Protein AF-A0A6A4B6J1-F1 (afdb_monomer_lite)

pLDDT: mean 78.94, std 20.98, range [26.86, 97.94]

Foldseek 3Di:
DDDDDDDDDDDDDDDDDDDDDDDDDDDDDDDDDDDDPPDDDDDPPPPVPDDQDLVLLVLLLVLLVVVVVVVPVPDDDPPPDDPVCLLPADSVLLSVVSVQCSVQVVVVHDRPLQVVCPDPNNVSCHVPSVSVVVCPVVSSVSSVVSSVVVVVVVVVPPPDDPVSVVVVVVVVVVVVVVVVVVVVVVVVVVVVVVVVVVVVVVVVVVVVVVVVVVVVVVVVVVVVVVVVVVVVVVVVVVVVVVVVVVVVVVVVVVVVVVVVPDDDDDDDDDPPVVVVVVVVVVVVVVVVVVVVVVVVVVVVVVVVVVVVVVVVVVVVVVVVVVVVVVVVVVVVVVVVVVVVVVVVVVVVVVVVVVVVVVVVVVVVVVVVVVVVVVVVVVVVVVVVVVVVVVVVVVVVVVVVVVVVVVVVVVVVVVVVVVVVVVVVVVVVVVVVVVVVVVVVVVVVVVVVPD

Radius of gyration: 70.73 Å; chains: 1; bounding box: 193×68×221 Å

Structure (mmCIF, N/CA/C/O backbone):
data_AF-A0A6A4B6J1-F1
#
_entry.id   AF-A0A6A4B6J1-F1
#
loop_
_atom_site.group_PDB
_atom_site.id
_atom_site.type_symbol
_atom_site.label_atom_id
_atom_site.label_alt_id
_atom_site.label_comp_id
_atom_site.label_asym_id
_atom_site.label_entity_id
_atom_site.label_seq_id
_atom_site.pdbx_PDB_ins_code
_atom_site.Cartn_x
_atom_site.Cartn_y
_atom_site.Cartn_z
_atom_site.occupancy
_atom_site.B_iso_or_equiv
_atom_site.auth_seq_id
_atom_site.auth_comp_id
_atom_site.auth_asym_id
_atom_site.auth_atom_id
_atom_site.pdbx_PDB_model_num
ATOM 1 N N . MET A 1 1 ? -61.923 -38.315 -10.396 1.00 40.50 1 MET A N 1
ATOM 2 C CA . MET A 1 1 ? -61.328 -37.262 -9.545 1.00 40.50 1 MET A CA 1
ATOM 3 C C . MET A 1 1 ? -61.867 -35.902 -9.975 1.00 40.50 1 MET A C 1
ATOM 5 O O . MET A 1 1 ? -62.346 -35.776 -11.091 1.00 40.50 1 MET A O 1
ATOM 9 N N . THR A 1 2 ? -61.850 -34.965 -9.036 1.00 37.81 2 THR A N 1
ATOM 10 C CA . THR A 1 2 ? -62.599 -33.705 -8.871 1.00 37.81 2 THR A CA 1
ATOM 11 C C . THR A 1 2 ? -62.755 -32.762 -10.079 1.00 37.81 2 THR A C 1
ATOM 13 O O . THR A 1 2 ? -61.862 -32.603 -10.906 1.00 37.81 2 THR A O 1
ATOM 16 N N . THR A 1 3 ? -63.907 -32.085 -10.122 1.00 34.78 3 THR A N 1
ATOM 17 C CA . THR A 1 3 ? -64.340 -31.050 -11.079 1.00 34.78 3 THR A CA 1
ATOM 18 C C . THR A 1 3 ? -63.797 -29.641 -10.784 1.00 34.78 3 THR A C 1
ATOM 20 O O . THR A 1 3 ? -63.368 -29.331 -9.675 1.00 34.78 3 THR A O 1
ATOM 23 N N . ARG A 1 4 ? -63.873 -28.752 -11.792 1.00 36.91 4 ARG A N 1
ATOM 24 C CA . ARG A 1 4 ? -63.663 -27.292 -11.672 1.00 36.91 4 ARG A CA 1
ATOM 25 C C . ARG A 1 4 ? -64.616 -26.645 -10.657 1.00 36.91 4 ARG A C 1
ATOM 27 O O . ARG A 1 4 ? -65.804 -26.956 -10.676 1.00 36.91 4 ARG A O 1
ATOM 34 N N . GLN A 1 5 ? -64.161 -25.577 -9.996 1.00 34.06 5 GLN A N 1
ATOM 35 C CA . GLN A 1 5 ? -65.008 -24.411 -9.707 1.00 34.06 5 GLN A CA 1
ATOM 36 C C . GLN A 1 5 ? -64.184 -23.118 -9.592 1.00 34.06 5 GLN A C 1
ATOM 38 O O . GLN A 1 5 ? -62.981 -23.155 -9.348 1.00 34.06 5 GLN A O 1
ATOM 43 N N . ALA A 1 6 ? -64.841 -21.979 -9.810 1.00 36.81 6 ALA A N 1
ATOM 44 C CA . ALA A 1 6 ? -64.276 -20.634 -9.709 1.00 36.81 6 ALA A CA 1
ATOM 45 C C . ALA A 1 6 ? -65.162 -19.775 -8.795 1.00 36.81 6 ALA A C 1
ATOM 47 O O . ALA A 1 6 ? -66.376 -19.976 -8.773 1.00 36.81 6 ALA A O 1
ATOM 48 N N . ALA A 1 7 ? -64.588 -18.785 -8.104 1.00 33.78 7 ALA A N 1
ATOM 49 C CA . ALA A 1 7 ? -65.352 -17.815 -7.319 1.00 33.78 7 ALA A CA 1
ATOM 50 C C . ALA A 1 7 ? -64.737 -16.402 -7.380 1.00 33.78 7 ALA A C 1
ATOM 52 O O . ALA A 1 7 ? -63.529 -16.223 -7.252 1.00 33.78 7 ALA A O 1
ATOM 53 N N . LYS A 1 8 ? -65.604 -15.400 -7.576 1.00 32.84 8 LYS A N 1
ATOM 54 C CA . LYS A 1 8 ? -65.338 -13.951 -7.483 1.00 32.84 8 LYS A CA 1
ATOM 55 C C . LYS A 1 8 ? -65.957 -13.388 -6.194 1.00 32.84 8 LYS A C 1
ATOM 57 O O . LYS A 1 8 ? -67.015 -13.882 -5.814 1.00 32.84 8 LYS A O 1
ATOM 62 N N . ARG A 1 9 ? -65.415 -12.244 -5.731 1.00 31.34 9 ARG A N 1
ATOM 63 C CA . ARG A 1 9 ? -65.988 -11.107 -4.936 1.00 31.34 9 ARG A CA 1
ATOM 64 C C . ARG A 1 9 ? -65.086 -10.778 -3.728 1.00 31.34 9 ARG A C 1
ATOM 66 O O . ARG A 1 9 ? -64.609 -11.697 -3.085 1.00 31.34 9 ARG A O 1
ATOM 73 N N . ALA A 1 10 ? -64.612 -9.537 -3.539 1.00 32.84 10 ALA A N 1
ATOM 74 C CA . ALA A 1 10 ? -65.315 -8.282 -3.179 1.00 32.84 10 ALA A CA 1
ATOM 75 C C . ALA A 1 10 ? -65.930 -8.346 -1.763 1.00 32.84 10 ALA A C 1
ATOM 77 O O . ALA A 1 10 ? -66.583 -9.336 -1.460 1.00 32.84 10 ALA A O 1
ATOM 78 N N . GLY A 1 11 ? -65.815 -7.349 -0.874 1.00 26.86 11 GLY A N 1
ATOM 79 C CA . GLY A 1 11 ? -65.200 -6.005 -0.922 1.00 26.86 11 GLY A CA 1
ATOM 80 C C . GLY A 1 11 ? -65.610 -5.186 0.332 1.00 26.86 11 GLY A C 1
ATOM 81 O O . GLY A 1 11 ? -66.257 -5.760 1.205 1.00 26.86 11 GLY A O 1
ATOM 82 N N . ARG A 1 12 ? -65.345 -3.861 0.354 1.00 33.12 12 ARG A N 1
ATOM 83 C CA . ARG A 1 12 ? -65.569 -2.860 1.449 1.00 33.12 12 ARG A CA 1
ATOM 84 C C . ARG A 1 12 ? -64.482 -2.853 2.543 1.00 33.12 12 ARG A C 1
ATOM 86 O O . ARG A 1 12 ? -64.085 -3.927 2.970 1.00 33.12 12 ARG A O 1
ATOM 93 N N . GLU A 1 13 ? -63.859 -1.748 2.979 1.00 28.58 13 GLU A N 1
ATOM 94 C CA . GLU A 1 13 ? -64.152 -0.288 3.111 1.00 28.58 13 GLU A CA 1
ATOM 95 C C . GLU A 1 13 ? -64.737 0.190 4.458 1.00 28.58 13 GLU A C 1
ATOM 97 O O . GLU A 1 13 ? -65.581 -0.478 5.048 1.00 28.58 13 GLU A O 1
ATOM 102 N N . ALA A 1 14 ? -64.316 1.418 4.825 1.00 30.03 14 ALA A N 1
ATOM 103 C CA . ALA A 1 14 ? -64.615 2.238 6.015 1.00 30.03 14 ALA A CA 1
ATOM 104 C C . ALA A 1 14 ? -63.895 1.810 7.328 1.00 30.03 14 ALA A C 1
ATOM 106 O O . ALA A 1 14 ? -63.798 0.624 7.617 1.00 30.03 14 ALA A O 1
ATOM 107 N N . SER A 1 15 ? -63.312 2.707 8.148 1.00 31.69 15 SER A N 1
ATOM 108 C CA . SER A 1 15 ? -63.485 4.176 8.250 1.00 31.69 15 SER A CA 1
ATOM 109 C C . SER A 1 15 ? -62.192 4.970 8.550 1.00 31.69 15 SER A C 1
ATOM 111 O O . SER A 1 15 ? -61.295 4.493 9.237 1.00 31.69 15 SER A O 1
ATOM 113 N N . LEU A 1 16 ? -62.165 6.225 8.077 1.00 32.06 16 LEU A N 1
ATOM 114 C CA . LEU A 1 16 ? -61.315 7.366 8.503 1.00 32.06 16 LEU A CA 1
ATOM 115 C C . LEU A 1 16 ? -61.906 8.034 9.784 1.00 32.06 16 LEU A C 1
ATOM 117 O O . LEU A 1 16 ? -63.014 7.623 10.141 1.00 32.06 16 LEU A O 1
ATOM 121 N N . PRO A 1 17 ? -61.284 9.032 10.481 1.00 44.50 17 PRO A N 1
ATOM 122 C CA . PRO A 1 17 ? -60.249 10.020 10.074 1.00 44.50 17 PRO A CA 1
ATOM 123 C C . PRO A 1 17 ? -58.984 10.069 10.980 1.00 44.50 17 PRO A C 1
ATOM 125 O O . PRO A 1 17 ? -58.992 9.530 12.075 1.00 44.50 17 PRO A O 1
ATOM 128 N N . GLY A 1 18 ? -57.814 10.555 10.530 1.00 27.39 18 GLY A N 1
ATOM 129 C CA . GLY A 1 18 ? -57.397 11.982 10.517 1.00 27.39 18 GLY A CA 1
ATOM 130 C C . GLY A 1 18 ? -56.667 12.358 11.831 1.00 27.39 18 GLY A C 1
ATOM 131 O O . GLY A 1 18 ? -56.998 11.802 12.866 1.00 27.39 18 GLY A O 1
ATOM 132 N N . ASN A 1 19 ? -55.680 13.260 11.927 1.00 29.41 19 ASN A N 1
ATOM 133 C CA . ASN A 1 19 ? -55.006 14.208 11.012 1.00 29.41 19 ASN A CA 1
ATOM 134 C C . ASN A 1 19 ? -53.609 14.542 11.654 1.00 29.41 19 ASN A C 1
ATOM 136 O O . ASN A 1 19 ? -53.425 14.198 12.818 1.00 29.41 19 ASN A O 1
ATOM 140 N N . ALA A 1 20 ? -52.583 15.203 11.091 1.00 29.94 20 ALA A N 1
ATOM 141 C CA . ALA A 1 20 ? -52.309 15.871 9.806 1.00 29.94 20 ALA A CA 1
ATOM 142 C C . ALA A 1 20 ? -50.766 16.037 9.612 1.00 29.94 20 ALA A C 1
ATOM 144 O O . ALA A 1 20 ? -50.028 15.937 10.589 1.00 29.94 20 ALA A O 1
ATOM 145 N N . GLY A 1 21 ? -50.296 16.443 8.418 1.00 29.08 21 GLY A N 1
ATOM 146 C CA . GLY A 1 21 ? -48.997 17.135 8.228 1.00 29.08 21 GLY A CA 1
ATOM 147 C C . GLY A 1 21 ? -47.836 16.345 7.587 1.00 29.08 21 GLY A C 1
ATOM 148 O O . GLY A 1 21 ? -47.579 15.201 7.940 1.00 29.08 21 GLY A O 1
ATOM 149 N N . GLY A 1 22 ? -47.093 17.004 6.681 1.00 28.03 22 GLY A N 1
ATOM 150 C CA . GLY A 1 22 ? -45.830 16.513 6.094 1.00 28.03 22 GLY A CA 1
ATOM 151 C C . GLY A 1 22 ? -45.906 16.220 4.590 1.00 28.03 22 GLY A C 1
ATOM 152 O O . GLY A 1 22 ? -46.279 15.125 4.184 1.00 28.03 22 GLY A O 1
ATOM 153 N N . GLY A 1 23 ? -45.559 17.202 3.751 1.00 29.55 23 GLY A N 1
ATOM 154 C CA . GLY A 1 23 ? -45.589 17.056 2.291 1.00 29.55 23 GLY A CA 1
ATOM 155 C C . GLY A 1 23 ? -44.471 16.161 1.746 1.00 29.55 23 GLY A C 1
ATOM 156 O O . GLY A 1 23 ? -43.334 16.226 2.208 1.00 29.55 23 GLY A O 1
ATOM 157 N N . GLY A 1 24 ? -44.787 15.356 0.730 1.00 27.80 24 GLY A N 1
ATOM 158 C CA . GLY A 1 24 ? -43.792 14.579 -0.004 1.00 27.80 24 GLY A CA 1
ATOM 159 C C . GLY A 1 24 ? -43.060 15.423 -1.048 1.00 27.80 24 GLY A C 1
ATOM 160 O O . GLY A 1 24 ? -43.693 16.085 -1.868 1.00 27.80 24 GLY A O 1
ATOM 161 N N . VAL A 1 25 ? -41.732 15.331 -1.063 1.00 34.19 25 VAL A N 1
ATOM 162 C CA . VAL A 1 25 ? -40.874 15.739 -2.184 1.00 34.19 25 VAL A CA 1
ATOM 163 C C . VAL A 1 25 ? -39.898 14.607 -2.481 1.00 34.19 25 VAL A C 1
ATOM 165 O O . VAL A 1 25 ? -39.317 14.021 -1.570 1.00 34.19 25 VAL A O 1
ATOM 168 N N . ALA A 1 26 ? -39.759 14.260 -3.759 1.00 33.19 26 ALA A N 1
ATOM 169 C CA . ALA A 1 26 ? -38.855 13.204 -4.191 1.00 33.19 26 ALA A CA 1
ATOM 170 C C . ALA A 1 26 ? -37.403 13.695 -4.128 1.00 33.19 26 ALA A C 1
ATOM 172 O O . ALA A 1 26 ? -37.066 14.709 -4.740 1.00 33.19 26 ALA A O 1
ATOM 173 N N . SER A 1 27 ? -36.536 12.956 -3.434 1.00 33.94 27 SER A N 1
ATOM 174 C CA . SER A 1 27 ? -35.097 13.226 -3.423 1.00 33.94 27 SER A CA 1
ATOM 175 C C . SER A 1 27 ? -34.481 12.876 -4.777 1.00 33.94 27 SER A C 1
ATOM 177 O O . SER A 1 27 ? -34.115 11.729 -5.034 1.00 33.94 27 SER A O 1
ATOM 179 N N . GLY A 1 28 ? -34.377 13.876 -5.651 1.00 29.05 28 GLY A N 1
ATOM 180 C CA . GLY A 1 28 ? -33.515 13.810 -6.825 1.00 29.05 28 GLY A CA 1
ATOM 181 C C . GLY A 1 28 ? -32.041 13.767 -6.416 1.00 29.05 28 GLY A C 1
ATOM 182 O O . GLY A 1 28 ? -31.648 14.330 -5.395 1.00 29.05 28 GLY A O 1
ATOM 183 N N . ALA A 1 29 ? -31.215 13.110 -7.228 1.00 35.78 29 ALA A N 1
ATOM 184 C CA . ALA A 1 29 ? -29.769 13.198 -7.091 1.00 35.78 29 ALA A CA 1
ATOM 185 C C . ALA A 1 29 ? -29.296 14.581 -7.569 1.00 35.78 29 ALA A C 1
ATOM 187 O O . ALA A 1 29 ? -29.432 14.896 -8.749 1.00 35.78 29 ALA A O 1
ATOM 188 N N . SER A 1 30 ? -28.729 15.387 -6.670 1.00 31.27 30 SER A N 1
ATOM 189 C CA . SER A 1 30 ? -28.021 16.625 -7.011 1.00 31.27 30 SER A CA 1
ATOM 190 C C . SER A 1 30 ? -26.534 16.454 -6.709 1.00 31.27 30 SER A C 1
ATOM 192 O O . SER A 1 30 ? -26.115 16.515 -5.552 1.00 31.27 30 SER A O 1
ATOM 194 N N . GLY A 1 31 ? -25.753 16.211 -7.757 1.00 31.30 31 GLY A N 1
ATOM 195 C CA . GLY A 1 31 ? -24.298 16.140 -7.706 1.00 31.30 31 GLY A CA 1
ATOM 196 C C . GLY A 1 31 ? -23.692 17.152 -8.665 1.00 31.30 31 GLY A C 1
ATOM 197 O O . GLY A 1 31 ? -23.124 16.747 -9.669 1.00 31.30 31 GLY A O 1
ATOM 198 N N . ASP A 1 32 ? -23.817 18.437 -8.337 1.00 34.84 32 ASP A N 1
ATOM 199 C CA . ASP A 1 32 ? -23.085 19.529 -8.981 1.00 34.84 32 ASP A CA 1
ATOM 200 C C . ASP A 1 32 ? -22.259 20.248 -7.914 1.00 34.84 32 ASP A C 1
ATOM 202 O O . ASP A 1 32 ? -22.827 20.727 -6.932 1.00 34.84 32 ASP A O 1
ATOM 206 N N . LYS A 1 33 ? -20.936 20.272 -8.119 1.00 37.66 33 LYS A N 1
ATOM 207 C CA . LYS A 1 33 ? -19.991 21.390 -7.915 1.00 37.66 33 LYS A CA 1
ATOM 208 C C . LYS A 1 33 ? -18.664 20.965 -8.549 1.00 37.66 33 LYS A C 1
ATOM 210 O O . LYS A 1 33 ? -18.009 20.040 -8.083 1.00 37.66 33 LYS A O 1
ATOM 215 N N . ASP A 1 34 ? -18.430 21.422 -9.771 1.00 29.16 34 ASP A N 1
ATOM 216 C CA . ASP A 1 34 ? -17.611 22.610 -10.062 1.00 29.16 34 ASP A CA 1
ATOM 217 C C . ASP A 1 34 ? -16.115 22.255 -10.054 1.00 29.16 34 ASP A C 1
ATOM 219 O O . ASP A 1 34 ? -15.452 22.267 -9.020 1.00 29.16 34 ASP A O 1
ATOM 223 N N . CYS A 1 35 ? -15.579 21.933 -11.235 1.00 30.08 35 CYS A N 1
ATOM 224 C CA . CYS A 1 35 ? -14.140 21.925 -11.482 1.00 30.08 35 CYS A CA 1
ATOM 225 C C . CYS A 1 35 ? -13.774 23.151 -12.329 1.00 30.08 35 CYS A C 1
ATOM 227 O O . CYS A 1 35 ? -14.115 23.219 -13.512 1.00 30.08 35 CYS A O 1
ATOM 229 N N . ASP A 1 36 ? -13.082 24.112 -11.716 1.00 27.06 36 ASP A N 1
ATOM 230 C CA . ASP A 1 36 ? -12.634 25.339 -12.375 1.00 27.06 36 ASP A CA 1
ATOM 231 C C . ASP A 1 36 ? -11.721 25.033 -13.570 1.00 27.06 36 ASP A C 1
ATOM 233 O O . ASP A 1 36 ? -10.568 24.615 -13.428 1.00 27.06 36 ASP A O 1
ATOM 237 N N . ALA A 1 37 ? -12.231 25.281 -14.777 1.00 31.64 37 ALA A N 1
ATOM 238 C CA . ALA A 1 37 ? -11.440 25.244 -15.996 1.00 31.64 37 ALA A CA 1
ATOM 239 C C . ALA A 1 37 ? -10.592 26.522 -16.090 1.00 31.64 37 ALA A C 1
ATOM 241 O O . ALA A 1 37 ? -11.016 27.533 -16.653 1.00 31.64 37 ALA A O 1
ATOM 242 N N . ALA A 1 38 ? -9.380 26.475 -15.532 1.00 30.77 38 ALA A N 1
ATOM 243 C CA . ALA A 1 38 ? -8.407 27.552 -15.671 1.00 30.77 38 ALA A CA 1
ATOM 244 C C . ALA A 1 38 ? -8.118 27.833 -17.157 1.00 30.77 38 ALA A C 1
ATOM 246 O O . ALA A 1 38 ? -7.727 26.946 -17.920 1.00 30.77 38 ALA A O 1
ATOM 247 N N . SER A 1 39 ? -8.315 29.088 -17.561 1.00 35.94 39 SER A N 1
ATOM 248 C CA . SER A 1 39 ? -8.155 29.531 -18.944 1.00 35.94 39 SER A CA 1
ATOM 249 C C . SER A 1 39 ? -6.695 29.449 -19.396 1.00 35.94 39 SER A C 1
ATOM 251 O O . SER A 1 39 ? -5.841 30.184 -18.902 1.00 35.94 39 SER A O 1
ATOM 253 N N . VAL A 1 40 ? -6.421 28.605 -20.394 1.00 32.22 40 VAL A N 1
ATOM 254 C CA . VAL A 1 40 ? -5.234 28.723 -21.250 1.00 32.22 40 VAL A CA 1
ATOM 255 C C . VAL A 1 40 ? -5.722 28.914 -22.678 1.00 32.22 40 VAL A C 1
ATOM 257 O O . VAL A 1 40 ? -6.163 27.976 -23.341 1.00 32.22 40 VAL A O 1
ATOM 260 N N . ALA A 1 41 ? -5.661 30.160 -23.140 1.00 39.88 41 ALA A N 1
ATOM 261 C CA . ALA A 1 41 ? -6.058 30.544 -24.483 1.00 39.88 41 ALA A CA 1
ATOM 262 C C . ALA A 1 41 ? -5.086 29.971 -25.531 1.00 39.88 41 ALA A C 1
ATOM 264 O O . ALA A 1 41 ? -4.059 30.566 -25.845 1.00 39.88 41 ALA A O 1
ATOM 265 N N . GLY A 1 42 ? -5.441 28.819 -26.098 1.00 29.38 42 GLY A N 1
ATOM 266 C CA . GLY A 1 42 ? -4.918 28.323 -27.368 1.00 29.38 42 GLY A CA 1
ATOM 267 C C . GLY A 1 42 ? -6.085 28.189 -28.336 1.00 29.38 42 GLY A C 1
ATOM 268 O O . GLY A 1 42 ? -6.948 27.341 -28.127 1.00 29.38 42 GLY A O 1
ATOM 269 N N . ALA A 1 43 ? -6.151 29.051 -29.353 1.00 38.28 43 ALA A N 1
ATOM 270 C CA . ALA A 1 43 ? -7.298 29.121 -30.255 1.00 38.28 43 ALA A CA 1
ATOM 271 C C . ALA A 1 43 ? -7.507 27.795 -31.009 1.00 38.28 43 ALA A C 1
ATOM 273 O O . ALA A 1 43 ? -6.768 27.476 -31.941 1.00 38.28 43 ALA A O 1
ATOM 274 N N . ILE A 1 44 ? -8.545 27.045 -30.631 1.00 37.06 44 ILE A N 1
ATOM 275 C CA . ILE A 1 44 ? -9.057 25.941 -31.442 1.00 37.06 44 ILE A CA 1
ATOM 276 C C . ILE A 1 44 ? -9.786 26.582 -32.622 1.00 37.06 44 ILE A C 1
ATOM 278 O O . ILE A 1 44 ? -10.885 27.110 -32.480 1.00 37.06 44 ILE A O 1
ATOM 282 N N . GLN A 1 45 ? -9.134 26.593 -33.783 1.00 37.16 45 GLN A N 1
ATOM 283 C CA . GLN A 1 45 ? -9.776 26.983 -35.030 1.00 37.16 45 GLN A CA 1
ATOM 284 C C . GLN A 1 45 ? -10.662 25.834 -35.514 1.00 37.16 45 GLN A C 1
ATOM 286 O O . GLN A 1 45 ? -10.178 24.888 -36.138 1.00 37.16 45 GLN A O 1
ATOM 291 N N . ASP A 1 46 ? -11.965 25.948 -35.263 1.00 37.75 46 ASP A N 1
ATOM 292 C CA . ASP A 1 46 ? -12.985 25.151 -35.943 1.00 37.75 46 ASP A CA 1
ATOM 293 C C . ASP A 1 46 ? -13.008 25.530 -37.438 1.00 37.75 46 ASP A C 1
ATOM 295 O O . ASP A 1 46 ? -13.716 26.434 -37.878 1.00 37.75 46 ASP A O 1
ATOM 299 N N . SER A 1 47 ? -12.168 24.858 -38.230 1.00 38.09 47 SER A N 1
ATOM 300 C CA . SER A 1 47 ? -12.103 24.981 -39.692 1.00 38.09 47 SER A CA 1
ATOM 301 C C . SER A 1 47 ? -12.675 23.719 -40.342 1.00 38.09 47 SER A C 1
ATOM 303 O O . SER A 1 47 ? -11.944 22.845 -40.819 1.00 38.09 47 SER A O 1
ATOM 305 N N . ASP A 1 48 ? -14.004 23.599 -40.326 1.00 54.09 48 ASP A N 1
ATOM 306 C CA . ASP A 1 48 ? -14.697 22.360 -40.708 1.00 54.09 48 ASP A CA 1
ATOM 307 C C . ASP A 1 48 ? -14.503 21.960 -42.190 1.00 54.09 48 ASP A C 1
ATOM 309 O O . ASP A 1 48 ? -14.456 20.766 -42.516 1.00 54.09 48 ASP A O 1
ATOM 313 N N . ASP A 1 49 ? -14.249 22.934 -43.072 1.00 52.00 49 ASP A N 1
ATOM 314 C CA . ASP A 1 49 ? -14.001 22.721 -44.507 1.00 52.00 49 ASP A CA 1
ATOM 315 C C . ASP A 1 49 ? -12.538 22.411 -44.873 1.00 52.00 49 ASP A C 1
ATOM 317 O O . ASP A 1 49 ? -12.237 22.106 -46.032 1.00 52.00 49 ASP A O 1
ATOM 321 N N . SER A 1 50 ? -11.607 22.421 -43.911 1.00 59.03 50 SER A N 1
ATOM 322 C CA . SER A 1 50 ? -10.215 22.064 -44.202 1.00 59.03 50 SER A CA 1
ATOM 323 C C . SER A 1 50 ? -10.106 20.601 -44.653 1.00 59.03 50 SER A C 1
ATOM 325 O O . SER A 1 50 ? -10.443 19.651 -43.932 1.00 59.03 50 SER A O 1
ATOM 327 N N . ILE A 1 51 ? -9.635 20.427 -45.889 1.00 66.56 51 ILE A N 1
ATOM 328 C CA . ILE A 1 51 ? -9.277 19.141 -46.482 1.00 66.56 51 ILE A CA 1
ATOM 329 C C . ILE A 1 51 ? -8.050 18.604 -45.738 1.00 66.56 51 ILE A C 1
ATOM 331 O O . ILE A 1 51 ? -7.051 19.310 -45.643 1.00 66.56 51 ILE A O 1
ATOM 335 N N . LEU A 1 52 ? -8.107 17.351 -45.261 1.00 76.25 52 LEU A N 1
ATOM 336 C CA . LEU A 1 52 ? -6.964 16.686 -44.618 1.00 76.25 52 LEU A CA 1
ATOM 337 C C . LEU A 1 52 ? -5.702 16.836 -45.482 1.00 76.25 52 LEU A C 1
ATOM 339 O O . LEU A 1 52 ? -5.707 16.448 -46.658 1.00 76.25 52 LEU A O 1
ATOM 343 N N . THR A 1 53 ? -4.641 17.379 -44.886 1.00 81.62 53 THR A N 1
ATOM 344 C CA . THR A 1 53 ? -3.329 17.509 -45.534 1.00 81.62 53 THR A CA 1
ATOM 345 C C . THR A 1 53 ? -2.717 16.131 -45.813 1.00 81.62 53 THR A C 1
ATOM 347 O O . THR A 1 53 ? -3.189 15.115 -45.300 1.00 81.62 53 THR A O 1
ATOM 350 N N . LEU A 1 54 ? -1.684 16.061 -46.661 1.00 80.62 54 LEU A N 1
ATOM 351 C CA . LEU A 1 54 ? -1.109 14.780 -47.092 1.00 80.62 54 LEU A CA 1
ATOM 352 C C . LEU A 1 54 ? -0.640 13.925 -45.900 1.00 80.62 54 LEU A C 1
ATOM 354 O O . LEU A 1 54 ? -1.002 12.751 -45.795 1.00 80.62 54 LEU A O 1
ATOM 358 N N . ASP A 1 55 ? 0.074 14.560 -44.972 1.00 81.25 55 ASP A N 1
ATOM 359 C CA . ASP A 1 55 ? 0.620 13.933 -43.769 1.00 81.25 55 ASP A CA 1
ATOM 360 C C . ASP A 1 55 ? -0.496 13.534 -42.789 1.00 81.25 55 ASP A C 1
ATOM 362 O O . ASP A 1 55 ? -0.482 12.442 -42.220 1.00 81.25 55 ASP A O 1
ATOM 366 N N . GLU A 1 56 ? -1.539 14.361 -42.658 1.00 86.44 56 GLU A N 1
ATOM 367 C CA . GLU A 1 56 ? -2.711 14.033 -41.842 1.00 86.44 56 GLU A CA 1
ATOM 368 C C . GLU A 1 56 ? -3.541 12.882 -42.418 1.00 86.44 56 GLU A C 1
ATOM 370 O O . GLU A 1 56 ? -4.131 12.128 -41.648 1.00 86.44 56 GLU A O 1
ATOM 375 N N . VAL A 1 57 ? -3.591 12.692 -43.743 1.00 86.12 57 VAL A N 1
ATOM 376 C CA . VAL A 1 57 ? -4.228 11.504 -44.343 1.00 86.12 57 VAL A CA 1
ATOM 377 C C . VAL A 1 57 ? -3.441 10.238 -43.994 1.00 86.12 57 VAL A C 1
ATOM 379 O O . VAL A 1 57 ? -4.050 9.206 -43.699 1.00 86.12 57 VAL A O 1
ATOM 382 N N . GLU A 1 58 ? -2.107 10.290 -43.989 1.00 86.75 58 GLU A N 1
ATOM 383 C CA . GLU A 1 58 ? -1.261 9.167 -43.568 1.00 86.75 58 GLU A CA 1
ATOM 384 C C . GLU A 1 58 ? -1.417 8.851 -42.073 1.00 86.75 58 GLU A C 1
ATOM 386 O O . GLU A 1 58 ? -1.658 7.691 -41.702 1.00 86.75 58 GLU A O 1
ATOM 391 N N . GLU A 1 59 ? -1.368 9.877 -41.223 1.00 88.19 59 GLU A N 1
ATOM 392 C CA . GLU A 1 59 ? -1.582 9.738 -39.785 1.00 88.19 59 GLU A CA 1
ATOM 393 C C . GLU A 1 59 ? -2.994 9.209 -39.482 1.00 88.19 59 GLU A C 1
ATOM 395 O O . GLU A 1 59 ? -3.146 8.250 -38.719 1.00 88.19 59 GLU A O 1
ATOM 400 N N . ALA A 1 60 ? -4.024 9.755 -40.136 1.00 90.19 60 ALA A N 1
ATOM 401 C CA . ALA A 1 60 ? -5.410 9.331 -39.975 1.00 90.19 60 ALA A CA 1
ATOM 402 C C . ALA A 1 60 ? -5.650 7.889 -40.440 1.00 90.19 60 ALA A C 1
ATOM 404 O O . ALA A 1 60 ? -6.392 7.163 -39.780 1.00 90.19 60 ALA A O 1
ATOM 405 N N . CYS A 1 61 ? -5.022 7.432 -41.532 1.00 88.62 61 CYS A N 1
ATOM 406 C CA . CYS A 1 61 ? -5.135 6.033 -41.971 1.00 88.62 61 CYS A CA 1
ATOM 407 C C . CYS A 1 61 ? -4.562 5.071 -40.919 1.00 88.62 61 CYS A C 1
ATOM 409 O O . CYS A 1 61 ? -5.156 4.028 -40.632 1.00 88.62 61 CYS A O 1
ATOM 411 N N . THR A 1 62 ? -3.442 5.447 -40.301 1.00 89.38 62 THR A N 1
ATOM 412 C CA . THR A 1 62 ? -2.802 4.671 -39.230 1.00 89.38 62 THR A CA 1
ATOM 413 C C . THR A 1 62 ? -3.653 4.686 -37.954 1.00 89.38 62 THR A C 1
ATOM 415 O O . THR A 1 62 ? -3.921 3.633 -37.368 1.00 89.38 62 THR A O 1
ATOM 418 N N . ALA A 1 63 ? -4.163 5.858 -37.566 1.00 89.94 63 ALA A N 1
ATOM 419 C CA . ALA A 1 63 ? -5.076 6.028 -36.438 1.00 89.94 63 ALA A CA 1
ATOM 420 C C . ALA A 1 63 ? -6.377 5.223 -36.616 1.00 89.94 63 ALA A C 1
ATOM 422 O O . ALA A 1 63 ? -6.851 4.596 -35.669 1.00 89.94 63 ALA A O 1
ATOM 423 N N . LEU A 1 64 ? -6.927 5.190 -37.834 1.00 91.56 64 LEU A N 1
ATOM 424 C CA . LEU A 1 64 ? -8.141 4.455 -38.196 1.00 91.56 64 LEU A CA 1
ATOM 425 C C . LEU A 1 64 ? -7.966 2.940 -38.054 1.00 91.56 64 LEU A C 1
ATOM 427 O O . LEU A 1 64 ? -8.828 2.274 -37.475 1.00 91.56 64 LEU A O 1
ATOM 431 N N . GLN A 1 65 ? -6.839 2.395 -38.520 1.00 89.50 65 GLN A N 1
ATOM 432 C CA . GLN A 1 65 ? -6.514 0.981 -38.325 1.00 89.50 65 GLN A CA 1
ATOM 433 C C . GLN A 1 65 ? -6.459 0.638 -36.826 1.00 89.50 65 GLN A C 1
ATOM 435 O O . GLN A 1 65 ? -7.164 -0.262 -36.366 1.00 89.50 65 GLN A O 1
ATOM 440 N N . GLN A 1 66 ? -5.716 1.426 -36.041 1.00 87.06 66 GLN A N 1
ATOM 441 C CA . GLN A 1 66 ? -5.615 1.252 -34.588 1.00 87.06 66 GLN A CA 1
ATOM 442 C C . GLN A 1 66 ? -6.960 1.430 -33.864 1.00 87.06 66 GLN A C 1
ATOM 444 O O . GLN A 1 66 ? -7.203 0.775 -32.851 1.00 87.06 66 GLN A O 1
ATOM 449 N N . MET A 1 67 ? -7.832 2.327 -34.335 1.00 87.44 67 MET A N 1
ATOM 450 C CA . MET A 1 67 ? -9.175 2.540 -33.784 1.00 87.44 67 MET A CA 1
ATOM 451 C C . MET A 1 67 ? -10.054 1.301 -33.999 1.00 87.44 67 MET A C 1
ATOM 453 O O . MET A 1 67 ? -10.702 0.838 -33.060 1.00 87.44 67 MET A O 1
ATOM 457 N N . PHE A 1 68 ? -10.042 0.716 -35.202 1.00 84.75 68 PHE A N 1
ATOM 458 C CA . PHE A 1 68 ? -10.794 -0.510 -35.473 1.00 84.75 68 PHE A CA 1
ATOM 459 C C . PHE A 1 68 ? -10.224 -1.736 -34.758 1.00 84.75 68 PHE A C 1
ATOM 461 O O . PHE A 1 68 ? -11.000 -2.575 -34.305 1.00 84.75 68 PHE A O 1
ATOM 468 N N . ASP A 1 69 ? -8.905 -1.859 -34.613 1.00 83.00 69 ASP A N 1
ATOM 469 C CA . ASP A 1 69 ? -8.316 -2.993 -33.891 1.00 83.00 69 ASP A CA 1
ATOM 470 C C . ASP A 1 69 ? -8.596 -2.923 -32.381 1.00 83.00 69 ASP A C 1
ATOM 472 O O . ASP A 1 69 ? -8.946 -3.941 -31.781 1.00 83.00 69 ASP A O 1
ATOM 476 N N . ARG A 1 70 ? -8.612 -1.717 -31.792 1.00 78.94 70 ARG A N 1
ATOM 477 C CA . ARG A 1 70 ? -9.134 -1.491 -30.431 1.00 78.94 70 ARG A CA 1
ATOM 478 C C . ARG A 1 70 ? -10.604 -1.903 -30.298 1.00 78.94 70 ARG A C 1
ATOM 480 O O . ARG A 1 70 ? -10.952 -2.607 -29.354 1.00 78.94 70 ARG A O 1
ATOM 487 N N . GLN A 1 71 ? -11.459 -1.542 -31.259 1.00 74.75 71 GLN A N 1
ATOM 488 C CA . GLN A 1 71 ? -12.875 -1.946 -31.253 1.00 74.75 71 GLN A CA 1
ATOM 489 C C . GLN A 1 71 ? -13.060 -3.472 -31.377 1.00 74.75 71 GLN A C 1
ATOM 491 O O . GLN A 1 71 ? -13.926 -4.038 -30.709 1.00 74.75 71 GLN A O 1
ATOM 496 N N . LYS A 1 72 ? -12.224 -4.168 -32.164 1.00 71.06 72 LYS A N 1
ATOM 497 C CA . LYS A 1 72 ? -12.247 -5.643 -32.275 1.00 71.06 72 LYS A CA 1
ATOM 498 C C . LYS A 1 72 ? -11.871 -6.353 -30.970 1.00 71.06 72 LYS A C 1
ATOM 500 O O . LYS A 1 72 ? -12.348 -7.464 -30.743 1.00 71.06 72 LYS A O 1
ATOM 505 N N . GLY A 1 73 ? -11.045 -5.733 -30.124 1.00 58.12 73 GLY A N 1
ATOM 506 C CA . GLY A 1 73 ? -10.614 -6.297 -28.840 1.00 58.12 73 GLY A CA 1
ATOM 507 C C . GLY A 1 73 ? -11.722 -6.427 -27.784 1.00 58.12 73 GLY A C 1
ATOM 508 O O . GLY A 1 73 ? -11.546 -7.166 -26.822 1.00 58.12 73 GLY A O 1
ATOM 509 N N . GLY A 1 74 ? -12.863 -5.742 -27.952 1.00 59.78 74 GLY A N 1
ATOM 510 C CA . GLY A 1 74 ? -13.905 -5.647 -26.919 1.00 59.78 74 GLY A CA 1
ATOM 511 C C . GLY A 1 74 ? -14.992 -6.732 -26.931 1.00 59.78 74 GLY A C 1
ATOM 512 O O . GLY A 1 74 ? -15.513 -7.060 -25.867 1.00 59.78 74 GLY A O 1
ATOM 513 N N . LYS A 1 75 ? -15.376 -7.259 -28.108 1.00 57.09 75 LYS A N 1
ATOM 514 C CA . LYS A 1 75 ? -16.334 -8.377 -28.321 1.00 57.09 75 LYS A CA 1
ATOM 515 C C . LYS A 1 75 ? -16.481 -8.669 -29.823 1.00 57.09 75 LYS A C 1
ATOM 517 O O . LYS A 1 75 ? -16.549 -7.749 -30.634 1.00 57.09 75 LYS A O 1
ATOM 522 N N . ARG A 1 76 ? -16.623 -9.943 -30.213 1.00 52.16 76 ARG A N 1
ATOM 523 C CA . ARG A 1 76 ? -16.942 -10.331 -31.604 1.00 52.16 76 ARG A CA 1
ATOM 524 C C . ARG A 1 76 ? -18.446 -10.208 -31.888 1.00 52.16 76 ARG A C 1
ATOM 526 O O . ARG A 1 76 ? -19.172 -11.189 -31.753 1.00 52.16 76 ARG A O 1
ATOM 533 N N . GLN A 1 77 ? -18.915 -9.046 -32.344 1.00 49.25 77 GLN A N 1
ATOM 534 C CA . GLN A 1 77 ? -20.264 -8.928 -32.916 1.00 49.25 77 GLN A CA 1
ATOM 535 C C . GLN A 1 77 ? -20.245 -9.346 -34.396 1.00 49.25 77 GLN A C 1
ATOM 537 O O . GLN A 1 77 ? -19.951 -8.548 -35.285 1.00 49.25 77 GLN A O 1
ATOM 542 N N . ILE A 1 78 ? -20.561 -10.617 -34.672 1.00 47.69 78 ILE A N 1
ATOM 543 C CA . ILE A 1 78 ? -20.848 -11.088 -36.037 1.00 47.69 78 ILE A CA 1
ATOM 544 C C . ILE A 1 78 ? -22.287 -10.691 -36.371 1.00 47.69 78 ILE A C 1
ATOM 546 O O . ILE A 1 78 ? -23.224 -11.481 -36.248 1.00 47.69 78 ILE A O 1
ATOM 550 N N . GLU A 1 79 ? -22.474 -9.439 -36.771 1.00 48.28 79 GLU A N 1
ATOM 551 C CA . GLU A 1 79 ? -23.780 -8.955 -37.198 1.00 48.28 79 GLU A CA 1
ATOM 552 C C . GLU A 1 79 ? -24.150 -9.576 -38.555 1.00 48.28 79 GLU A C 1
ATOM 554 O O . GLU A 1 79 ? -23.552 -9.273 -39.594 1.00 48.28 79 GLU A O 1
ATOM 559 N N . ARG A 1 80 ? -25.131 -10.490 -38.554 1.00 53.53 80 ARG A N 1
ATOM 560 C CA . ARG A 1 80 ? -25.694 -11.059 -39.786 1.00 53.53 80 ARG A CA 1
ATOM 561 C C . ARG A 1 80 ? -26.392 -9.941 -40.564 1.00 53.53 80 ARG A C 1
ATOM 563 O O . ARG A 1 80 ? -27.512 -9.555 -40.235 1.00 53.53 80 ARG A O 1
ATOM 570 N N . ARG A 1 81 ? -25.715 -9.423 -41.593 1.00 53.97 81 ARG A N 1
ATOM 571 C CA . ARG A 1 81 ? -26.210 -8.334 -42.449 1.00 53.97 81 ARG A CA 1
ATOM 572 C C . ARG A 1 81 ? -27.597 -8.648 -43.009 1.00 53.97 81 ARG A C 1
ATOM 574 O O . ARG A 1 81 ? -27.800 -9.695 -43.624 1.00 53.97 81 ARG A O 1
ATOM 581 N N . ARG A 1 82 ? -28.530 -7.709 -42.850 1.00 53.97 82 ARG A N 1
ATOM 582 C CA . ARG A 1 82 ? -29.862 -7.769 -43.473 1.00 53.97 82 ARG A CA 1
ATOM 583 C C . ARG A 1 82 ? -29.742 -7.454 -44.971 1.00 53.97 82 ARG A C 1
ATOM 585 O O . ARG A 1 82 ? -28.899 -6.650 -45.361 1.00 53.97 82 ARG A O 1
ATOM 592 N N . GLN A 1 83 ? -30.607 -8.033 -45.809 1.00 53.97 83 GLN A N 1
ATOM 593 C CA . GLN A 1 83 ? -30.568 -7.839 -47.275 1.00 53.97 83 GLN A CA 1
ATOM 594 C C . GLN A 1 83 ? -30.731 -6.369 -47.719 1.00 53.97 83 GLN A C 1
ATOM 596 O O . GLN A 1 83 ? -30.248 -5.989 -48.782 1.00 53.97 83 GLN A O 1
ATOM 601 N N . ALA A 1 84 ? -31.332 -5.520 -46.877 1.00 53.88 84 ALA A N 1
ATOM 602 C CA . ALA A 1 84 ? -31.409 -4.072 -47.088 1.00 53.88 84 ALA A CA 1
ATOM 603 C C . ALA A 1 84 ? -30.029 -3.371 -47.128 1.00 53.88 84 ALA A C 1
ATOM 605 O O . ALA A 1 84 ? -29.902 -2.293 -47.698 1.00 53.88 84 ALA A O 1
ATOM 606 N N . GLU A 1 85 ? -28.970 -3.979 -46.580 1.00 65.88 85 GLU A N 1
ATOM 607 C CA . GLU A 1 85 ? -27.624 -3.391 -46.491 1.00 65.88 85 GLU A CA 1
ATOM 608 C C . GLU A 1 85 ? -26.694 -3.795 -47.656 1.00 65.88 85 GLU A C 1
ATOM 610 O O . GLU A 1 85 ? -25.479 -3.944 -47.473 1.00 65.88 85 GLU A O 1
ATOM 615 N N . LYS A 1 86 ? -27.243 -4.002 -48.866 1.00 70.50 86 LYS A N 1
ATOM 616 C CA . LYS A 1 86 ? -26.501 -4.533 -50.032 1.00 70.50 86 LYS A CA 1
ATOM 617 C C . LYS A 1 86 ? -25.197 -3.771 -50.326 1.00 70.50 86 LYS A C 1
ATOM 619 O O . LYS A 1 86 ? -24.196 -4.406 -50.646 1.00 70.50 86 LYS A O 1
ATOM 624 N N . PHE A 1 87 ? -25.192 -2.449 -50.137 1.00 75.75 87 PHE A N 1
ATOM 625 C CA . PHE A 1 87 ? -24.059 -1.551 -50.415 1.00 75.75 87 PHE A CA 1
ATOM 626 C C . PHE A 1 87 ? -23.306 -1.053 -49.162 1.00 75.75 87 PHE A C 1
ATOM 628 O O . PHE A 1 87 ? -22.534 -0.110 -49.255 1.00 75.75 87 PHE A O 1
ATOM 635 N N . LYS A 1 88 ? -23.482 -1.654 -47.977 1.00 81.44 88 LYS A N 1
ATOM 636 C CA . LYS A 1 88 ? -22.783 -1.202 -46.753 1.00 81.44 88 LYS A CA 1
ATOM 637 C C . LYS A 1 88 ? -21.330 -1.700 -46.704 1.00 81.44 88 LYS A C 1
ATOM 639 O O . LYS A 1 88 ? -21.085 -2.909 -46.786 1.00 81.44 88 LYS A O 1
ATOM 644 N N . LEU A 1 89 ? -20.365 -0.800 -46.508 1.00 83.00 89 LEU A N 1
ATOM 645 C CA . LEU A 1 89 ? -18.952 -1.156 -46.304 1.00 83.00 89 LEU A CA 1
ATOM 646 C C . LEU A 1 89 ? -18.729 -1.836 -44.936 1.00 83.00 89 LEU A C 1
ATOM 648 O O . LEU A 1 89 ? -19.350 -1.474 -43.940 1.00 83.00 89 LEU A O 1
ATOM 652 N N . SER A 1 90 ? -17.852 -2.843 -44.869 1.00 82.00 90 SER A N 1
ATOM 653 C CA . SER A 1 90 ? -17.279 -3.335 -43.602 1.00 82.00 90 SER A CA 1
ATOM 654 C C . SER A 1 90 ? -16.165 -2.410 -43.105 1.00 82.00 90 SER A C 1
ATOM 656 O O . SER A 1 90 ? -15.578 -1.681 -43.899 1.00 82.00 90 SER A O 1
ATOM 658 N N . SER A 1 91 ? -15.782 -2.506 -41.828 1.00 82.69 91 SER A N 1
ATOM 659 C CA . SER A 1 91 ? -14.609 -1.794 -41.289 1.00 82.69 91 SER A CA 1
ATOM 660 C C . SER A 1 91 ? -13.338 -2.059 -42.111 1.00 82.69 91 SER A C 1
ATOM 662 O O . SER A 1 91 ? -12.591 -1.134 -42.410 1.00 82.69 91 SER A O 1
ATOM 664 N N . SER A 1 92 ? -13.127 -3.299 -42.574 1.00 83.00 92 SER A N 1
ATOM 665 C CA . SER A 1 92 ? -12.005 -3.643 -43.461 1.00 83.00 92 SER A CA 1
ATOM 666 C C . SER A 1 92 ? -12.123 -2.991 -44.845 1.00 83.00 92 SER A C 1
ATOM 668 O O . SER A 1 92 ? -11.127 -2.529 -45.391 1.00 83.00 92 SER A O 1
ATOM 670 N N . GLN A 1 93 ? -13.331 -2.908 -45.415 1.00 87.12 93 GLN A N 1
ATOM 671 C CA . GLN A 1 93 ? -13.568 -2.214 -46.688 1.00 87.12 93 GLN A CA 1
ATOM 672 C C . GLN A 1 93 ? -13.386 -0.693 -46.556 1.00 87.12 93 GLN A C 1
ATOM 674 O O . GLN A 1 93 ? -12.872 -0.072 -47.482 1.00 87.12 93 GLN A O 1
ATOM 679 N N . ILE A 1 94 ? -13.737 -0.106 -45.406 1.00 88.31 94 ILE A N 1
ATOM 680 C CA . ILE A 1 94 ? -13.483 1.305 -45.074 1.00 88.31 94 ILE A CA 1
ATOM 681 C C . ILE A 1 94 ? -11.972 1.576 -45.033 1.00 88.31 94 ILE A C 1
ATOM 683 O O . ILE A 1 94 ? -11.516 2.510 -45.685 1.00 88.31 94 ILE A O 1
ATOM 687 N N . VAL A 1 95 ? -11.178 0.727 -44.365 1.00 88.62 95 VAL A N 1
ATOM 688 C CA . VAL A 1 95 ? -9.702 0.829 -44.370 1.00 88.62 95 VAL A CA 1
ATOM 689 C C . VAL A 1 95 ? -9.126 0.681 -45.782 1.00 88.62 95 VAL A C 1
ATOM 691 O O . VAL A 1 95 ? -8.264 1.458 -46.185 1.00 88.62 95 VAL A O 1
ATOM 694 N N . LEU A 1 96 ? -9.598 -0.292 -46.567 1.00 89.06 96 LEU A N 1
ATOM 695 C CA . LEU A 1 96 ? -9.128 -0.479 -47.944 1.00 89.06 96 LEU A CA 1
ATOM 696 C C . LEU A 1 96 ? -9.474 0.712 -48.847 1.00 89.06 96 LEU A C 1
ATOM 698 O O . LEU A 1 96 ? -8.691 1.040 -49.738 1.00 89.06 96 LEU A O 1
ATOM 702 N N . LEU A 1 97 ? -10.614 1.371 -48.620 1.00 89.62 97 LEU A N 1
ATOM 703 C CA . LEU A 1 97 ? -10.994 2.578 -49.350 1.00 89.62 97 LEU A CA 1
ATOM 704 C C . LEU A 1 97 ? -10.176 3.796 -48.890 1.00 89.62 97 LEU A C 1
ATOM 706 O O . LEU A 1 97 ? -9.695 4.542 -49.738 1.00 89.62 97 LEU A O 1
ATOM 710 N N . ALA A 1 98 ? -9.909 3.932 -47.586 1.00 90.00 98 ALA A N 1
ATOM 711 C CA . ALA A 1 98 ? -9.008 4.944 -47.027 1.00 90.00 98 ALA A CA 1
ATOM 712 C C . ALA A 1 98 ? -7.576 4.820 -47.576 1.00 90.00 98 ALA A C 1
ATOM 714 O O . ALA A 1 98 ? -6.985 5.809 -47.999 1.00 90.00 98 ALA A O 1
ATOM 715 N N . ASN A 1 99 ? -7.039 3.601 -47.673 1.00 90.44 99 ASN A N 1
ATOM 716 C CA . ASN A 1 99 ? -5.716 3.360 -48.255 1.00 90.44 99 ASN A CA 1
ATOM 717 C C . ASN A 1 99 ? -5.660 3.684 -49.758 1.00 90.44 99 ASN A C 1
ATOM 719 O O . ASN A 1 99 ? -4.638 4.173 -50.238 1.00 90.44 99 ASN A O 1
ATOM 723 N N . ARG A 1 100 ? -6.750 3.464 -50.509 1.00 89.31 100 ARG A N 1
ATOM 724 C CA . ARG A 1 100 ? -6.852 3.908 -51.914 1.00 89.31 100 ARG A CA 1
ATOM 725 C C . ARG A 1 100 ? -6.949 5.426 -52.027 1.00 89.31 100 ARG A C 1
ATOM 727 O O . ARG A 1 100 ? -6.307 5.991 -52.904 1.00 89.31 100 ARG A O 1
ATOM 734 N N . TYR A 1 101 ? -7.687 6.073 -51.126 1.00 89.31 101 TYR A N 1
ATOM 735 C CA . TYR A 1 101 ? -7.751 7.529 -51.015 1.00 89.31 101 TYR A CA 1
ATOM 736 C C . TYR A 1 101 ? -6.372 8.134 -50.711 1.00 89.31 101 TYR A C 1
ATOM 738 O O . TYR A 1 101 ? -5.932 9.015 -51.445 1.00 89.31 101 TYR A O 1
ATOM 746 N N . LYS A 1 102 ? -5.624 7.580 -49.743 1.00 89.44 102 LYS A N 1
ATOM 747 C CA . LYS A 1 102 ? -4.215 7.934 -49.495 1.00 89.44 102 LYS A CA 1
ATOM 748 C C . LYS A 1 102 ? -3.361 7.758 -50.755 1.00 89.44 102 LYS A C 1
ATOM 750 O O . LYS A 1 102 ? -2.697 8.688 -51.187 1.00 89.44 102 LYS A O 1
ATOM 755 N N . ALA A 1 103 ? -3.426 6.597 -51.407 1.00 87.75 103 ALA A N 1
ATOM 756 C CA . ALA A 1 103 ? -2.638 6.332 -52.613 1.00 87.75 103 ALA A CA 1
ATOM 757 C C . ALA A 1 103 ? -2.975 7.262 -53.799 1.00 87.75 103 ALA A C 1
ATOM 759 O O . ALA A 1 103 ? -2.092 7.551 -54.605 1.00 87.75 103 ALA A O 1
ATOM 760 N N . ALA A 1 104 ? -4.222 7.728 -53.914 1.00 87.06 104 ALA A N 1
ATOM 761 C CA . ALA A 1 104 ? -4.633 8.719 -54.906 1.00 87.06 104 ALA A CA 1
ATOM 762 C C . ALA A 1 104 ? -4.123 10.127 -54.546 1.00 87.06 104 ALA A C 1
ATOM 764 O O . ALA A 1 104 ? -3.508 10.786 -55.385 1.00 87.0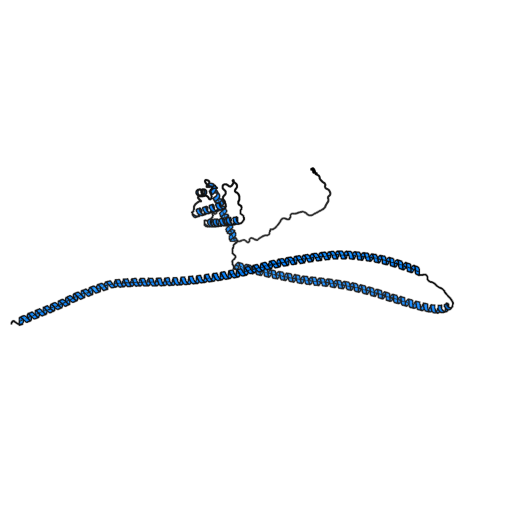6 104 ALA A O 1
ATOM 765 N N . ARG A 1 105 ? -4.266 10.534 -53.275 1.00 85.19 105 ARG A N 1
ATOM 766 C CA . ARG A 1 105 ? -3.735 11.795 -52.728 1.00 85.19 105 ARG A CA 1
ATOM 767 C C . ARG A 1 105 ? -2.223 11.922 -52.909 1.00 85.19 105 ARG A C 1
ATOM 769 O O . ARG A 1 105 ? -1.774 12.932 -53.438 1.00 85.19 105 ARG A O 1
ATOM 776 N N . ASN A 1 106 ? -1.460 10.871 -52.605 1.00 83.88 106 ASN A N 1
ATOM 777 C CA . ASN A 1 106 ? -0.005 10.818 -52.809 1.00 83.88 106 ASN A CA 1
ATOM 778 C C . ASN A 1 106 ? 0.415 10.934 -54.290 1.00 83.88 106 ASN A C 1
ATOM 780 O O . ASN A 1 106 ? 1.589 11.145 -54.575 1.00 83.88 106 ASN A O 1
ATOM 784 N N . ARG A 1 107 ? -0.520 10.780 -55.238 1.00 86.06 107 ARG A N 1
ATOM 785 C CA . ARG A 1 107 ? -0.303 10.947 -56.686 1.00 86.06 107 ARG A CA 1
ATOM 786 C C . ARG A 1 107 ? -0.925 12.235 -57.241 1.00 86.06 107 ARG A C 1
ATOM 788 O O . ARG A 1 107 ? -0.934 12.412 -58.454 1.00 86.06 107 ARG A O 1
ATOM 795 N N . GLY A 1 108 ? -1.495 13.092 -56.389 1.00 79.94 108 GLY A N 1
ATOM 796 C CA . GLY A 1 108 ? -2.231 14.292 -56.804 1.00 79.94 108 GLY A CA 1
ATOM 797 C C . GLY A 1 108 ? -3.524 14.010 -57.585 1.00 79.94 108 GLY A C 1
ATOM 798 O O . GLY A 1 108 ? -4.021 14.897 -58.271 1.00 79.94 108 GLY A O 1
ATOM 799 N N . GLY A 1 109 ? -4.060 12.785 -57.519 1.00 84.00 109 GLY A N 1
ATOM 800 C CA . GLY A 1 109 ? -5.200 12.334 -58.323 1.00 84.00 109 GLY A CA 1
ATOM 801 C C . GLY A 1 109 ? -6.433 11.944 -57.504 1.00 84.00 109 GLY A C 1
ATOM 802 O O . GLY A 1 109 ? -6.404 11.890 -56.274 1.00 84.00 109 GLY A O 1
ATOM 803 N N . GLN A 1 110 ? -7.525 11.631 -58.204 1.00 83.25 110 GLN A N 1
ATOM 804 C CA . GLN A 1 110 ? -8.740 11.058 -57.610 1.00 83.25 110 GLN A CA 1
ATOM 805 C C . GLN A 1 110 ? -8.669 9.526 -57.537 1.00 83.25 110 GLN A C 1
ATOM 807 O O . GLN A 1 110 ? -7.897 8.880 -58.250 1.00 83.25 110 GLN A O 1
ATOM 812 N N . VAL A 1 111 ? -9.488 8.928 -56.669 1.00 86.31 111 VAL A N 1
ATOM 813 C CA . VAL A 1 111 ? -9.613 7.469 -56.575 1.00 86.31 111 VAL A CA 1
ATOM 814 C C . VAL A 1 111 ? -10.339 6.925 -57.808 1.00 86.31 111 VAL A C 1
ATOM 816 O O . VAL A 1 111 ? -11.436 7.356 -58.152 1.00 86.31 111 VAL A O 1
ATOM 819 N N . ASP A 1 112 ? -9.745 5.921 -58.450 1.00 88.00 112 ASP A N 1
ATOM 820 C CA . ASP A 1 112 ? -10.363 5.173 -59.546 1.00 88.00 112 ASP A CA 1
ATOM 821 C C . ASP A 1 112 ? -11.435 4.208 -58.997 1.00 88.00 112 ASP A C 1
ATOM 823 O O . ASP A 1 112 ? -11.169 3.044 -58.666 1.00 88.00 112 ASP A O 1
ATOM 827 N N . TYR A 1 113 ? -12.654 4.731 -58.834 1.00 88.44 113 TYR A N 1
ATOM 828 C CA . TYR A 1 113 ? -13.812 3.998 -58.313 1.00 88.44 113 TYR A CA 1
ATOM 829 C C . TYR A 1 113 ? -14.302 2.896 -59.255 1.00 88.44 113 TYR A C 1
ATOM 831 O O . TYR A 1 113 ? -14.737 1.846 -58.777 1.00 88.44 113 TYR A O 1
ATOM 839 N N . GLU A 1 114 ? -14.179 3.089 -60.570 1.00 84.50 114 GLU A N 1
ATOM 840 C CA . GLU A 1 114 ? -14.516 2.078 -61.576 1.00 84.50 114 GLU A CA 1
ATOM 841 C C . GLU A 1 114 ? -13.643 0.836 -61.400 1.00 84.50 114 GLU A C 1
ATOM 843 O O . GLU A 1 114 ? -14.154 -0.265 -61.171 1.00 84.50 114 GLU A O 1
ATOM 848 N N . LYS A 1 115 ? -12.319 1.014 -61.372 1.00 86.31 115 LYS A N 1
ATOM 849 C CA . LYS A 1 115 ? -11.371 -0.072 -61.113 1.00 86.31 115 LYS A CA 1
ATOM 850 C C . LYS A 1 115 ? -11.501 -0.634 -59.703 1.00 86.31 115 LYS A C 1
ATOM 852 O O . LYS A 1 115 ? -11.319 -1.834 -59.518 1.00 86.31 115 LYS A O 1
ATOM 857 N N . ALA A 1 116 ? -11.830 0.183 -58.699 1.00 84.50 116 ALA A N 1
ATOM 858 C CA . ALA A 1 116 ? -12.053 -0.305 -57.338 1.00 84.50 116 ALA A CA 1
ATOM 859 C C . ALA A 1 116 ? -13.276 -1.229 -57.231 1.00 84.50 116 ALA A C 1
ATOM 861 O O . ALA A 1 116 ? -13.176 -2.286 -56.601 1.00 84.50 116 ALA A O 1
ATOM 862 N N . SER A 1 117 ? -14.381 -0.877 -57.895 1.00 85.19 117 SER A N 1
ATOM 863 C CA . SER A 1 117 ? -15.644 -1.630 -57.886 1.00 85.19 117 SER A CA 1
ATOM 864 C C . SER A 1 117 ? -15.539 -3.043 -58.477 1.00 85.19 117 SER A C 1
ATOM 866 O O . SER A 1 117 ? -16.329 -3.920 -58.132 1.00 85.19 117 SER A O 1
ATOM 868 N N . ARG A 1 118 ? -14.545 -3.275 -59.344 1.00 83.56 118 ARG A N 1
ATOM 869 C CA . ARG A 1 118 ? -14.270 -4.556 -60.019 1.00 83.56 118 ARG A CA 1
ATOM 870 C C . ARG A 1 118 ? -13.293 -5.459 -59.255 1.00 83.56 118 ARG A C 1
ATOM 872 O O . ARG A 1 118 ? -12.901 -6.500 -59.769 1.00 83.56 118 ARG A O 1
ATOM 879 N N . THR A 1 119 ? -12.843 -5.058 -58.062 1.00 84.88 119 THR A N 1
ATOM 880 C CA . THR A 1 119 ? -11.940 -5.887 -57.241 1.00 84.88 119 THR A CA 1
ATOM 881 C C . THR A 1 119 ? -12.703 -6.711 -56.211 1.00 84.88 119 THR A C 1
ATOM 883 O O . THR A 1 119 ? -13.608 -6.177 -55.580 1.00 84.88 119 THR A O 1
ATOM 886 N N . MET A 1 120 ? -12.224 -7.934 -55.937 1.00 81.94 120 MET A N 1
ATOM 887 C CA . MET A 1 120 ? -12.768 -8.909 -54.960 1.00 81.94 120 MET A CA 1
ATOM 888 C C . MET A 1 120 ? -13.073 -8.339 -53.558 1.00 81.94 120 MET A C 1
ATOM 890 O O . MET A 1 120 ? -13.868 -8.865 -52.788 1.00 81.94 120 MET A O 1
ATOM 894 N N . ASN A 1 121 ? -12.449 -7.216 -53.197 1.00 82.62 121 ASN A N 1
ATOM 895 C CA . ASN A 1 121 ? -12.711 -6.521 -51.937 1.00 82.62 121 ASN A CA 1
ATOM 896 C C . ASN A 1 121 ? -14.030 -5.719 -51.935 1.00 82.62 121 ASN A C 1
ATOM 898 O O . ASN A 1 121 ? -14.502 -5.329 -50.868 1.00 82.62 121 ASN A O 1
ATOM 902 N N . PHE A 1 122 ? -14.622 -5.452 -53.101 1.00 85.12 122 PHE A N 1
ATOM 903 C CA . PHE A 1 122 ? -15.797 -4.602 -53.303 1.00 85.12 122 PHE A CA 1
ATOM 904 C C . PHE A 1 122 ? -16.840 -5.224 -54.256 1.00 85.12 122 PHE A C 1
ATOM 906 O O . PHE A 1 122 ? -17.654 -4.481 -54.790 1.00 85.12 122 PHE A O 1
ATOM 913 N N . ASP A 1 123 ? -16.901 -6.553 -54.416 1.00 82.38 123 ASP A N 1
ATOM 914 C CA . ASP A 1 123 ? -17.807 -7.255 -55.363 1.00 82.38 123 ASP A CA 1
ATOM 915 C C . ASP A 1 123 ? -19.276 -6.799 -55.333 1.00 82.38 123 ASP A C 1
ATOM 917 O O . ASP A 1 123 ? -19.975 -6.777 -56.343 1.00 82.38 123 ASP A O 1
ATOM 921 N N . LYS A 1 124 ? -19.767 -6.370 -54.165 1.00 82.19 124 LYS A N 1
ATOM 922 C CA . LYS A 1 124 ? -21.136 -5.844 -54.004 1.00 82.19 124 LYS A CA 1
ATOM 923 C C . LYS A 1 124 ? -21.390 -4.525 -54.747 1.00 82.19 124 LYS A C 1
ATOM 925 O O . LYS A 1 124 ? -22.543 -4.118 -54.864 1.00 82.19 124 LYS A O 1
ATOM 930 N N . PHE A 1 125 ? -20.334 -3.866 -55.217 1.00 83.50 125 PHE A N 1
ATOM 931 C CA . PHE A 1 125 ? -20.339 -2.604 -55.954 1.00 83.50 125 PHE A CA 1
ATOM 932 C C . PHE A 1 125 ? -19.972 -2.773 -57.432 1.00 83.50 125 PHE A C 1
ATOM 934 O O . PHE A 1 125 ? -19.946 -1.773 -58.142 1.00 83.50 125 PHE A O 1
ATOM 941 N N . THR A 1 126 ? -19.684 -3.983 -57.922 1.00 84.75 126 THR A N 1
ATOM 942 C CA . THR A 1 126 ? -19.341 -4.195 -59.335 1.00 84.75 126 THR A CA 1
ATOM 943 C C . THR A 1 126 ? -20.479 -3.712 -60.244 1.00 84.75 126 THR A C 1
ATOM 945 O O . THR A 1 126 ? -21.636 -4.073 -60.041 1.00 84.75 126 THR A O 1
ATOM 948 N N . GLY A 1 127 ? -20.159 -2.838 -61.208 1.00 81.69 127 GLY A N 1
ATOM 949 C CA . GLY A 1 127 ? -21.152 -2.144 -62.048 1.00 81.69 127 GLY A CA 1
ATOM 950 C C . GLY A 1 127 ? -21.876 -0.969 -61.365 1.00 81.69 127 GLY A C 1
ATOM 951 O O . GLY A 1 127 ? -22.854 -0.450 -61.897 1.00 81.69 127 GLY A O 1
ATOM 952 N N . HIS A 1 128 ? -21.429 -0.555 -60.177 1.00 85.50 128 HIS A N 1
ATOM 953 C CA . HIS A 1 128 ? -22.029 0.499 -59.354 1.00 85.50 128 HIS A CA 1
ATOM 954 C C . HIS A 1 128 ? -20.957 1.398 -58.703 1.00 85.50 128 HIS A C 1
ATOM 956 O O . HIS A 1 128 ? -21.004 1.666 -57.496 1.00 85.50 128 HIS A O 1
ATOM 962 N N . ALA A 1 129 ? -19.983 1.867 -59.492 1.00 85.19 129 ALA A N 1
ATOM 963 C CA . ALA A 1 129 ? -18.879 2.702 -59.013 1.00 85.19 129 ALA A CA 1
ATOM 964 C C . ALA A 1 129 ? -19.348 3.993 -58.316 1.00 85.19 129 ALA A C 1
ATOM 966 O O . ALA A 1 129 ? -18.779 4.360 -57.288 1.00 85.19 129 ALA A O 1
ATOM 967 N N . ASP A 1 130 ? -20.436 4.618 -58.778 1.00 85.56 130 ASP A N 1
ATOM 968 C CA . ASP A 1 130 ? -21.010 5.830 -58.165 1.00 85.56 130 ASP A CA 1
ATOM 969 C C . ASP A 1 130 ? -21.394 5.628 -56.695 1.00 85.56 130 ASP A C 1
ATOM 971 O O . ASP A 1 130 ? -21.183 6.501 -55.854 1.00 85.56 130 ASP A O 1
ATOM 975 N N . LYS A 1 131 ? -21.899 4.435 -56.348 1.00 86.38 131 LYS A N 1
ATOM 976 C CA . LYS A 1 131 ? -22.250 4.088 -54.962 1.00 86.38 131 LYS A CA 1
ATOM 977 C C . LYS A 1 131 ? -21.015 3.899 -54.091 1.00 86.38 131 LYS A C 1
ATOM 979 O O . LYS A 1 131 ? -21.091 4.132 -52.891 1.00 86.38 131 LYS A O 1
ATOM 984 N N . LEU A 1 132 ? -19.886 3.485 -54.671 1.00 86.44 132 LEU A N 1
ATOM 985 C CA . LEU A 1 132 ? -18.607 3.405 -53.964 1.00 86.44 132 LEU A CA 1
ATOM 986 C C . LEU A 1 132 ? -17.971 4.798 -53.811 1.00 86.44 132 LEU A C 1
ATOM 988 O O . LEU A 1 132 ? -17.420 5.094 -52.753 1.00 86.44 132 LEU A O 1
ATOM 992 N N . LYS A 1 133 ? -18.119 5.666 -54.822 1.00 88.50 133 LYS A N 1
ATOM 993 C CA . LYS A 1 133 ? -17.715 7.079 -54.786 1.00 88.50 133 LYS A CA 1
ATOM 994 C C . LYS A 1 133 ? -18.480 7.871 -53.724 1.00 88.50 133 LYS A C 1
ATOM 996 O O . LYS A 1 133 ? -17.872 8.622 -52.973 1.00 88.50 133 LYS A O 1
ATOM 1001 N N . ALA A 1 134 ? -19.781 7.626 -53.566 1.00 87.81 134 ALA A N 1
ATOM 1002 C CA . ALA A 1 134 ? -20.595 8.245 -52.515 1.00 87.81 134 ALA A CA 1
ATOM 1003 C C . ALA A 1 134 ? -20.082 7.976 -51.079 1.00 87.81 134 ALA A C 1
ATOM 1005 O O . ALA A 1 134 ? -20.348 8.766 -50.175 1.00 87.81 134 ALA A O 1
ATOM 1006 N N . TYR A 1 135 ? -19.309 6.904 -50.854 1.00 87.12 135 TYR A N 1
ATOM 1007 C CA . TYR A 1 135 ? -18.678 6.635 -49.558 1.00 87.12 135 TYR A CA 1
ATOM 1008 C C . TYR A 1 135 ? -17.379 7.423 -49.306 1.00 87.12 135 TYR A C 1
ATOM 1010 O O . TYR A 1 135 ? -16.879 7.375 -48.184 1.00 87.12 135 TYR A O 1
ATOM 1018 N N . GLU A 1 136 ? -16.838 8.170 -50.276 1.00 86.19 136 GLU A N 1
ATOM 1019 C CA . GLU A 1 136 ? -15.597 8.948 -50.111 1.00 86.19 136 GLU A CA 1
ATOM 1020 C C . GLU A 1 136 ? -15.687 9.932 -48.934 1.00 86.19 136 GLU A C 1
ATOM 1022 O O . GLU A 1 136 ? -14.875 9.866 -48.010 1.00 86.19 136 GLU A O 1
ATOM 1027 N N . GLY A 1 137 ? -16.737 10.761 -48.891 1.00 84.69 137 GLY A N 1
ATOM 1028 C CA . GLY A 1 137 ? -16.968 11.702 -47.787 1.00 84.69 137 GLY A CA 1
ATOM 1029 C C . GLY A 1 137 ? -17.147 11.014 -46.427 1.00 84.69 137 GLY A C 1
ATOM 1030 O O . GLY A 1 137 ? -16.653 11.500 -45.410 1.00 84.69 137 GLY A O 1
ATOM 1031 N N . HIS A 1 138 ? -17.773 9.832 -46.400 1.00 86.38 138 HIS A N 1
ATOM 1032 C CA . HIS A 1 138 ? -17.920 9.039 -45.176 1.00 86.38 138 HIS A CA 1
ATOM 1033 C C . HIS A 1 138 ? -16.570 8.504 -44.669 1.00 86.38 138 HIS A C 1
ATOM 1035 O O . HIS A 1 138 ? -16.300 8.548 -43.468 1.00 86.38 138 HIS A O 1
ATOM 1041 N N . VAL A 1 139 ? -15.695 8.050 -45.572 1.00 88.44 139 VAL A N 1
ATOM 1042 C CA . VAL A 1 139 ? -14.333 7.617 -45.225 1.00 88.44 139 VAL A CA 1
ATOM 1043 C C . VAL A 1 139 ? -13.494 8.794 -44.720 1.00 88.44 139 VAL A C 1
ATOM 1045 O O . VAL A 1 139 ? -12.821 8.648 -43.703 1.00 88.44 139 VAL A O 1
ATOM 1048 N N . ILE A 1 140 ? -13.577 9.968 -45.356 1.00 88.81 140 ILE A N 1
ATOM 1049 C CA . ILE A 1 140 ? -12.874 11.186 -44.911 1.00 88.81 140 ILE A CA 1
ATOM 1050 C C . ILE A 1 140 ? -13.347 11.623 -43.514 1.00 88.81 140 ILE A C 1
ATOM 1052 O O . ILE A 1 140 ? -12.520 11.930 -42.656 1.00 88.81 140 ILE A O 1
ATOM 1056 N N . SER A 1 141 ? -14.656 11.586 -43.245 1.00 89.81 141 SER A N 1
ATOM 1057 C CA . SER A 1 141 ? -15.222 11.871 -41.916 1.00 89.81 141 SER A CA 1
ATOM 1058 C C . SER A 1 141 ? -14.703 10.899 -40.844 1.00 89.81 141 SER A C 1
ATOM 1060 O O . SER A 1 141 ? -14.272 11.318 -39.767 1.00 89.81 141 SER A O 1
ATOM 1062 N N . ILE A 1 142 ? -14.660 9.599 -41.155 1.00 87.69 142 ILE A N 1
ATOM 1063 C CA . ILE A 1 142 ? -14.104 8.574 -40.261 1.00 87.69 142 ILE A CA 1
ATOM 1064 C C . ILE A 1 142 ? -12.598 8.788 -40.018 1.00 87.69 142 ILE A C 1
ATOM 1066 O O . ILE A 1 142 ? -12.143 8.618 -38.887 1.00 87.69 142 ILE A O 1
ATOM 1070 N N . LEU A 1 143 ? -11.837 9.197 -41.039 1.00 91.00 143 LEU A N 1
ATOM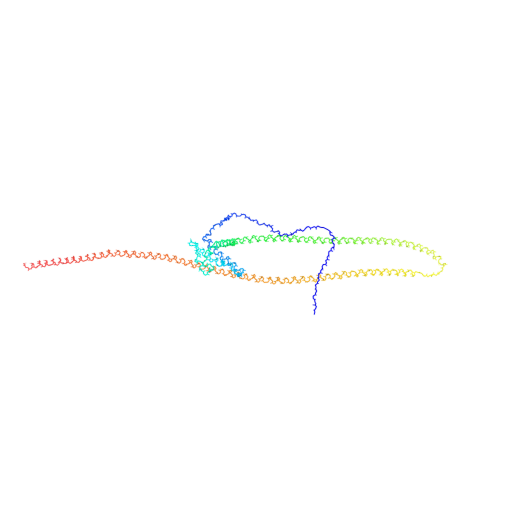 1071 C CA . LEU A 1 143 ? -10.415 9.540 -40.919 1.00 91.00 143 LEU A CA 1
ATOM 1072 C C . LEU A 1 143 ? -10.199 10.749 -39.992 1.00 91.00 143 LEU A C 1
ATOM 1074 O O . LEU A 1 143 ? -9.424 10.631 -39.042 1.00 91.00 143 LEU A O 1
ATOM 1078 N N . LYS A 1 144 ? -10.933 11.860 -40.193 1.00 90.12 144 LYS A N 1
ATOM 1079 C CA . LYS A 1 144 ? -10.910 13.034 -39.291 1.00 90.12 144 LYS A CA 1
ATOM 1080 C C . LYS A 1 144 ? -11.178 12.614 -37.835 1.00 90.12 144 LYS A C 1
ATOM 1082 O O . LYS A 1 144 ? -10.406 12.948 -36.938 1.00 90.12 144 LYS A O 1
ATOM 1087 N N . LYS A 1 145 ? -12.217 11.800 -37.603 1.00 89.06 145 LYS A N 1
ATOM 1088 C CA . LYS A 1 145 ? -12.590 11.313 -36.262 1.00 89.06 145 LYS A CA 1
ATOM 1089 C C . LYS A 1 145 ? -11.522 10.418 -35.621 1.00 89.06 145 LYS A C 1
ATOM 1091 O O . LYS A 1 145 ? -11.242 10.562 -34.432 1.00 89.06 145 LYS A O 1
ATOM 1096 N N . ALA A 1 146 ? -10.919 9.504 -36.381 1.00 89.69 146 ALA A N 1
ATOM 1097 C CA . ALA A 1 146 ? -9.861 8.630 -35.873 1.00 89.69 146 ALA A CA 1
ATOM 1098 C C . ALA A 1 146 ? -8.598 9.421 -35.489 1.00 89.69 146 ALA A C 1
ATOM 1100 O O . ALA A 1 146 ? -7.998 9.156 -34.446 1.00 89.69 146 ALA A O 1
ATOM 1101 N N . LEU A 1 147 ? -8.236 10.424 -36.295 1.00 90.56 147 LEU A N 1
ATOM 1102 C CA . LEU A 1 147 ? -7.120 11.331 -36.035 1.00 90.56 147 LEU A CA 1
ATOM 1103 C C . LEU A 1 147 ? -7.346 12.169 -34.768 1.00 90.56 147 LEU A C 1
ATOM 1105 O O . LEU A 1 147 ? -6.477 12.217 -33.900 1.00 90.56 147 LEU A O 1
ATOM 1109 N N . GLN A 1 148 ? -8.538 12.751 -34.608 1.00 89.06 148 GLN A N 1
ATOM 1110 C CA . GLN A 1 148 ? -8.923 13.493 -33.402 1.00 89.06 148 GLN A CA 1
ATOM 1111 C C . GLN A 1 148 ? -8.861 12.610 -32.142 1.00 89.06 148 GLN A C 1
ATOM 1113 O O . GLN A 1 148 ? -8.306 13.022 -31.125 1.00 89.06 148 GLN A O 1
ATOM 1118 N N . GLN A 1 149 ? -9.362 11.370 -32.214 1.00 85.75 149 GLN A N 1
ATOM 1119 C CA . GLN A 1 149 ? -9.274 10.415 -31.103 1.00 85.75 149 GLN A CA 1
ATOM 1120 C C . GLN A 1 149 ? -7.833 10.013 -30.767 1.00 85.75 149 GLN A C 1
ATOM 1122 O O . GLN A 1 149 ? -7.527 9.812 -29.594 1.00 85.75 149 GLN A O 1
ATOM 1127 N N . LYS A 1 150 ? -6.946 9.896 -31.764 1.00 87.50 150 LYS A N 1
ATOM 1128 C CA . LYS A 1 150 ? -5.515 9.665 -31.529 1.00 87.50 150 LYS A CA 1
ATOM 1129 C C . LYS A 1 150 ? -4.891 10.859 -30.796 1.00 87.50 150 LYS A C 1
ATOM 1131 O O . LYS A 1 150 ? -4.351 10.670 -29.712 1.00 87.50 150 LYS A O 1
ATOM 1136 N N . ARG A 1 151 ? -5.067 12.080 -31.318 1.00 85.75 151 ARG A N 1
ATOM 1137 C CA . ARG A 1 151 ? -4.553 13.326 -30.711 1.00 85.75 151 ARG A CA 1
ATOM 1138 C C . ARG A 1 151 ? -5.028 13.505 -29.259 1.00 85.75 151 ARG A C 1
ATOM 1140 O O . ARG A 1 151 ? -4.232 13.880 -28.405 1.00 85.75 151 ARG A O 1
ATOM 1147 N N . ALA A 1 152 ? -6.285 13.170 -28.955 1.00 81.44 152 ALA A N 1
ATOM 1148 C CA . ALA A 1 152 ? -6.823 13.215 -27.591 1.00 81.44 152 ALA A CA 1
ATOM 1149 C C . ALA A 1 152 ? -6.168 12.195 -26.635 1.00 81.44 152 ALA A C 1
ATOM 1151 O O . ALA A 1 152 ? -5.929 12.508 -25.470 1.00 81.44 152 ALA A O 1
ATOM 1152 N N . LEU A 1 153 ? -5.854 10.987 -27.116 1.00 78.12 153 LEU A N 1
ATOM 1153 C CA . LEU A 1 153 ? -5.161 9.967 -26.320 1.00 78.12 153 LEU A CA 1
ATOM 1154 C C . LEU A 1 153 ? -3.692 10.328 -26.096 1.00 78.12 153 LEU A C 1
ATOM 1156 O O . LEU A 1 153 ? -3.214 10.231 -24.970 1.00 78.12 153 LEU A O 1
ATOM 1160 N N . ASP A 1 154 ? -3.003 10.806 -27.132 1.00 79.00 154 ASP A N 1
ATOM 1161 C CA . ASP A 1 154 ? -1.606 11.235 -27.032 1.00 79.00 154 ASP A CA 1
ATOM 1162 C C . ASP A 1 154 ? -1.461 12.430 -26.065 1.00 79.00 154 ASP A C 1
ATOM 1164 O O . ASP A 1 154 ? -0.536 12.459 -25.253 1.00 79.00 154 ASP A O 1
ATOM 1168 N N . ALA A 1 155 ? -2.427 13.361 -26.053 1.00 73.44 155 ALA A N 1
ATOM 1169 C CA . ALA A 1 155 ? -2.487 14.462 -25.086 1.00 73.44 155 ALA A CA 1
ATOM 1170 C C . ALA A 1 155 ? -2.695 13.996 -23.629 1.00 73.44 155 ALA A C 1
ATOM 1172 O O . ALA A 1 155 ? -2.146 14.609 -22.711 1.00 73.44 155 ALA A O 1
ATOM 1173 N N . GLY A 1 156 ? -3.448 12.909 -23.416 1.00 62.31 156 GLY A N 1
ATOM 1174 C CA . GLY A 1 156 ? -3.603 12.250 -22.111 1.00 62.31 156 GLY A CA 1
ATOM 1175 C C . GLY A 1 156 ? -2.415 11.361 -21.712 1.00 62.31 156 GLY A C 1
ATOM 1176 O O . GLY A 1 156 ? -2.272 11.014 -20.543 1.00 62.31 156 GLY A O 1
ATOM 1177 N N . CYS A 1 157 ? -1.539 11.019 -22.660 1.00 51.44 157 CYS A N 1
ATOM 1178 C CA . CYS A 1 157 ? -0.357 10.179 -22.467 1.00 51.44 157 CYS A CA 1
ATOM 1179 C C . CYS A 1 157 ? 0.960 10.974 -22.464 1.00 51.44 157 CYS A C 1
ATOM 1181 O O . CYS A 1 157 ? 1.996 10.455 -22.895 1.00 51.44 157 CYS A O 1
ATOM 1183 N N . ARG A 1 158 ? 0.968 12.202 -21.917 1.00 55.53 158 ARG A N 1
ATOM 1184 C CA . ARG A 1 158 ? 2.234 12.855 -21.544 1.00 55.53 158 ARG A CA 1
ATOM 1185 C C . ARG A 1 158 ? 2.959 11.966 -20.536 1.00 55.53 158 ARG A C 1
ATOM 1187 O O . ARG A 1 158 ? 2.527 11.819 -19.394 1.00 55.53 158 ARG A O 1
ATOM 1194 N N . LYS A 1 159 ? 4.061 11.354 -20.970 1.00 56.16 159 LYS A N 1
ATOM 1195 C CA . LYS A 1 159 ? 4.996 10.681 -20.071 1.00 56.16 159 LYS A CA 1
ATOM 1196 C C . LYS A 1 159 ? 5.628 11.768 -19.213 1.00 56.16 159 LYS A C 1
ATOM 1198 O O . LYS A 1 159 ? 6.450 12.517 -19.736 1.00 56.16 159 LYS A O 1
ATOM 1203 N N . LYS A 1 160 ? 5.210 11.863 -17.947 1.00 55.91 160 LYS A N 1
ATOM 1204 C CA . LYS A 1 160 ? 5.840 12.770 -16.986 1.00 55.91 160 LYS A CA 1
ATOM 1205 C C . LYS A 1 160 ? 7.340 12.505 -16.964 1.00 55.91 160 LYS A C 1
ATOM 1207 O O . LYS A 1 160 ? 7.754 11.341 -17.052 1.00 55.91 160 LYS A O 1
ATOM 1212 N N . THR A 1 161 ? 8.145 13.556 -16.901 1.00 58.50 161 THR A N 1
ATOM 1213 C CA . THR A 1 161 ? 9.594 13.384 -16.775 1.00 58.50 161 THR A CA 1
ATOM 1214 C C . THR A 1 161 ? 9.920 12.759 -15.417 1.00 58.50 161 THR A C 1
ATOM 1216 O O . THR A 1 161 ? 9.105 12.752 -14.492 1.00 58.50 161 THR A O 1
ATOM 1219 N N . GLN A 1 162 ? 11.121 12.192 -15.285 1.00 59.72 162 GLN A N 1
ATOM 1220 C CA . GLN A 1 162 ? 11.554 11.620 -14.009 1.00 59.72 162 GLN A CA 1
ATOM 1221 C C . GLN A 1 162 ? 11.575 12.684 -12.894 1.00 59.72 162 GLN A C 1
ATOM 1223 O O . GLN A 1 162 ? 11.249 12.364 -11.756 1.00 59.72 162 GLN A O 1
ATOM 1228 N N . GLU A 1 163 ? 11.888 13.935 -13.244 1.00 64.81 163 GLU A N 1
ATOM 1229 C CA . GLU A 1 163 ? 11.898 15.091 -12.340 1.00 64.81 163 GLU A CA 1
ATOM 1230 C C . GLU A 1 163 ? 10.482 15.449 -11.860 1.00 64.81 163 GLU A C 1
ATOM 1232 O O . GLU A 1 163 ? 10.243 15.451 -10.652 1.00 64.81 163 GLU A O 1
ATOM 1237 N N . GLU A 1 164 ? 9.512 15.604 -12.774 1.00 66.12 164 GLU A N 1
ATOM 1238 C CA . GLU A 1 164 ? 8.091 15.820 -12.431 1.00 66.12 164 GLU A CA 1
ATOM 1239 C C . GLU A 1 164 ? 7.556 14.707 -11.507 1.00 66.12 164 GLU A C 1
ATOM 1241 O O . GLU A 1 164 ? 6.845 14.969 -10.537 1.00 66.12 164 GLU A O 1
ATOM 1246 N N . GLY A 1 165 ? 7.941 13.451 -11.764 1.00 69.88 165 GLY A N 1
ATOM 1247 C CA . GLY A 1 165 ? 7.589 12.317 -10.908 1.00 69.88 165 GLY A CA 1
ATOM 1248 C C . GLY A 1 165 ? 8.209 12.383 -9.506 1.00 69.88 165 GLY A C 1
ATOM 1249 O O . GLY A 1 165 ? 7.561 11.996 -8.534 1.00 69.88 165 GLY A O 1
ATOM 1250 N N . THR A 1 166 ? 9.441 12.886 -9.370 1.00 71.62 166 THR A N 1
ATOM 1251 C CA . THR A 1 166 ? 10.068 13.088 -8.053 1.00 71.62 166 THR A CA 1
ATOM 1252 C C . THR A 1 166 ? 9.469 14.265 -7.286 1.00 71.62 166 THR A C 1
ATOM 1254 O O . THR A 1 166 ? 9.265 14.146 -6.080 1.00 71.62 166 THR A O 1
ATOM 1257 N N . GLU A 1 167 ? 9.110 15.359 -7.958 1.00 78.38 167 GLU A N 1
ATOM 1258 C CA . GLU A 1 167 ? 8.449 16.509 -7.327 1.00 78.38 167 GLU A CA 1
ATOM 1259 C C . GLU A 1 167 ? 7.042 16.149 -6.819 1.00 78.38 167 GLU A C 1
ATOM 1261 O O . GLU A 1 167 ? 6.666 16.507 -5.698 1.00 78.38 167 GLU A O 1
ATOM 1266 N N . GLU A 1 168 ? 6.280 15.358 -7.583 1.00 79.69 168 GLU A N 1
ATOM 1267 C CA . GLU A 1 168 ? 4.987 14.819 -7.140 1.00 79.69 168 GLU A CA 1
ATOM 1268 C C . GLU A 1 168 ? 5.111 13.865 -5.943 1.00 79.69 168 GLU A C 1
ATOM 1270 O O . GLU A 1 168 ? 4.239 13.853 -5.073 1.00 79.69 168 GLU A O 1
ATOM 1275 N N . LEU A 1 169 ? 6.195 13.086 -5.852 1.00 84.31 169 LEU A N 1
ATOM 1276 C CA . LEU A 1 169 ? 6.452 12.235 -4.688 1.00 84.31 169 LEU A CA 1
ATOM 1277 C C . LEU A 1 169 ? 6.810 13.060 -3.446 1.00 84.31 169 LEU A C 1
ATOM 1279 O O . LEU A 1 169 ? 6.210 12.840 -2.397 1.00 84.31 169 LEU A O 1
ATOM 1283 N N . VAL A 1 170 ? 7.711 14.042 -3.565 1.00 88.81 170 VAL A N 1
ATOM 1284 C CA . VAL A 1 170 ? 8.130 14.907 -2.444 1.00 88.81 170 VAL A CA 1
ATOM 1285 C C . VAL A 1 170 ? 6.963 15.748 -1.915 1.00 88.81 170 VAL A C 1
ATOM 1287 O O . VAL A 1 170 ? 6.749 15.831 -0.705 1.00 88.81 170 VAL A O 1
ATOM 1290 N N . THR A 1 171 ? 6.156 16.337 -2.802 1.00 89.50 171 THR A N 1
ATOM 1291 C CA . THR A 1 171 ? 4.968 17.108 -2.392 1.00 89.50 171 THR A CA 1
ATOM 1292 C C . THR A 1 171 ? 3.917 16.226 -1.715 1.00 89.50 171 THR A C 1
ATOM 1294 O O . THR A 1 171 ? 3.322 16.635 -0.714 1.00 89.50 171 THR A O 1
ATOM 1297 N N . ARG A 1 172 ? 3.720 14.991 -2.193 1.00 90.38 172 ARG A N 1
ATOM 1298 C CA . ARG A 1 172 ? 2.802 14.024 -1.576 1.00 90.38 172 ARG A CA 1
ATOM 1299 C C . ARG A 1 172 ? 3.316 13.486 -0.237 1.00 90.38 172 ARG A C 1
ATOM 1301 O O . ARG A 1 172 ? 2.523 13.301 0.684 1.00 90.38 172 ARG A O 1
ATOM 1308 N N . GLU A 1 173 ? 4.621 13.275 -0.097 1.00 93.19 173 GLU A N 1
ATOM 1309 C CA . GLU A 1 173 ? 5.257 12.889 1.167 1.00 93.19 173 GLU A CA 1
ATOM 1310 C C . GLU A 1 173 ? 5.089 13.985 2.229 1.00 93.19 173 GLU A C 1
ATOM 1312 O O . GLU A 1 173 ? 4.645 13.696 3.341 1.00 93.19 173 GLU A O 1
ATOM 1317 N N . ALA A 1 174 ? 5.309 15.254 1.867 1.00 92.44 174 ALA A N 1
ATOM 1318 C CA . ALA A 1 174 ? 5.055 16.392 2.751 1.00 92.44 174 ALA A CA 1
ATOM 1319 C C . ALA A 1 174 ? 3.581 16.470 3.209 1.00 92.44 174 ALA A C 1
ATOM 1321 O O . ALA A 1 174 ? 3.310 16.672 4.395 1.00 92.44 174 ALA A O 1
ATOM 1322 N N . GLN A 1 175 ? 2.622 16.238 2.302 1.00 92.94 175 GLN A N 1
ATOM 1323 C CA . GLN A 1 175 ? 1.192 16.169 2.640 1.00 92.94 175 GLN A CA 1
ATOM 1324 C C . GLN A 1 175 ? 0.873 15.017 3.606 1.00 92.94 175 GLN A C 1
ATOM 1326 O O . GLN A 1 175 ? 0.135 15.211 4.574 1.00 92.94 175 GLN A O 1
ATOM 1331 N N . HIS A 1 176 ? 1.435 13.824 3.379 1.00 95.56 176 HIS A N 1
ATOM 1332 C CA . HIS A 1 176 ? 1.251 12.682 4.278 1.00 95.56 176 HIS A CA 1
ATOM 1333 C C . HIS A 1 176 ? 1.844 12.956 5.672 1.00 95.56 176 HIS A C 1
ATOM 1335 O O . HIS A 1 176 ? 1.188 12.676 6.674 1.00 95.56 176 HIS A O 1
ATOM 1341 N N . LEU A 1 177 ? 3.037 13.556 5.759 1.00 95.50 177 LEU A N 1
ATOM 1342 C CA . LEU A 1 177 ? 3.653 13.948 7.033 1.00 95.50 177 LEU A CA 1
ATOM 1343 C C . LEU A 1 177 ? 2.792 14.970 7.796 1.00 95.50 177 LEU A C 1
ATOM 1345 O O . LEU A 1 177 ? 2.586 14.825 9.002 1.00 95.50 177 LEU A O 1
ATOM 1349 N N . GLN A 1 178 ? 2.210 15.951 7.099 1.00 94.94 178 GLN A N 1
ATOM 1350 C CA . GLN A 1 178 ? 1.287 16.922 7.696 1.00 94.94 178 GLN A CA 1
ATOM 1351 C C . GLN A 1 178 ? -0.006 16.263 8.220 1.00 94.94 178 GLN A C 1
ATOM 1353 O O . GLN A 1 178 ? -0.487 16.604 9.308 1.00 94.94 178 GLN A O 1
ATOM 1358 N N . GLN A 1 179 ? -0.559 15.291 7.486 1.00 95.44 179 GLN A N 1
ATOM 1359 C CA . GLN A 1 179 ? -1.707 14.499 7.942 1.00 95.44 179 GLN A CA 1
ATOM 1360 C C . GLN A 1 179 ? -1.367 13.645 9.170 1.00 95.44 179 GLN A C 1
ATOM 1362 O O . GLN A 1 179 ? -2.142 13.635 10.126 1.00 95.44 179 GLN A O 1
ATOM 1367 N N . ILE A 1 180 ? -0.201 12.988 9.191 1.00 94.31 180 ILE A N 1
ATOM 1368 C CA . ILE A 1 180 ? 0.274 12.205 10.344 1.00 94.31 180 ILE A CA 1
ATOM 1369 C C . ILE A 1 180 ? 0.379 13.094 11.590 1.00 94.31 180 ILE A C 1
ATOM 1371 O O . ILE A 1 180 ? -0.166 12.734 12.632 1.00 94.31 180 ILE A O 1
ATOM 1375 N N . ALA A 1 181 ? 0.985 14.280 11.477 1.00 94.62 181 ALA A N 1
ATOM 1376 C CA . ALA A 1 181 ? 1.087 15.227 12.590 1.00 94.62 181 ALA A CA 1
ATOM 1377 C C . ALA A 1 181 ? -0.295 15.698 13.090 1.00 94.62 181 ALA A C 1
ATOM 1379 O O . ALA A 1 181 ? -0.527 15.821 14.292 1.00 94.62 181 ALA A O 1
ATOM 1380 N N . THR A 1 182 ? -1.249 15.909 12.179 1.00 94.75 182 THR A N 1
ATOM 1381 C CA . THR A 1 182 ? -2.623 16.306 12.534 1.00 94.75 182 THR A CA 1
ATOM 1382 C C . THR A 1 182 ? -3.360 15.181 13.269 1.00 94.75 182 THR A C 1
ATOM 1384 O O . THR A 1 182 ? -4.022 15.436 14.276 1.00 94.75 182 THR A O 1
ATOM 1387 N N . LEU A 1 183 ? -3.204 13.929 12.825 1.00 96.19 183 LEU A N 1
ATOM 1388 C CA . LEU A 1 183 ? -3.772 12.758 13.497 1.00 96.19 183 LEU A CA 1
ATOM 1389 C C . LEU A 1 183 ? -3.141 12.517 14.875 1.00 96.19 183 LEU A C 1
ATOM 1391 O O . LEU A 1 183 ? -3.867 12.236 15.823 1.00 96.19 183 LEU A O 1
ATOM 1395 N N . GLN A 1 184 ? -1.824 12.684 15.016 1.00 95.69 184 GLN A N 1
ATOM 1396 C CA . GLN A 1 184 ? -1.131 12.575 16.307 1.00 95.69 184 GLN A CA 1
ATOM 1397 C C . GLN A 1 184 ? -1.643 13.610 17.320 1.00 95.69 184 GLN A C 1
ATOM 1399 O O . GLN A 1 184 ? -1.974 13.243 18.446 1.00 95.69 184 GLN A O 1
ATOM 1404 N N . ASN A 1 185 ? -1.807 14.871 16.904 1.00 95.81 185 ASN A N 1
ATOM 1405 C CA . ASN A 1 185 ? -2.411 15.910 17.744 1.00 95.81 185 ASN A CA 1
ATOM 1406 C C . ASN A 1 185 ? -3.867 15.579 18.122 1.00 95.81 185 ASN A C 1
ATOM 1408 O O . ASN A 1 185 ? -4.289 15.820 19.252 1.00 95.81 185 ASN A O 1
ATOM 1412 N N . HIS A 1 186 ? -4.651 15.005 17.201 1.00 96.06 186 HIS A N 1
ATOM 1413 C CA . HIS A 1 186 ? -6.024 14.594 17.501 1.00 96.06 186 HIS A CA 1
ATOM 1414 C C . HIS A 1 186 ? -6.077 13.448 18.526 1.00 96.06 186 HIS A C 1
ATOM 1416 O O . HIS A 1 186 ? -6.882 13.509 19.453 1.00 96.06 186 HIS A O 1
ATOM 1422 N N . ILE A 1 187 ? -5.187 12.456 18.410 1.00 94.56 187 ILE A N 1
ATOM 1423 C CA . ILE A 1 187 ? -5.057 11.353 19.374 1.00 94.56 187 ILE A CA 1
ATOM 1424 C C . ILE A 1 187 ? -4.688 11.891 20.762 1.00 94.56 187 ILE A C 1
ATOM 1426 O O . ILE A 1 187 ? -5.396 11.594 21.718 1.00 94.56 187 ILE A O 1
ATOM 1430 N N . GLN A 1 188 ? -3.668 12.750 20.873 1.00 94.69 188 GLN A N 1
ATOM 1431 C CA . GLN A 1 188 ? -3.271 13.345 22.159 1.00 94.69 188 GLN A CA 1
ATOM 1432 C C . GLN A 1 188 ? -4.411 14.138 22.819 1.00 94.69 188 GLN A C 1
ATOM 1434 O O . GLN A 1 188 ? -4.613 14.047 24.030 1.00 94.69 188 GLN A O 1
ATOM 1439 N N . ASN A 1 189 ? -5.203 14.874 22.032 1.00 93.94 189 ASN A N 1
ATOM 1440 C CA . ASN A 1 189 ? -6.376 15.587 22.543 1.00 93.94 189 ASN A CA 1
ATOM 1441 C C . ASN A 1 189 ? -7.475 14.629 23.041 1.00 93.94 189 ASN A C 1
ATOM 1443 O O . ASN A 1 189 ? -8.086 14.892 24.076 1.00 93.94 189 ASN A O 1
ATOM 1447 N N . LEU A 1 190 ? -7.716 13.512 22.344 1.00 94.19 190 LEU A N 1
ATOM 1448 C CA . LEU A 1 190 ? -8.667 12.483 22.783 1.00 94.19 190 LEU A CA 1
ATOM 1449 C C . LEU A 1 190 ? -8.192 11.762 24.054 1.00 94.19 190 LEU A C 1
ATOM 1451 O O . LEU A 1 190 ? -9.000 11.519 24.948 1.00 94.19 190 LEU A O 1
ATOM 1455 N N . GLU A 1 191 ? -6.897 11.466 24.173 1.00 93.38 191 GLU A N 1
ATOM 1456 C CA . GLU A 1 191 ? -6.293 10.878 25.377 1.00 93.38 191 GLU A CA 1
ATOM 1457 C C . GLU A 1 191 ? -6.394 11.827 26.583 1.00 93.38 191 GLU A C 1
ATOM 1459 O O . GLU A 1 191 ? -6.780 11.411 27.678 1.00 93.38 191 GLU A O 1
ATOM 1464 N N . ALA A 1 192 ? -6.115 13.120 26.385 1.00 90.62 192 ALA A N 1
ATOM 1465 C CA . ALA A 1 192 ? -6.280 14.143 27.416 1.00 90.62 192 ALA A CA 1
ATOM 1466 C C . ALA A 1 192 ? -7.747 14.281 27.864 1.00 90.62 192 ALA A C 1
ATOM 1468 O O . ALA A 1 192 ? -8.023 14.345 29.066 1.00 90.62 192 ALA A O 1
ATOM 1469 N N . GLN A 1 193 ? -8.691 14.265 26.917 1.00 91.81 193 GLN A N 1
ATOM 1470 C CA . GLN A 1 193 ? -10.125 14.313 27.207 1.00 91.81 193 GLN A CA 1
ATOM 1471 C C . GLN A 1 193 ? -10.587 13.070 27.983 1.00 91.81 193 GLN A C 1
ATOM 1473 O O . GLN A 1 193 ? -11.216 13.210 29.029 1.00 91.81 193 GLN A O 1
ATOM 1478 N N . ALA A 1 194 ? -10.213 11.866 27.538 1.00 90.12 194 ALA A N 1
ATOM 1479 C CA . ALA A 1 194 ? -10.577 10.612 28.200 1.00 90.12 194 ALA A CA 1
ATOM 1480 C C . ALA A 1 194 ? -10.046 10.532 29.643 1.00 90.12 194 ALA A C 1
ATOM 1482 O O . ALA A 1 194 ? -10.765 10.103 30.546 1.00 90.12 194 ALA A O 1
ATOM 1483 N N . ASN A 1 195 ? -8.816 11.000 29.882 1.00 91.81 195 ASN A N 1
ATOM 1484 C CA . ASN A 1 195 ? -8.255 11.095 31.230 1.00 91.81 195 ASN A CA 1
ATOM 1485 C C . ASN A 1 195 ? -9.019 12.107 32.102 1.00 91.81 195 ASN A C 1
ATOM 1487 O O . ASN A 1 195 ? -9.316 11.810 33.260 1.00 91.81 195 ASN A O 1
ATOM 1491 N N . SER A 1 196 ? -9.385 13.271 31.552 1.00 92.00 196 SER A N 1
ATOM 1492 C CA . SER A 1 196 ? -10.191 14.281 32.255 1.00 92.00 196 SER A CA 1
ATOM 1493 C C . SER A 1 196 ? -11.578 13.748 32.637 1.00 92.00 196 SER A C 1
ATOM 1495 O O . SER A 1 196 ? -11.995 13.867 33.791 1.00 92.00 196 SER A O 1
ATOM 1497 N N . ASP A 1 197 ? -12.267 13.087 31.703 1.00 91.56 197 ASP A N 1
ATOM 1498 C CA . ASP A 1 197 ? -13.598 12.515 31.925 1.00 91.56 197 ASP A CA 1
ATOM 1499 C C . ASP A 1 197 ? -13.574 11.373 32.948 1.00 91.56 197 ASP A C 1
ATOM 1501 O O . ASP A 1 197 ? -14.459 11.296 33.804 1.00 91.56 197 ASP A O 1
ATOM 1505 N N . ASN A 1 198 ? -12.538 10.526 32.927 1.00 93.94 198 ASN A N 1
ATOM 1506 C CA . ASN A 1 198 ? -12.358 9.468 33.921 1.00 93.94 198 ASN A CA 1
ATOM 1507 C C . ASN A 1 198 ? -12.123 10.048 35.330 1.00 93.94 198 ASN A C 1
ATOM 1509 O O . ASN A 1 198 ? -12.804 9.667 36.282 1.00 93.94 198 ASN A O 1
ATOM 1513 N N . VAL A 1 199 ? -11.243 11.050 35.458 1.00 92.56 199 VAL A N 1
ATOM 1514 C CA . VAL A 1 199 ? -11.006 11.759 36.729 1.00 92.56 199 VAL A CA 1
ATOM 1515 C C . VAL A 1 199 ? -12.272 12.479 37.215 1.00 92.56 199 VAL A C 1
ATOM 1517 O O . VAL A 1 199 ? -12.561 12.478 38.413 1.00 92.56 199 VAL A O 1
ATOM 1520 N N . GLN A 1 200 ? -13.085 13.059 36.325 1.00 91.25 200 GLN A N 1
ATOM 1521 C CA . GLN A 1 200 ? -14.391 13.608 36.712 1.00 91.25 200 GLN A CA 1
ATOM 1522 C C . GLN A 1 200 ? -15.370 12.522 37.178 1.00 91.25 200 GLN A C 1
ATOM 1524 O O . GLN A 1 200 ? -16.106 12.747 38.142 1.00 91.25 200 GLN A O 1
ATOM 1529 N N . ALA A 1 201 ? -15.403 11.361 36.521 1.00 91.00 201 ALA A N 1
ATOM 1530 C CA . ALA A 1 201 ? -16.279 10.255 36.894 1.00 91.00 201 ALA A CA 1
ATOM 1531 C C . ALA A 1 201 ? -15.924 9.686 38.280 1.00 91.00 201 ALA A C 1
ATOM 1533 O O . ALA A 1 201 ? -16.821 9.507 39.110 1.00 91.00 201 ALA A O 1
ATOM 1534 N N . GLU A 1 202 ? -14.635 9.483 38.571 1.00 93.56 202 GLU A N 1
ATOM 1535 C CA . GLU A 1 202 ? -14.174 9.068 39.901 1.00 93.56 202 GLU A CA 1
ATOM 1536 C C . GLU A 1 202 ? -14.484 10.118 40.972 1.00 93.56 202 GLU A C 1
ATOM 1538 O O . GLU A 1 202 ? -15.041 9.769 42.013 1.00 93.56 202 GLU A O 1
ATOM 1543 N N . ASN A 1 203 ? -14.233 11.406 40.709 1.00 91.56 203 ASN A N 1
ATOM 1544 C CA . ASN A 1 203 ? -14.570 12.475 41.654 1.00 91.56 203 ASN A CA 1
ATOM 1545 C C . ASN A 1 203 ? -16.075 12.522 41.967 1.00 91.56 203 ASN A C 1
ATOM 1547 O O . ASN A 1 203 ? -16.454 12.593 43.135 1.00 91.56 203 ASN A O 1
ATOM 1551 N N . ARG A 1 204 ? -16.951 12.402 40.957 1.00 93.62 204 ARG A N 1
ATOM 1552 C CA . ARG A 1 204 ? -18.412 12.324 41.170 1.00 93.62 204 ARG A CA 1
ATOM 1553 C C . ARG A 1 204 ? -18.802 11.101 42.004 1.00 93.62 204 ARG A C 1
ATOM 1555 O O . ARG A 1 204 ? -19.699 11.194 42.838 1.00 93.62 204 ARG A O 1
ATOM 1562 N N . LYS A 1 205 ? -18.142 9.956 41.801 1.00 94.88 205 LYS A N 1
ATOM 1563 C CA . LYS A 1 205 ? -18.380 8.737 42.587 1.00 94.88 205 LYS A CA 1
ATOM 1564 C C . LYS A 1 205 ? -17.960 8.924 44.049 1.00 94.88 205 LYS A C 1
ATOM 1566 O O . LYS A 1 205 ? -18.790 8.736 44.933 1.00 94.88 205 LYS A O 1
ATOM 1571 N N . LEU A 1 206 ? -16.732 9.385 44.291 1.00 94.44 206 LEU A N 1
ATOM 1572 C CA . LEU A 1 206 ? -16.212 9.679 45.632 1.00 94.44 206 LEU A CA 1
ATOM 1573 C C . LEU A 1 206 ? -17.076 10.711 46.370 1.00 94.44 206 LEU A C 1
ATOM 1575 O O . LEU A 1 206 ? -17.332 10.559 47.562 1.00 94.44 206 LEU A O 1
ATOM 1579 N N . GLN A 1 207 ? -17.574 11.729 45.667 1.00 93.38 207 GLN A N 1
ATOM 1580 C CA . GLN A 1 207 ? -18.453 12.745 46.243 1.00 93.38 207 GLN A CA 1
ATOM 1581 C C . GLN A 1 207 ? -19.821 12.170 46.652 1.00 93.38 207 GLN A C 1
ATOM 1583 O O . GLN A 1 207 ? -20.302 12.476 47.743 1.00 93.38 207 GLN A O 1
ATOM 1588 N N . ASN A 1 208 ? -20.412 11.280 45.844 1.00 94.88 208 ASN A N 1
ATOM 1589 C CA . ASN A 1 208 ? -21.638 10.555 46.206 1.00 94.88 208 ASN A CA 1
ATOM 1590 C C . ASN A 1 208 ? -21.426 9.607 47.401 1.00 94.88 208 ASN A C 1
ATOM 1592 O O . ASN A 1 208 ? -22.271 9.544 48.298 1.00 94.88 208 ASN A O 1
ATOM 1596 N N . ASP A 1 209 ? -20.299 8.889 47.443 1.00 94.81 209 ASP A N 1
ATOM 1597 C CA . ASP A 1 209 ? -19.951 7.988 48.548 1.00 94.81 209 ASP A CA 1
ATOM 1598 C C . ASP A 1 209 ? -19.712 8.774 49.855 1.00 94.81 209 ASP A C 1
ATOM 1600 O O . ASP A 1 209 ? -20.189 8.377 50.926 1.00 94.81 209 ASP A O 1
ATOM 1604 N N . LEU A 1 210 ? -19.069 9.945 49.775 1.00 94.81 210 LEU A N 1
ATOM 1605 C CA . LEU A 1 210 ? -18.896 10.874 50.897 1.00 94.81 210 LEU A CA 1
ATOM 1606 C C . LEU A 1 210 ? -20.237 11.451 51.385 1.00 94.81 210 LEU A C 1
ATOM 1608 O O . LEU A 1 210 ? -20.477 11.554 52.588 1.00 94.81 210 LEU A O 1
ATOM 1612 N N . GLU A 1 211 ? -21.152 11.803 50.480 1.00 95.56 211 GLU A N 1
ATOM 1613 C CA . GLU A 1 211 ? -22.479 12.294 50.865 1.00 95.56 211 GLU A CA 1
ATOM 1614 C C . GLU A 1 211 ? -23.325 11.189 51.528 1.00 95.56 211 GLU A C 1
ATOM 1616 O O . GLU A 1 211 ? -24.017 11.431 52.521 1.00 95.56 211 GLU A O 1
ATOM 1621 N N . ASN A 1 212 ? -23.246 9.953 51.024 1.00 95.56 212 ASN A N 1
ATOM 1622 C CA . ASN A 1 212 ? -23.944 8.796 51.584 1.00 95.56 212 ASN A CA 1
ATOM 1623 C C . ASN A 1 212 ? -23.402 8.418 52.975 1.00 95.56 212 ASN A C 1
ATOM 1625 O O . ASN A 1 212 ? -24.180 8.241 53.915 1.00 95.56 212 ASN A O 1
ATOM 1629 N N . THR A 1 213 ? -22.078 8.367 53.144 1.00 94.69 213 THR A N 1
ATOM 1630 C CA . THR A 1 213 ? -21.451 8.115 54.454 1.00 94.69 213 THR A CA 1
ATOM 1631 C C . THR A 1 213 ? -21.792 9.208 55.468 1.00 94.69 213 THR A C 1
ATOM 1633 O O . THR A 1 213 ? -22.198 8.877 56.581 1.00 94.69 213 THR A O 1
ATOM 1636 N N . ASN A 1 214 ? -21.773 10.490 55.084 1.00 95.06 214 ASN A N 1
ATOM 1637 C CA . ASN A 1 214 ? -22.225 11.587 55.952 1.00 95.06 214 ASN A CA 1
ATOM 1638 C C . ASN A 1 214 ? -23.709 11.462 56.351 1.00 95.06 214 ASN A C 1
ATOM 1640 O O . ASN A 1 214 ? -24.048 11.644 57.523 1.00 95.06 214 ASN A O 1
ATOM 1644 N N . LYS A 1 215 ? -24.604 11.089 55.422 1.00 95.06 215 LYS A N 1
ATOM 1645 C CA . LYS A 1 215 ? -26.025 10.820 55.731 1.00 95.06 215 LYS A CA 1
ATOM 1646 C C . LYS A 1 215 ? -26.189 9.668 56.726 1.00 95.06 215 LYS A C 1
ATOM 1648 O O . LYS A 1 215 ? -26.991 9.774 57.656 1.00 95.06 215 LYS A O 1
ATOM 1653 N N . GLN A 1 216 ? -25.425 8.587 56.567 1.00 94.75 216 GLN A N 1
ATOM 1654 C CA . GLN A 1 216 ? -25.434 7.455 57.500 1.00 94.75 216 GLN A CA 1
ATOM 1655 C C . GLN A 1 216 ? -24.892 7.844 58.881 1.00 94.75 216 GLN A C 1
ATOM 1657 O O . GLN A 1 216 ? -25.491 7.475 59.891 1.00 94.75 216 GLN A O 1
ATOM 1662 N N . LEU A 1 217 ? -23.816 8.631 58.934 1.00 95.50 217 LEU A N 1
ATOM 1663 C CA . LEU A 1 217 ? -23.179 9.071 60.175 1.00 95.50 217 LEU A CA 1
ATOM 1664 C C . LEU A 1 217 ? -24.087 10.034 60.960 1.00 95.50 217 LEU A C 1
ATOM 1666 O O . LEU A 1 217 ? -24.294 9.833 62.155 1.00 95.50 217 LEU A O 1
ATOM 1670 N N . HIS A 1 218 ? -24.752 10.983 60.290 1.00 93.94 218 HIS A N 1
ATOM 1671 C CA . HIS A 1 218 ? -25.803 11.804 60.908 1.00 93.94 218 HIS A CA 1
ATOM 1672 C C . HIS A 1 218 ? -26.995 10.974 61.409 1.00 93.94 218 HIS A C 1
ATOM 1674 O O . HIS A 1 218 ? -27.511 11.230 62.498 1.00 93.94 218 HIS A O 1
ATOM 1680 N N . ALA A 1 219 ? -27.437 9.964 60.651 1.00 94.19 219 ALA A N 1
ATOM 1681 C CA . ALA A 1 219 ? -28.513 9.077 61.091 1.00 94.19 219 ALA A CA 1
ATOM 1682 C C . ALA A 1 219 ? -28.106 8.224 62.308 1.00 94.19 219 ALA A C 1
ATOM 1684 O O . ALA A 1 219 ? -28.940 7.972 63.178 1.00 94.19 219 ALA A O 1
ATOM 1685 N N . ALA A 1 220 ? -26.841 7.800 62.392 1.00 93.94 220 ALA A N 1
ATOM 1686 C CA . ALA A 1 220 ? -26.292 7.078 63.537 1.00 93.94 220 ALA A CA 1
ATOM 1687 C C . ALA A 1 220 ? -26.170 7.976 64.779 1.00 93.94 220 ALA A C 1
ATOM 1689 O O . ALA A 1 220 ? -26.630 7.580 65.849 1.00 93.94 220 ALA A O 1
ATOM 1690 N N . LEU A 1 221 ? -25.651 9.203 64.630 1.00 95.62 221 LEU A N 1
ATOM 1691 C CA . LEU A 1 221 ? -25.610 10.207 65.701 1.00 95.62 221 LEU A CA 1
ATOM 1692 C C . LEU A 1 221 ? -27.008 10.471 66.267 1.00 95.62 221 LEU A C 1
ATOM 1694 O O . LEU A 1 221 ? -27.216 10.316 67.466 1.00 95.62 221 LEU A O 1
ATOM 1698 N N . LYS A 1 222 ? -27.997 10.740 65.40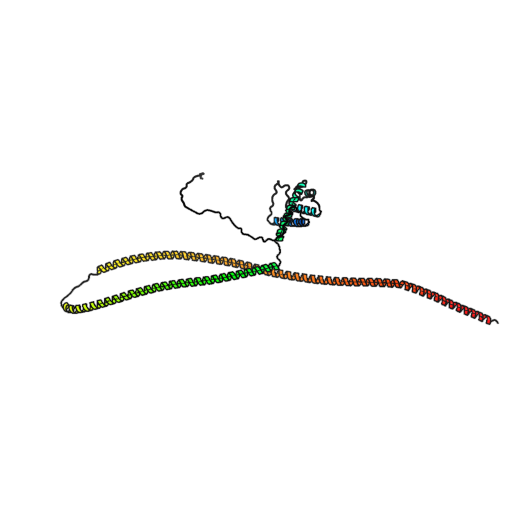6 1.00 94.88 222 LYS A N 1
ATOM 1699 C CA . LYS A 1 222 ? -29.380 11.008 65.831 1.00 94.88 222 LYS A CA 1
ATOM 1700 C C . LYS A 1 222 ? -30.033 9.829 66.572 1.00 94.88 222 LYS A C 1
ATOM 1702 O O . LYS A 1 222 ? -30.878 10.044 67.439 1.00 94.88 222 LYS A O 1
ATOM 1707 N N . ARG A 1 223 ? -29.663 8.581 66.247 1.00 93.50 223 ARG A N 1
ATOM 1708 C CA . ARG A 1 223 ? -30.086 7.394 67.019 1.00 93.50 223 ARG A CA 1
ATOM 1709 C C . ARG A 1 223 ? -29.400 7.353 68.382 1.00 93.50 223 ARG A C 1
ATOM 1711 O O . ARG A 1 223 ? -30.094 7.228 69.380 1.00 93.50 223 ARG A O 1
ATOM 1718 N N . SER A 1 224 ? -28.081 7.543 68.423 1.00 92.44 224 SER A N 1
ATOM 1719 C CA . SER A 1 224 ? -27.295 7.579 69.664 1.00 92.44 224 SER A CA 1
ATOM 1720 C C . SER A 1 224 ? -27.782 8.664 70.636 1.00 92.44 224 SER A C 1
ATOM 1722 O O . SER A 1 224 ? -27.934 8.412 71.828 1.00 92.44 224 SER A O 1
ATOM 1724 N N . GLU A 1 225 ? -28.127 9.852 70.130 1.00 93.88 225 GLU A N 1
ATOM 1725 C CA . GLU A 1 225 ? -28.754 10.926 70.909 1.00 93.88 225 GLU A CA 1
ATOM 1726 C C . GLU A 1 225 ? -30.117 10.502 71.476 1.00 93.88 225 GLU A C 1
ATOM 1728 O O . GLU A 1 225 ? -30.392 10.713 72.657 1.00 93.88 225 GLU A O 1
ATOM 1733 N N . ALA A 1 226 ? -30.973 9.872 70.663 1.00 92.31 226 ALA A N 1
ATOM 1734 C CA . ALA A 1 226 ? -32.271 9.372 71.113 1.00 92.31 226 ALA A CA 1
ATOM 1735 C C . ALA A 1 226 ? -32.136 8.261 72.172 1.00 92.31 226 ALA A C 1
ATOM 1737 O O . ALA A 1 226 ? -32.872 8.269 73.161 1.00 92.31 226 ALA A O 1
ATOM 1738 N N . ASP A 1 227 ? -31.178 7.349 72.004 1.00 92.56 227 ASP A N 1
ATOM 1739 C CA . ASP A 1 227 ? -30.882 6.278 72.957 1.00 92.56 227 ASP A CA 1
ATOM 1740 C C . ASP A 1 227 ? -30.303 6.835 74.268 1.00 92.56 227 ASP A C 1
ATOM 1742 O O . ASP A 1 227 ? -30.719 6.410 75.346 1.00 92.56 227 ASP A O 1
ATOM 1746 N N . CYS A 1 228 ? -29.429 7.846 74.201 1.00 89.06 228 CYS A N 1
ATOM 1747 C CA . CYS A 1 228 ? -28.899 8.558 75.367 1.00 89.06 228 CYS A CA 1
ATOM 1748 C C . CYS A 1 228 ? -30.011 9.281 76.146 1.00 89.06 228 CYS A C 1
ATOM 1750 O O . CYS A 1 228 ? -30.157 9.074 77.352 1.00 89.06 228 CYS A O 1
ATOM 1752 N N . ASN A 1 229 ? -30.865 10.044 75.455 1.00 93.50 229 ASN A N 1
ATOM 1753 C CA . ASN A 1 229 ? -32.023 10.713 76.058 1.00 93.50 229 ASN A CA 1
ATOM 1754 C C . ASN A 1 229 ? -32.971 9.705 76.732 1.00 93.50 229 ASN A C 1
ATOM 1756 O O . ASN A 1 229 ? -33.456 9.934 77.841 1.00 93.50 229 ASN A O 1
ATOM 1760 N N . LYS A 1 230 ? -33.201 8.550 76.095 1.00 93.19 230 LYS A N 1
ATOM 1761 C CA . LYS A 1 230 ? -34.035 7.475 76.644 1.00 93.19 230 LYS A CA 1
ATOM 1762 C C . LYS A 1 230 ? -33.384 6.779 77.841 1.00 93.19 230 LYS A C 1
ATOM 1764 O O . LYS A 1 230 ? -34.079 6.447 78.797 1.00 93.19 230 LYS A O 1
ATOM 1769 N N . ALA A 1 231 ? -32.066 6.587 77.830 1.00 90.38 231 ALA A N 1
ATOM 1770 C CA . ALA A 1 231 ? -31.317 6.066 78.971 1.00 90.38 231 ALA A CA 1
ATOM 1771 C C . ALA A 1 231 ? -31.336 7.043 80.160 1.00 90.38 231 ALA A C 1
ATOM 1773 O O . ALA A 1 231 ? -31.528 6.611 81.296 1.00 90.38 231 ALA A O 1
ATOM 1774 N N . GLN A 1 232 ? -31.214 8.350 79.908 1.00 91.44 232 GLN A N 1
ATOM 1775 C CA . GLN A 1 232 ? -31.332 9.393 80.929 1.00 91.44 232 GLN A CA 1
ATOM 1776 C C . GLN A 1 232 ? -32.734 9.422 81.554 1.00 91.44 232 GLN A C 1
ATOM 1778 O O . GLN A 1 232 ? -32.867 9.525 82.774 1.00 91.44 232 GLN A O 1
ATOM 1783 N N . GLU A 1 233 ? -33.780 9.287 80.740 1.00 90.50 233 GLU A N 1
ATOM 1784 C CA . GLU A 1 233 ? -35.161 9.235 81.222 1.00 90.50 233 GLU A CA 1
ATOM 1785 C C . GLU A 1 233 ? -35.441 7.950 82.021 1.00 90.50 233 GLU A C 1
ATOM 1787 O O . GLU A 1 233 ? -35.969 8.012 83.130 1.00 90.50 233 GLU A O 1
ATOM 1792 N N . ASN A 1 234 ? -34.961 6.794 81.549 1.00 90.62 234 ASN A N 1
ATOM 1793 C CA . ASN A 1 234 ? -34.990 5.549 82.322 1.00 90.62 234 ASN A CA 1
ATOM 1794 C C . ASN A 1 234 ? -34.236 5.683 83.660 1.00 90.62 234 ASN A C 1
ATOM 1796 O O . ASN A 1 234 ? -34.677 5.129 84.664 1.00 90.62 234 ASN A O 1
ATOM 1800 N N . ALA A 1 235 ? -33.120 6.419 83.705 1.00 90.31 235 ALA A N 1
ATOM 1801 C CA . ALA A 1 235 ? -32.367 6.662 84.935 1.00 90.31 235 ALA A CA 1
ATOM 1802 C C . ALA A 1 235 ? -33.123 7.580 85.916 1.00 90.31 235 ALA A C 1
ATOM 1804 O O . ALA A 1 235 ? -33.091 7.332 87.126 1.00 90.31 235 ALA A O 1
ATOM 1805 N N . ARG A 1 236 ? -33.861 8.590 85.423 1.00 90.69 236 ARG A N 1
ATOM 1806 C CA . ARG A 1 236 ? -34.795 9.378 86.252 1.00 90.69 236 ARG A CA 1
ATOM 1807 C C . ARG A 1 236 ? -35.886 8.493 86.841 1.00 90.69 236 ARG A C 1
ATOM 1809 O O . ARG A 1 236 ? -36.058 8.486 88.056 1.00 90.69 236 ARG A O 1
ATOM 1816 N N . GLN A 1 237 ? -36.556 7.702 86.005 1.00 91.31 237 GLN A N 1
ATOM 1817 C CA . GLN A 1 237 ? -37.623 6.794 86.433 1.00 91.31 237 GLN A CA 1
ATOM 1818 C C . GLN A 1 237 ? -37.111 5.735 87.417 1.00 91.31 237 GLN A C 1
ATOM 1820 O O . GLN A 1 237 ? -37.775 5.452 88.408 1.00 91.31 237 GLN A O 1
ATOM 1825 N N . ALA A 1 238 ? -35.906 5.196 87.214 1.00 88.44 238 ALA A N 1
ATOM 1826 C CA . ALA A 1 238 ? -35.270 4.287 88.164 1.00 88.44 238 ALA A CA 1
ATOM 1827 C C . ALA A 1 238 ? -34.980 4.970 89.512 1.00 88.44 238 ALA A C 1
ATOM 1829 O O . ALA A 1 238 ? -35.234 4.376 90.557 1.00 88.44 238 ALA A O 1
ATOM 1830 N N . SER A 1 239 ? -34.512 6.222 89.501 1.00 90.81 239 SER A N 1
ATOM 1831 C CA . SER A 1 239 ? -34.263 7.013 90.717 1.00 90.81 239 SER A CA 1
ATOM 1832 C C . SER A 1 239 ? -35.564 7.330 91.466 1.00 90.81 239 SER A C 1
ATOM 1834 O O . SER A 1 239 ? -35.630 7.214 92.690 1.00 90.81 239 SER A O 1
ATOM 1836 N N . GLU A 1 240 ? -36.630 7.668 90.738 1.00 91.75 240 GLU A N 1
ATOM 1837 C CA . GLU A 1 240 ? -37.962 7.886 91.303 1.00 91.75 240 GLU A CA 1
ATOM 1838 C C . GLU A 1 240 ? -38.554 6.588 91.871 1.00 91.75 240 GLU A C 1
ATOM 1840 O O . GLU A 1 240 ? -39.024 6.573 93.009 1.00 91.75 240 GLU A O 1
ATOM 1845 N N . LEU A 1 241 ? -38.449 5.468 91.150 1.00 89.50 241 LEU A N 1
ATOM 1846 C CA . LEU A 1 241 ? -38.823 4.146 91.654 1.00 89.50 241 LEU A CA 1
ATOM 1847 C C . LEU A 1 241 ? -37.995 3.743 92.877 1.00 89.50 241 LEU A C 1
ATOM 1849 O O . LEU A 1 241 ? -38.529 3.093 93.768 1.00 89.50 241 LEU A O 1
ATOM 1853 N N . GLN A 1 242 ? -36.725 4.140 92.973 1.00 87.75 242 GLN A N 1
ATOM 1854 C CA . GLN A 1 242 ? -35.878 3.876 94.137 1.00 87.75 242 GLN A CA 1
ATOM 1855 C C . GLN A 1 242 ? -36.309 4.711 95.356 1.00 87.75 242 GLN A C 1
ATOM 1857 O O . GLN A 1 242 ? -36.339 4.192 96.475 1.00 87.75 242 GLN A O 1
ATOM 1862 N N . LEU A 1 243 ? -36.743 5.959 95.150 1.00 90.94 243 LEU A N 1
ATOM 1863 C CA . LEU A 1 243 ? -37.370 6.797 96.179 1.00 90.94 243 LEU A CA 1
ATOM 1864 C C . LEU A 1 243 ? -38.737 6.232 96.616 1.00 90.94 243 LEU A C 1
ATOM 1866 O O . LEU A 1 243 ? -39.032 6.137 97.813 1.00 90.94 243 LEU A O 1
ATOM 1870 N N . GLN A 1 244 ? -39.558 5.780 95.666 1.00 87.00 244 GLN A N 1
ATOM 1871 C CA . GLN A 1 244 ? -40.803 5.066 95.953 1.00 87.00 244 GLN A CA 1
ATOM 1872 C C . GLN A 1 244 ? -40.528 3.752 96.700 1.00 87.00 244 GLN A C 1
ATOM 1874 O O . GLN A 1 244 ? -41.207 3.459 97.679 1.00 87.00 244 GLN A O 1
ATOM 1879 N N . LEU A 1 245 ? -39.487 2.998 96.336 1.00 85.50 245 LEU A N 1
ATOM 1880 C CA . LEU A 1 245 ? -39.077 1.780 97.034 1.00 85.50 245 LEU A CA 1
ATOM 1881 C C . LEU A 1 245 ? -38.628 2.089 98.465 1.00 85.50 245 LEU A C 1
ATOM 1883 O O . LEU A 1 245 ? -39.017 1.370 99.377 1.00 85.50 245 LEU A O 1
ATOM 1887 N N . ALA A 1 246 ? -37.869 3.164 98.694 1.00 83.75 246 ALA A N 1
ATOM 1888 C CA . ALA A 1 246 ? -37.460 3.587 100.033 1.00 83.75 246 ALA A CA 1
ATOM 1889 C C . ALA A 1 246 ? -38.672 3.965 100.906 1.00 83.75 246 ALA A C 1
ATOM 1891 O O . ALA A 1 246 ? -38.806 3.473 102.031 1.00 83.75 246 ALA A O 1
ATOM 1892 N N . THR A 1 247 ? -39.614 4.753 100.376 1.00 84.12 247 THR A N 1
ATOM 1893 C CA . THR A 1 247 ? -40.850 5.103 101.104 1.00 84.12 247 THR A CA 1
ATOM 1894 C C . THR A 1 247 ? -41.774 3.896 101.306 1.00 84.12 247 THR A C 1
ATOM 1896 O O . THR A 1 247 ? -42.392 3.770 102.365 1.00 84.12 247 THR A O 1
ATOM 1899 N N . VAL A 1 248 ? -41.837 2.956 100.356 1.00 82.38 248 VAL A N 1
ATOM 1900 C CA . VAL A 1 248 ? -42.544 1.672 100.503 1.00 82.38 248 VAL A CA 1
ATOM 1901 C C . VAL A 1 248 ? -41.843 0.767 101.512 1.00 82.38 248 VAL A C 1
ATOM 1903 O O . VAL A 1 248 ? -42.532 0.137 102.304 1.00 82.38 248 VAL A O 1
ATOM 1906 N N . GLN A 1 249 ? -40.511 0.734 101.579 1.00 81.19 249 GLN A N 1
ATOM 1907 C CA . GLN A 1 249 ? -39.760 0.003 102.604 1.00 81.19 249 GLN A CA 1
ATOM 1908 C C . GLN A 1 249 ? -39.970 0.604 103.997 1.00 81.19 249 GLN A C 1
ATOM 1910 O O . GLN A 1 249 ? -40.067 -0.135 104.975 1.00 81.19 249 GLN A O 1
ATOM 1915 N N . GLU A 1 250 ? -40.093 1.925 104.120 1.00 80.88 250 GLU A N 1
ATOM 1916 C CA . GLU A 1 250 ? -40.428 2.576 105.387 1.00 80.88 250 GLU A CA 1
ATOM 1917 C C . GLU A 1 250 ? -41.887 2.304 105.794 1.00 80.88 250 GLU A C 1
ATOM 1919 O O . GLU A 1 250 ? -42.157 1.902 106.932 1.00 80.88 250 GLU A O 1
ATOM 1924 N N . LYS A 1 251 ? -42.832 2.408 104.847 1.00 81.75 251 LYS A N 1
ATOM 1925 C CA . LYS A 1 251 ? -44.219 1.949 105.023 1.00 81.75 251 LYS A CA 1
ATOM 1926 C C . LYS A 1 251 ? -44.269 0.460 105.370 1.00 81.75 251 LYS A C 1
ATOM 1928 O O . LYS A 1 251 ? -45.056 0.093 106.230 1.00 81.75 251 LYS A O 1
ATOM 1933 N N . TYR A 1 252 ? -43.403 -0.377 104.800 1.00 73.12 252 TYR A N 1
ATOM 1934 C CA . TYR A 1 252 ? -43.278 -1.805 105.095 1.00 73.12 252 TYR A CA 1
ATOM 1935 C C . TYR A 1 252 ? -42.655 -2.058 106.468 1.00 73.12 252 TYR A C 1
ATOM 1937 O O . TYR A 1 252 ? -43.110 -2.954 107.158 1.00 73.12 252 TYR A O 1
ATOM 1945 N N . LYS A 1 253 ? -41.706 -1.250 106.956 1.00 77.94 253 LYS A N 1
ATOM 1946 C CA . LYS A 1 253 ? -41.262 -1.305 108.365 1.00 77.94 253 LYS A CA 1
ATOM 1947 C C . LYS A 1 253 ? -42.423 -0.973 109.318 1.00 77.94 253 LYS A C 1
ATOM 1949 O O . LYS A 1 253 ? -42.595 -1.650 110.332 1.00 77.94 253 LYS A O 1
ATOM 1954 N N . LYS A 1 254 ? -43.273 0.002 108.962 1.00 69.69 254 LYS A N 1
ATOM 1955 C CA . LYS A 1 254 ? -44.508 0.353 109.698 1.00 69.69 254 LYS A CA 1
ATOM 1956 C C . LYS A 1 254 ? -45.599 -0.730 109.578 1.00 69.69 254 LYS A C 1
ATOM 1958 O O . LYS A 1 254 ? -46.280 -1.011 110.558 1.00 69.69 254 LYS A O 1
ATOM 1963 N N . LEU A 1 255 ? -45.733 -1.383 108.422 1.00 64.06 255 LEU A N 1
ATOM 1964 C CA . LEU A 1 255 ? -46.674 -2.482 108.165 1.00 64.06 255 LEU A CA 1
ATOM 1965 C C . LEU A 1 255 ? -46.196 -3.819 108.734 1.00 64.06 255 LEU A C 1
ATOM 1967 O O . LEU A 1 255 ? -47.025 -4.576 109.200 1.00 64.06 255 LEU A O 1
ATOM 1971 N N . LYS A 1 256 ? -44.894 -4.094 108.817 1.00 54.22 256 LYS A N 1
ATOM 1972 C CA . LYS A 1 256 ? -44.323 -5.287 109.464 1.00 54.22 256 LYS A CA 1
ATOM 1973 C C . LYS A 1 256 ? -44.614 -5.293 110.969 1.00 54.22 256 LYS A C 1
ATOM 1975 O O . LYS A 1 256 ? -44.875 -6.355 111.522 1.00 54.22 256 LYS A O 1
ATOM 1980 N N . LYS A 1 257 ? -44.694 -4.110 111.600 1.00 55.75 257 LYS A N 1
ATOM 1981 C CA . LYS A 1 257 ? -45.270 -3.938 112.950 1.00 55.75 257 LYS A CA 1
ATOM 1982 C C . LYS A 1 257 ? -46.786 -4.207 113.020 1.00 55.75 257 LYS A C 1
ATOM 1984 O O . LYS A 1 257 ? -47.263 -4.587 114.077 1.00 55.75 257 LYS A O 1
ATOM 1989 N N . LYS A 1 258 ? -47.536 -4.027 111.924 1.00 47.62 258 LYS A N 1
ATOM 1990 C CA . LYS A 1 258 ? -48.986 -4.314 111.820 1.00 47.62 258 LYS A CA 1
ATOM 1991 C C . LYS A 1 258 ? -49.315 -5.715 111.271 1.00 47.62 258 LYS A C 1
ATOM 1993 O O . LYS A 1 258 ? -50.457 -6.141 111.352 1.00 47.62 258 LYS A O 1
ATOM 1998 N N . LEU A 1 259 ? -48.343 -6.425 110.692 1.00 44.66 259 LEU A N 1
ATOM 1999 C CA . LEU A 1 259 ? -48.532 -7.697 109.978 1.00 44.66 259 LEU A CA 1
ATOM 2000 C C . LEU A 1 259 ? -48.045 -8.914 110.782 1.00 44.66 259 LEU A C 1
ATOM 2002 O O . LEU A 1 259 ? -48.314 -10.046 110.399 1.00 44.66 259 LEU A O 1
ATOM 2006 N N . GLN A 1 260 ? -47.468 -8.705 111.971 1.00 45.50 260 GLN A N 1
ATOM 2007 C CA . GLN A 1 260 ? -47.540 -9.719 113.035 1.00 45.50 260 GLN A CA 1
ATOM 2008 C C . GLN A 1 260 ? -48.995 -9.998 113.479 1.00 45.50 260 GLN A C 1
ATOM 2010 O O . GLN A 1 260 ? -49.229 -10.949 114.218 1.00 45.50 260 GLN A O 1
ATOM 2015 N N . SER A 1 261 ? -49.972 -9.203 113.022 1.00 42.56 261 SER A N 1
ATOM 2016 C CA . SER A 1 261 ? -51.372 -9.270 113.449 1.00 42.56 261 SER A CA 1
ATOM 2017 C C . SER A 1 261 ? -52.326 -10.043 112.520 1.00 42.56 261 SER A C 1
ATOM 2019 O O . SER A 1 261 ? -53.486 -10.174 112.899 1.00 42.56 261 SER A O 1
ATOM 2021 N N . GLN A 1 262 ? -51.930 -10.537 111.329 1.00 33.94 262 GLN A N 1
ATOM 2022 C CA . GLN A 1 262 ? -52.893 -11.184 110.404 1.00 33.94 262 GLN A CA 1
ATOM 2023 C C . GLN A 1 262 ? -52.306 -12.205 109.398 1.00 33.94 262 GLN A C 1
ATOM 2025 O O . GLN A 1 262 ? -51.130 -12.160 109.049 1.00 33.94 262 GLN A O 1
ATOM 2030 N N . LYS A 1 263 ? -53.155 -13.155 108.962 1.00 34.22 263 LYS A N 1
ATOM 2031 C CA . LYS A 1 263 ? -52.835 -14.431 108.272 1.00 34.22 263 LYS A CA 1
ATOM 2032 C C . LYS A 1 263 ? -53.388 -14.526 106.823 1.00 34.22 263 LYS A C 1
ATOM 2034 O O . LYS A 1 263 ? -54.524 -14.135 106.599 1.00 34.22 263 LYS A O 1
ATOM 2039 N N . ALA A 1 264 ? -52.659 -15.277 105.974 1.00 30.75 264 ALA A N 1
ATOM 2040 C CA . ALA A 1 264 ? -53.118 -16.256 104.945 1.00 30.75 264 ALA A CA 1
ATOM 2041 C C . ALA A 1 264 ? -53.661 -15.866 103.525 1.00 30.75 264 ALA A C 1
ATOM 2043 O O . ALA A 1 264 ? -54.227 -14.802 103.323 1.00 30.75 264 ALA A O 1
ATOM 2044 N N . ALA A 1 265 ? -53.538 -16.861 102.604 1.00 27.98 265 ALA A N 1
ATOM 2045 C CA . ALA A 1 265 ? -54.082 -17.060 101.221 1.00 27.98 265 ALA A CA 1
ATOM 2046 C C . ALA A 1 265 ? -53.447 -16.253 100.039 1.00 27.98 265 ALA A C 1
ATOM 2048 O O . ALA A 1 265 ? -53.250 -15.056 100.175 1.00 27.98 265 ALA A O 1
ATOM 2049 N N . LYS A 1 266 ? -52.921 -16.838 98.926 1.00 33.19 266 LYS A N 1
ATOM 2050 C CA . LYS A 1 266 ? -53.468 -17.685 97.798 1.00 33.19 266 LYS A CA 1
ATOM 2051 C C . LYS A 1 266 ? -54.396 -16.892 96.835 1.00 33.19 266 LYS A C 1
ATOM 2053 O O . LYS A 1 266 ? -55.229 -16.170 97.352 1.00 33.19 266 LYS A O 1
ATOM 2058 N N . GLN A 1 267 ? -54.398 -16.966 95.483 1.00 37.44 267 GLN A N 1
ATOM 2059 C CA . GLN A 1 267 ? -53.736 -17.743 94.384 1.00 37.44 267 GLN A CA 1
ATOM 2060 C C . GLN A 1 267 ? -53.812 -16.905 93.039 1.00 37.44 267 GLN A C 1
ATOM 2062 O O . GLN A 1 267 ? -54.292 -15.774 93.109 1.00 37.44 267 GLN A O 1
ATOM 2067 N N . PRO A 1 268 ? -53.356 -17.359 91.835 1.00 53.31 268 PRO A N 1
ATOM 2068 C CA . PRO A 1 268 ? -53.146 -16.503 90.639 1.00 53.31 268 PRO A CA 1
ATOM 2069 C C . PRO A 1 268 ? -54.228 -16.595 89.533 1.00 53.31 268 PRO A C 1
ATOM 2071 O O . PRO A 1 268 ? -54.965 -17.576 89.467 1.00 53.31 268 PRO A O 1
ATOM 2074 N N . SER A 1 269 ? -54.273 -15.617 88.607 1.00 50.75 269 SER A N 1
ATOM 2075 C CA . SER A 1 269 ? -55.302 -15.544 87.538 1.00 50.75 269 SER A CA 1
ATOM 2076 C C . SER A 1 269 ? -54.883 -14.954 86.166 1.00 50.75 269 SER A C 1
ATOM 2078 O O . SER A 1 269 ? -55.748 -14.670 85.343 1.00 50.75 269 SER A O 1
ATOM 2080 N N . GLN A 1 270 ? -53.588 -14.769 85.862 1.00 53.50 270 GLN A N 1
ATOM 2081 C CA . GLN A 1 270 ? -53.144 -14.036 84.648 1.00 53.50 270 GLN A CA 1
ATOM 2082 C C . GLN A 1 270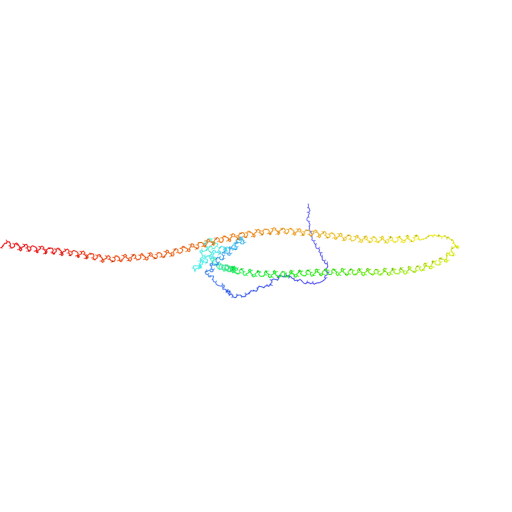 ? -52.853 -14.885 83.387 1.00 53.50 270 GLN A C 1
ATOM 2084 O O . GLN A 1 270 ? -52.505 -14.336 82.340 1.00 53.50 270 GLN A O 1
ATOM 2089 N N . THR A 1 271 ? -52.988 -16.213 83.443 1.00 56.50 271 THR A N 1
ATOM 2090 C CA . THR A 1 271 ? -52.508 -17.111 82.373 1.00 56.50 271 THR A CA 1
ATOM 2091 C C . THR A 1 271 ? -53.254 -16.942 81.039 1.00 56.50 271 THR A C 1
ATOM 2093 O O . THR A 1 271 ? -52.637 -16.998 79.976 1.00 56.50 271 THR A O 1
ATOM 2096 N N . THR A 1 272 ? -54.568 -16.704 81.067 1.00 56.81 272 THR A N 1
ATOM 2097 C CA . THR A 1 272 ? -55.420 -16.727 79.861 1.00 56.81 272 THR A CA 1
ATOM 2098 C C . THR A 1 272 ? -55.175 -15.533 78.930 1.00 56.81 272 THR A C 1
ATOM 2100 O O . THR A 1 272 ? -55.011 -15.713 77.724 1.00 56.81 272 THR A O 1
ATOM 2103 N N . THR A 1 273 ? -55.062 -14.318 79.478 1.00 57.97 273 THR A N 1
ATOM 2104 C CA . THR A 1 273 ? -54.803 -13.087 78.703 1.00 57.97 273 THR A CA 1
ATOM 2105 C C . THR A 1 273 ? -53.421 -13.107 78.043 1.00 57.97 273 THR A C 1
ATOM 2107 O O . THR A 1 273 ? -53.251 -12.635 76.917 1.00 57.97 273 THR A O 1
ATOM 2110 N N . TRP A 1 274 ? -52.426 -13.694 78.715 1.00 66.94 274 TRP A N 1
ATOM 2111 C CA . TRP A 1 274 ? -51.073 -13.840 78.175 1.00 66.94 274 TRP A CA 1
ATOM 2112 C C . TRP A 1 274 ? -51.026 -14.812 76.990 1.00 66.94 274 TRP A C 1
ATOM 2114 O O . TRP A 1 274 ? -50.381 -14.517 75.984 1.00 66.94 274 TRP A O 1
ATOM 2124 N N . LEU A 1 275 ? -51.758 -15.930 77.068 1.00 72.75 275 LEU A N 1
ATOM 2125 C CA . LEU A 1 275 ? -51.865 -16.896 75.970 1.00 72.75 275 LEU A CA 1
ATOM 2126 C C . LEU A 1 275 ? -52.554 -16.291 74.736 1.00 72.75 275 LEU A C 1
ATOM 2128 O O . LEU A 1 275 ? -52.030 -16.434 73.634 1.00 72.75 275 LEU A O 1
ATOM 2132 N N . GLN A 1 276 ? -53.649 -15.542 74.911 1.00 69.56 276 GLN A N 1
ATOM 2133 C CA . GLN A 1 276 ? -54.302 -14.823 73.804 1.00 69.56 276 GLN A CA 1
ATOM 2134 C C . GLN A 1 276 ? -53.374 -13.775 73.169 1.00 69.56 276 GLN A C 1
ATOM 2136 O O . GLN A 1 276 ? -53.205 -13.753 71.953 1.00 69.56 276 GLN A O 1
ATOM 2141 N N . THR A 1 277 ? -52.684 -12.971 73.986 1.00 77.88 277 THR A N 1
ATOM 2142 C CA . THR A 1 277 ? -51.712 -11.972 73.495 1.00 77.88 277 THR A CA 1
ATOM 2143 C C . THR A 1 277 ? -50.554 -12.619 72.722 1.00 77.88 277 THR A C 1
ATOM 2145 O O . THR A 1 277 ? -50.015 -12.032 71.782 1.00 77.88 277 THR A O 1
ATOM 2148 N N . ARG A 1 278 ? -50.147 -13.834 73.113 1.00 82.25 278 ARG A N 1
ATOM 2149 C CA . ARG A 1 278 ? -49.098 -14.601 72.433 1.00 82.25 278 ARG A CA 1
ATOM 2150 C C . ARG A 1 278 ? -49.584 -15.210 71.114 1.00 82.25 278 ARG A C 1
ATOM 2152 O O . ARG A 1 278 ? -48.813 -15.203 70.159 1.00 82.25 278 ARG A O 1
ATOM 2159 N N . ALA A 1 279 ? -50.834 -15.669 71.042 1.00 78.19 279 ALA A N 1
ATOM 2160 C CA . ALA A 1 279 ? -51.444 -16.163 69.807 1.00 78.19 279 ALA A CA 1
ATOM 2161 C C . ALA A 1 279 ? -51.527 -15.062 68.734 1.00 78.19 279 ALA A C 1
ATOM 2163 O O . ALA A 1 279 ? -50.990 -15.239 67.645 1.00 78.19 279 ALA A O 1
ATOM 2164 N N . SER A 1 280 ? -52.063 -13.881 69.067 1.00 81.38 280 SER A N 1
ATOM 2165 C CA . SER A 1 280 ? -52.173 -12.768 68.104 1.00 81.38 280 SER A CA 1
ATOM 2166 C C . SER A 1 280 ? -50.821 -12.227 67.618 1.00 81.38 280 SER A C 1
ATOM 2168 O O . SER A 1 280 ? -50.740 -11.661 66.531 1.00 81.38 280 SER A O 1
ATOM 2170 N N . LYS A 1 281 ? -49.740 -12.392 68.397 1.00 88.81 281 LYS A N 1
ATOM 2171 C CA . LYS A 1 281 ? -48.378 -12.083 67.926 1.00 88.81 281 LYS A CA 1
ATOM 2172 C C . LYS A 1 281 ? -47.872 -13.100 66.905 1.00 88.81 281 LYS A C 1
ATOM 2174 O O . LYS A 1 281 ? -47.300 -12.687 65.905 1.00 88.81 281 LYS A O 1
ATOM 2179 N N . LEU A 1 282 ? -48.098 -14.394 67.145 1.00 86.75 282 LEU A N 1
ATOM 2180 C CA . LEU A 1 282 ? -47.704 -15.455 66.213 1.00 86.75 282 LEU A CA 1
ATOM 2181 C C . LEU A 1 282 ?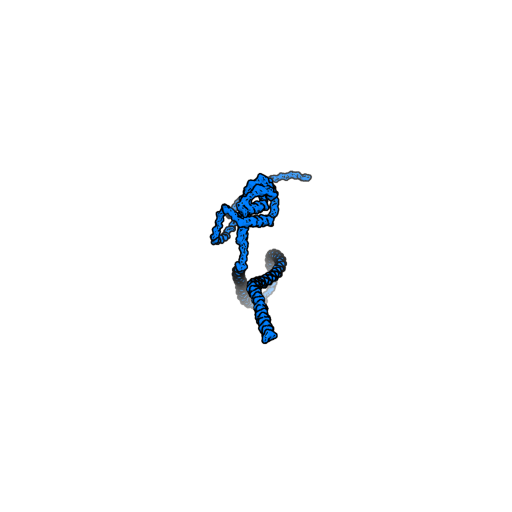 -48.410 -15.298 64.860 1.00 86.75 282 LEU A C 1
ATOM 2183 O O . LEU A 1 282 ? -47.745 -15.335 63.834 1.00 86.75 282 LEU A O 1
ATOM 2187 N N . GLU A 1 283 ? -49.713 -15.019 64.865 1.00 86.62 283 GLU A N 1
ATOM 2188 C CA . GLU A 1 283 ? -50.508 -14.802 63.648 1.00 86.62 283 GLU A CA 1
ATOM 2189 C C . GLU A 1 283 ? -50.037 -13.568 62.846 1.00 86.62 283 GLU A C 1
ATOM 2191 O O . GLU A 1 283 ? -49.923 -13.610 61.620 1.00 86.62 283 GLU A O 1
ATOM 2196 N N . LEU A 1 284 ? -49.668 -12.476 63.531 1.00 89.62 284 LEU A N 1
ATOM 2197 C CA . LEU A 1 284 ? -49.076 -11.295 62.891 1.00 89.62 284 LEU A CA 1
ATOM 2198 C C . LEU A 1 284 ? -47.691 -11.586 62.286 1.00 89.62 284 LEU A C 1
ATOM 2200 O O . LEU A 1 284 ? -47.363 -11.075 61.213 1.00 89.62 284 LEU A O 1
ATOM 2204 N N . ASP A 1 285 ? -46.865 -12.373 62.974 1.00 90.12 285 ASP A N 1
ATOM 2205 C CA . ASP A 1 285 ? -45.531 -12.736 62.495 1.00 90.12 285 ASP A CA 1
ATOM 2206 C C . ASP A 1 285 ? -45.591 -13.756 61.340 1.00 90.12 285 ASP A C 1
ATOM 2208 O O . ASP A 1 285 ? -44.784 -13.662 60.416 1.00 90.12 285 ASP A O 1
ATOM 2212 N N . GLU A 1 286 ? -46.599 -14.631 61.300 1.00 91.31 286 GLU A N 1
ATOM 2213 C CA . GLU A 1 286 ? -46.886 -15.533 60.174 1.00 91.31 286 GLU A CA 1
ATOM 2214 C C . GLU A 1 286 ? -47.282 -14.757 58.902 1.00 91.31 286 GLU A C 1
ATOM 2216 O O . GLU A 1 286 ? -46.680 -14.951 57.842 1.00 91.31 286 GLU A O 1
ATOM 2221 N N . GLN A 1 287 ? -48.183 -13.770 59.008 1.00 90.69 287 GLN A N 1
ATOM 2222 C CA . GLN A 1 287 ? -48.526 -12.878 57.884 1.00 90.69 287 GLN A CA 1
ATOM 2223 C C . GLN A 1 287 ? -47.316 -12.082 57.361 1.00 90.69 287 GLN A C 1
ATOM 2225 O O . GLN A 1 287 ? -47.166 -11.860 56.152 1.00 90.69 287 GLN A O 1
ATOM 2230 N N . ARG A 1 288 ? -46.424 -11.648 58.263 1.00 91.69 288 ARG A N 1
ATOM 2231 C CA . ARG A 1 288 ? -45.162 -10.984 57.896 1.00 91.69 288 ARG A CA 1
ATOM 2232 C C . ARG A 1 288 ? -44.216 -11.934 57.169 1.00 91.69 288 ARG A C 1
ATOM 2234 O O . ARG A 1 288 ? -43.581 -11.501 56.205 1.00 91.69 288 ARG A O 1
ATOM 2241 N N . LEU A 1 289 ? -44.135 -13.191 57.605 1.00 93.19 289 LEU A N 1
ATOM 2242 C CA . LEU A 1 289 ? -43.297 -14.216 56.988 1.00 93.19 289 LEU A CA 1
ATOM 2243 C C . LEU A 1 289 ? -43.742 -14.491 55.547 1.00 93.19 289 LEU A C 1
ATOM 2245 O O . LEU A 1 289 ? -42.923 -14.424 54.632 1.00 93.19 289 LEU A O 1
ATOM 2249 N N . GLU A 1 290 ? -45.042 -14.690 55.323 1.00 89.75 290 GLU A N 1
ATOM 2250 C CA . GLU A 1 290 ? -45.570 -14.999 53.988 1.00 89.75 290 GLU A CA 1
ATOM 2251 C C . GLU A 1 290 ? -45.467 -13.787 53.038 1.00 89.75 290 GLU A C 1
ATOM 2253 O O . GLU A 1 290 ? -45.091 -13.918 51.871 1.00 89.75 290 GLU A O 1
ATOM 2258 N N . THR A 1 291 ? -45.637 -12.568 53.567 1.00 92.56 291 THR A N 1
ATOM 2259 C CA . THR A 1 291 ? -45.337 -11.324 52.831 1.00 92.56 291 THR A CA 1
ATOM 2260 C C . THR A 1 291 ? -43.851 -11.210 52.456 1.00 92.56 291 THR A C 1
ATOM 2262 O O . THR A 1 291 ? -43.514 -10.649 51.408 1.00 92.56 291 THR A O 1
ATOM 2265 N N . ALA A 1 292 ? -42.937 -11.690 53.306 1.00 93.00 292 ALA A N 1
ATOM 2266 C CA . ALA A 1 292 ? -41.502 -11.683 53.027 1.00 93.00 292 ALA A CA 1
ATOM 2267 C C . ALA A 1 292 ? -41.123 -12.742 51.980 1.00 93.00 292 ALA A C 1
ATOM 2269 O O . ALA A 1 292 ? -40.363 -12.437 51.061 1.00 93.00 292 ALA A O 1
ATOM 2270 N N . LYS A 1 293 ? -41.712 -13.938 52.068 1.00 94.00 293 LYS A N 1
ATOM 2271 C CA . LYS A 1 293 ? -41.557 -15.048 51.120 1.00 94.00 293 LYS A CA 1
ATOM 2272 C C . LYS A 1 293 ? -41.961 -14.644 49.698 1.00 94.00 293 LYS A C 1
ATOM 2274 O O . LYS A 1 293 ? -41.127 -14.722 48.801 1.00 94.00 293 LYS A O 1
ATOM 2279 N N . PHE A 1 294 ? -43.148 -14.059 49.509 1.00 93.75 294 PHE A N 1
ATOM 2280 C CA . PHE A 1 294 ? -43.581 -13.540 48.200 1.00 93.75 294 PHE A CA 1
ATOM 2281 C C . PHE A 1 294 ? -42.618 -12.478 47.626 1.00 93.75 294 PHE A C 1
ATOM 2283 O O . PHE A 1 294 ? -42.344 -12.431 46.426 1.00 93.75 294 PHE A O 1
ATOM 2290 N N . LYS A 1 295 ? -42.040 -11.622 48.484 1.00 93.81 295 LYS A N 1
ATOM 2291 C CA . LYS A 1 295 ? -41.034 -10.625 48.067 1.00 93.81 295 LYS A CA 1
ATOM 2292 C C . LYS A 1 295 ? -39.685 -11.246 47.691 1.00 93.81 295 LYS A C 1
ATOM 2294 O O . LYS A 1 295 ? -38.970 -10.639 46.893 1.00 93.81 295 LYS A O 1
ATOM 2299 N N . LEU A 1 296 ? -39.320 -12.393 48.266 1.00 94.06 296 LEU A N 1
ATOM 2300 C CA . LEU A 1 296 ? -38.125 -13.151 47.888 1.00 94.06 296 LEU A CA 1
ATOM 2301 C C . LEU A 1 296 ? -38.341 -13.859 46.549 1.00 94.06 296 LEU A C 1
ATOM 2303 O O . LEU A 1 296 ? -37.545 -13.653 45.641 1.00 94.06 296 LEU A O 1
ATOM 2307 N N . GLU A 1 297 ? -39.464 -14.549 46.374 1.00 94.06 297 GLU A N 1
ATOM 2308 C CA . GLU A 1 297 ? -39.847 -15.227 45.127 1.00 94.06 297 GLU A CA 1
ATOM 2309 C C . GLU A 1 297 ? -39.925 -14.247 43.933 1.00 94.06 297 GLU A C 1
ATOM 2311 O O . GLU A 1 297 ? -39.397 -14.500 42.849 1.00 94.06 297 GLU A O 1
ATOM 2316 N N . LEU A 1 298 ? -40.468 -13.039 44.141 1.00 94.50 298 LEU A N 1
ATOM 2317 C CA . LEU A 1 298 ? -40.447 -11.969 43.131 1.00 94.50 298 LEU A CA 1
ATOM 2318 C C . LEU A 1 298 ? -39.022 -11.486 42.786 1.00 94.50 298 LEU A C 1
ATOM 2320 O O . LEU A 1 298 ? -38.785 -11.005 41.676 1.00 94.50 298 LEU A O 1
ATOM 2324 N N . ARG A 1 299 ? -38.072 -11.548 43.729 1.00 95.62 299 ARG A N 1
ATOM 2325 C CA . ARG A 1 299 ? -36.660 -11.202 43.480 1.00 95.62 299 ARG A CA 1
ATOM 2326 C C . ARG A 1 299 ? -35.932 -12.330 42.760 1.00 95.62 299 ARG A C 1
ATOM 2328 O O . ARG A 1 299 ? -35.171 -12.034 41.850 1.00 95.62 299 ARG A O 1
ATOM 2335 N N . GLU A 1 300 ? -36.195 -13.575 43.129 1.00 94.50 300 GLU A N 1
ATOM 2336 C CA . GLU A 1 300 ? -35.627 -14.778 42.520 1.00 94.50 300 GLU A CA 1
ATOM 2337 C C . GLU A 1 300 ? -35.997 -14.872 41.034 1.00 94.50 300 GLU A C 1
ATOM 2339 O O . GLU A 1 300 ? -35.108 -14.904 40.185 1.00 94.50 300 GLU A O 1
ATOM 2344 N N . ASN A 1 301 ? -37.280 -14.706 40.696 1.00 94.00 301 ASN A N 1
ATOM 2345 C CA . ASN A 1 301 ? -37.741 -14.626 39.304 1.00 94.00 301 ASN A CA 1
ATOM 2346 C C . ASN A 1 301 ? -37.059 -13.490 38.506 1.00 94.00 301 ASN A C 1
ATOM 2348 O O . ASN A 1 301 ? -36.712 -13.651 37.335 1.00 94.00 301 ASN A O 1
ATOM 2352 N N . LYS A 1 302 ? -36.807 -12.334 39.140 1.00 95.81 302 LYS A N 1
ATOM 2353 C CA . LYS A 1 302 ? -36.079 -11.207 38.520 1.00 95.81 302 LYS A CA 1
ATOM 2354 C C . LYS A 1 302 ? -34.574 -11.447 38.387 1.00 95.81 302 LYS A C 1
ATOM 2356 O O . LYS A 1 302 ? -33.951 -10.816 37.537 1.00 95.81 302 LYS A O 1
ATOM 2361 N N . LEU A 1 303 ? -33.983 -12.289 39.232 1.00 93.94 303 LEU A N 1
ATOM 2362 C CA . LEU A 1 303 ? -32.582 -12.692 39.124 1.00 93.94 303 LEU A CA 1
ATOM 2363 C C . LEU A 1 303 ? -32.418 -13.731 38.014 1.00 93.94 303 LEU A C 1
ATOM 2365 O O . LEU A 1 303 ? -31.598 -13.505 37.134 1.00 93.94 303 LEU A O 1
ATOM 2369 N N . SER A 1 304 ? -33.270 -14.758 37.974 1.00 92.31 304 SER A N 1
ATOM 2370 C CA . SER A 1 304 ? -33.292 -15.770 36.907 1.00 92.31 304 SER A CA 1
ATOM 2371 C C . SER A 1 304 ? -33.452 -15.142 35.513 1.00 92.31 304 SER A C 1
ATOM 2373 O O . SER A 1 304 ? -32.660 -15.412 34.614 1.00 92.31 304 SER A O 1
ATOM 2375 N N . SER A 1 305 ? -34.382 -14.192 35.347 1.00 94.75 305 SER A N 1
ATOM 2376 C CA . SER A 1 305 ? -34.535 -13.448 34.084 1.00 94.75 305 SER A CA 1
ATOM 2377 C C . SER A 1 305 ? -33.275 -12.658 33.684 1.00 94.75 305 SER A C 1
ATOM 2379 O O . SER A 1 305 ? -32.947 -12.582 32.500 1.00 94.75 305 SER A O 1
ATOM 2381 N N . LYS A 1 306 ? -32.540 -12.088 34.649 1.00 95.94 306 LYS A N 1
ATOM 2382 C CA . LYS A 1 306 ? -31.270 -11.390 34.382 1.00 95.94 306 LYS A CA 1
ATOM 2383 C C . LYS A 1 306 ? -30.119 -12.346 34.090 1.00 95.94 306 LYS A C 1
ATOM 2385 O O . LYS A 1 306 ? -29.233 -11.994 33.320 1.00 95.94 306 LYS A O 1
ATOM 2390 N N . GLU A 1 307 ? -30.116 -13.518 34.708 1.00 94.50 307 GLU A N 1
ATOM 2391 C CA . GLU A 1 307 ? -29.136 -14.572 34.466 1.00 94.50 307 GLU A CA 1
ATOM 2392 C C . GLU A 1 307 ? -29.256 -15.090 33.026 1.00 94.50 307 GLU A C 1
ATOM 2394 O O . GLU A 1 307 ? -28.259 -15.124 32.309 1.00 94.50 307 GLU A O 1
ATOM 2399 N N . GLU A 1 308 ? -30.481 -15.323 32.542 1.00 95.38 308 GLU A N 1
ATOM 2400 C CA . GLU A 1 308 ? -30.741 -15.688 31.144 1.00 95.38 308 GLU A CA 1
ATOM 2401 C C . GLU A 1 308 ? -30.312 -14.584 30.150 1.00 95.38 308 GLU A C 1
ATOM 2403 O O . GLU A 1 308 ? -29.743 -14.871 29.095 1.00 95.38 308 GLU A O 1
ATOM 2408 N N . GLU A 1 309 ? -30.530 -13.302 30.477 1.00 96.19 309 GLU A N 1
ATOM 2409 C CA . GLU A 1 309 ? -30.008 -12.185 29.673 1.00 96.19 309 GLU A CA 1
ATOM 2410 C C . GLU A 1 309 ? -28.474 -12.122 29.648 1.00 96.19 309 GLU A C 1
ATOM 2412 O O . GLU A 1 309 ? -27.889 -11.777 28.618 1.00 96.19 309 GLU A O 1
ATOM 2417 N N . LEU A 1 310 ? -27.818 -12.383 30.781 1.00 95.44 310 LEU A N 1
ATOM 2418 C CA . LEU A 1 310 ? -26.359 -12.377 30.876 1.00 95.44 310 LEU A CA 1
ATOM 2419 C C . LEU A 1 310 ? -25.752 -13.558 30.120 1.00 95.44 310 LEU A C 1
ATOM 2421 O O . LEU A 1 310 ? -24.728 -13.374 29.465 1.00 95.44 310 LEU A O 1
ATOM 2425 N N . GLU A 1 311 ? -26.396 -14.722 30.136 1.00 96.25 311 GLU A N 1
ATOM 2426 C CA . GLU A 1 311 ? -25.944 -15.887 29.377 1.00 96.25 311 GLU A CA 1
ATOM 2427 C C . GLU A 1 311 ? -26.082 -15.664 27.865 1.00 96.25 311 GLU A C 1
ATOM 2429 O O . GLU A 1 311 ? -25.124 -15.864 27.120 1.00 96.25 311 GLU A O 1
ATOM 2434 N N . LYS A 1 312 ? -27.203 -15.089 27.402 1.00 96.44 312 LYS A N 1
ATOM 2435 C CA . LYS A 1 312 ? -27.354 -14.658 25.997 1.00 96.44 312 LYS A CA 1
ATOM 2436 C C . LYS A 1 312 ? -26.262 -13.670 25.568 1.00 96.44 312 LYS A C 1
ATOM 2438 O O . LYS A 1 312 ? -25.740 -13.773 24.460 1.00 96.44 312 LYS A O 1
ATOM 2443 N N . LYS A 1 313 ? -25.879 -12.733 26.446 1.00 97.00 313 LYS A N 1
ATOM 2444 C CA . LYS A 1 313 ? -24.777 -11.782 26.197 1.00 97.00 313 LYS A CA 1
ATOM 2445 C C . LYS A 1 313 ? -23.404 -12.470 26.175 1.00 97.00 313 LYS A C 1
ATOM 2447 O O . LYS A 1 313 ? -22.571 -12.084 25.362 1.00 97.00 313 LYS A O 1
ATOM 2452 N N . ARG A 1 314 ? -23.168 -13.483 27.019 1.00 96.69 314 ARG A N 1
ATOM 2453 C CA . ARG A 1 314 ? -21.931 -14.291 27.017 1.00 96.69 314 ARG A CA 1
ATOM 2454 C C . ARG A 1 314 ? -21.760 -15.056 25.709 1.00 96.69 314 ARG A C 1
ATOM 2456 O O . ARG A 1 314 ? -20.706 -14.936 25.093 1.00 96.69 314 ARG A O 1
ATOM 2463 N N . VAL A 1 315 ? -22.801 -15.760 25.259 1.00 97.62 315 VAL A N 1
ATOM 2464 C CA . VAL A 1 315 ? -22.779 -16.509 23.991 1.00 97.62 315 VAL A CA 1
ATOM 2465 C C . VAL A 1 315 ? -22.512 -15.572 22.809 1.00 97.62 315 VAL A C 1
ATOM 2467 O O . VAL A 1 315 ? -21.586 -15.819 22.044 1.00 97.62 315 VAL A O 1
ATOM 2470 N N . ALA A 1 316 ? -23.228 -14.446 22.713 1.00 96.38 316 ALA A N 1
ATOM 2471 C CA . ALA A 1 316 ? -23.029 -13.479 21.629 1.00 96.38 316 ALA A CA 1
ATOM 2472 C C . ALA A 1 316 ? -21.606 -12.878 21.596 1.00 96.38 316 ALA A C 1
ATOM 2474 O O . ALA A 1 316 ? -21.043 -12.677 20.521 1.00 96.38 316 ALA A O 1
ATOM 2475 N N . LEU A 1 317 ? -20.998 -12.614 22.761 1.00 97.00 317 LEU A N 1
ATOM 2476 C CA . LEU A 1 317 ? -19.602 -12.163 22.845 1.00 97.00 317 LEU A CA 1
ATOM 2477 C C . LEU A 1 317 ? -18.615 -13.253 22.401 1.00 97.00 317 LEU A C 1
ATOM 2479 O O . LEU A 1 317 ? -17.652 -12.949 21.702 1.00 97.00 317 LEU A O 1
ATOM 2483 N N . GLN A 1 318 ? -18.864 -14.512 22.765 1.00 96.94 318 GLN A N 1
ATOM 2484 C CA . GLN A 1 318 ? -18.022 -15.643 22.370 1.00 96.94 318 GLN A CA 1
ATOM 2485 C C . GLN A 1 318 ? -18.102 -15.924 20.858 1.00 96.94 318 GLN A C 1
ATOM 2487 O O . GLN A 1 318 ? -17.080 -16.188 20.223 1.00 96.94 318 GLN A O 1
ATOM 2492 N N . GLU A 1 319 ? -19.291 -15.814 20.260 1.00 96.19 319 GLU A N 1
ATOM 2493 C CA . GLU A 1 319 ? -19.478 -15.876 18.804 1.00 96.19 319 GLU A CA 1
ATOM 2494 C C . GLU A 1 319 ? -18.731 -14.731 18.099 1.00 96.19 319 GLU A C 1
ATOM 2496 O O . GLU A 1 319 ? -17.994 -14.970 17.140 1.00 96.19 319 GLU A O 1
ATOM 2501 N N . GLN A 1 320 ? -18.838 -13.502 18.619 1.00 96.25 320 GLN A N 1
ATOM 2502 C CA . GLN A 1 320 ? -18.127 -12.336 18.087 1.00 96.25 320 GLN A CA 1
ATOM 2503 C C . GLN A 1 320 ? -16.596 -12.486 18.171 1.00 96.25 320 GLN A C 1
ATOM 2505 O O . GLN A 1 320 ? -15.892 -12.125 17.225 1.00 96.25 320 GLN A O 1
ATOM 2510 N N . GLU A 1 321 ? -16.064 -13.022 19.272 1.00 96.38 321 GLU A N 1
ATOM 2511 C CA . GLU A 1 321 ? -14.628 -13.293 19.424 1.00 96.38 321 GLU A CA 1
ATOM 2512 C C . GLU A 1 321 ? -14.149 -14.353 18.417 1.00 96.38 321 GLU A C 1
ATOM 2514 O O . GLU A 1 321 ? -13.106 -14.182 17.776 1.00 96.38 321 GLU A O 1
ATOM 2519 N N . GLN A 1 322 ? -14.936 -15.412 18.203 1.00 95.94 322 GLN A N 1
ATOM 2520 C CA . GLN A 1 322 ? -14.619 -16.449 17.222 1.00 95.94 322 GLN A CA 1
ATOM 2521 C C . GLN A 1 322 ? -14.642 -15.910 15.780 1.00 95.94 322 GLN A C 1
ATOM 2523 O O . GLN A 1 322 ? -13.736 -16.219 15.002 1.00 95.94 322 GLN A O 1
ATOM 2528 N N . GLU A 1 323 ? -15.621 -15.070 15.427 1.00 96.50 323 GLU A N 1
ATOM 2529 C CA . GLU A 1 323 ? -15.697 -14.367 14.136 1.00 96.50 323 GLU A CA 1
ATOM 2530 C C . GLU A 1 323 ? -14.448 -13.491 13.912 1.00 96.50 323 GLU A C 1
ATOM 2532 O O . GLU A 1 323 ? -13.774 -13.597 12.883 1.00 96.50 323 GLU A O 1
ATOM 2537 N N . GLN A 1 324 ? -14.063 -12.690 14.913 1.00 95.75 324 GLN A N 1
ATOM 2538 C CA . GLN A 1 324 ? -12.852 -11.863 14.857 1.00 95.75 324 GLN A CA 1
ATOM 2539 C C . GLN A 1 324 ? -11.575 -12.701 14.711 1.00 95.75 324 GLN A C 1
ATOM 2541 O O . GLN A 1 324 ? -10.670 -12.317 13.967 1.00 95.75 324 GLN A O 1
ATOM 2546 N N . ASN A 1 325 ? -11.482 -13.853 15.379 1.00 97.75 325 ASN A N 1
ATOM 2547 C CA . ASN A 1 325 ? -10.326 -14.744 15.280 1.00 97.75 325 ASN A CA 1
ATOM 2548 C C . ASN A 1 325 ? -10.230 -15.432 13.901 1.00 97.75 325 ASN A C 1
ATOM 2550 O O . ASN A 1 325 ? -9.135 -15.560 13.334 1.00 97.75 325 ASN A O 1
ATOM 2554 N N . ASN A 1 326 ? -11.373 -15.809 13.319 1.00 96.75 326 ASN A N 1
ATOM 2555 C CA . ASN A 1 326 ? -11.462 -16.320 11.950 1.00 96.75 326 ASN A CA 1
ATOM 2556 C C . ASN A 1 326 ? -10.989 -15.258 10.940 1.00 96.75 326 ASN A C 1
ATOM 2558 O O . ASN A 1 326 ? -10.128 -15.538 10.100 1.00 96.75 326 ASN A O 1
ATOM 2562 N N . GLU A 1 327 ? -11.473 -14.018 11.060 1.00 96.75 327 GLU A N 1
ATOM 2563 C CA . GLU A 1 327 ? -11.078 -12.919 10.173 1.00 96.75 327 GLU A CA 1
ATOM 2564 C C . GLU A 1 327 ? -9.598 -12.546 10.343 1.00 96.75 327 GLU A C 1
ATOM 2566 O O . GLU A 1 327 ? -8.870 -12.393 9.360 1.00 96.75 327 GLU A O 1
ATOM 2571 N N . ARG A 1 328 ? -9.091 -12.510 11.581 1.00 97.62 328 ARG A N 1
ATOM 2572 C CA . ARG A 1 328 ? -7.663 -12.296 11.869 1.00 97.62 328 ARG A CA 1
ATOM 2573 C C . ARG A 1 328 ? -6.785 -13.368 11.220 1.00 97.62 328 ARG A C 1
ATOM 2575 O O . ARG A 1 328 ? -5.708 -13.056 10.709 1.00 97.62 328 ARG A O 1
ATOM 2582 N N . SER A 1 329 ? -7.253 -14.615 11.197 1.00 97.12 329 SER A N 1
ATOM 2583 C CA . SER A 1 329 ? -6.580 -15.729 10.522 1.00 97.12 329 SER A CA 1
ATOM 2584 C C . SER A 1 329 ? -6.602 -15.572 8.996 1.00 97.12 329 SER A C 1
ATOM 2586 O O . SER A 1 329 ? -5.569 -15.765 8.348 1.00 97.12 329 SER A O 1
ATOM 2588 N N . ARG A 1 330 ? -7.731 -15.133 8.419 1.00 97.94 330 ARG A N 1
ATOM 2589 C CA . ARG A 1 330 ? -7.867 -14.825 6.984 1.00 97.94 330 ARG A CA 1
ATOM 2590 C C . ARG A 1 330 ? -6.923 -13.699 6.551 1.00 97.94 330 ARG A C 1
ATOM 2592 O O . ARG A 1 330 ? -6.177 -13.864 5.585 1.00 97.94 330 ARG A O 1
ATOM 2599 N N . LEU A 1 331 ? -6.888 -12.596 7.298 1.00 97.31 331 LEU A N 1
ATOM 2600 C CA . LEU A 1 331 ? -5.995 -11.459 7.049 1.00 97.31 331 LEU A CA 1
ATOM 2601 C C . LEU A 1 331 ? -4.515 -11.845 7.194 1.00 97.31 331 LEU A C 1
ATOM 2603 O O . LEU A 1 331 ? -3.686 -11.433 6.382 1.00 97.31 331 LEU A O 1
ATOM 2607 N N . LYS A 1 332 ? -4.168 -12.697 8.170 1.00 97.69 332 LYS A N 1
ATOM 2608 C CA . LYS A 1 332 ? -2.804 -13.229 8.329 1.00 97.69 332 LYS A CA 1
ATOM 2609 C C . LYS A 1 332 ? -2.368 -14.068 7.119 1.00 97.69 332 LYS A C 1
ATOM 2611 O O . LYS A 1 332 ? -1.230 -13.932 6.671 1.00 97.69 332 LYS A O 1
ATOM 2616 N N . ALA A 1 333 ? -3.263 -14.888 6.564 1.00 97.06 333 ALA A N 1
ATOM 2617 C CA . ALA A 1 333 ? -2.994 -15.663 5.351 1.00 97.06 333 ALA A CA 1
ATOM 2618 C C . ALA A 1 333 ? -2.843 -14.772 4.102 1.00 97.06 333 ALA A C 1
ATOM 2620 O O . ALA A 1 333 ? -1.927 -14.984 3.307 1.00 97.06 333 ALA A O 1
ATOM 2621 N N . GLN A 1 334 ? -3.684 -13.741 3.951 1.00 97.75 334 GLN A N 1
ATOM 2622 C CA . GLN A 1 334 ? -3.559 -12.760 2.864 1.00 97.75 334 GLN A CA 1
ATOM 2623 C C . GLN A 1 334 ? -2.236 -11.990 2.938 1.00 97.75 334 GLN A C 1
ATOM 2625 O O . GLN A 1 334 ? -1.536 -11.883 1.933 1.00 97.75 334 GLN A O 1
ATOM 2630 N N . ARG A 1 335 ? -1.847 -11.522 4.132 1.00 97.75 335 ARG A N 1
ATOM 2631 C CA . ARG A 1 335 ? -0.567 -10.836 4.340 1.00 97.75 335 ARG A CA 1
ATOM 2632 C C . ARG A 1 335 ? 0.621 -11.713 3.943 1.00 97.75 335 ARG A C 1
ATOM 2634 O O . ARG A 1 335 ? 1.475 -11.255 3.199 1.00 97.75 335 ARG A O 1
ATOM 2641 N N . PHE A 1 336 ? 0.632 -12.986 4.343 1.00 97.56 336 PHE A N 1
ATOM 2642 C CA . PHE A 1 336 ? 1.688 -13.927 3.950 1.00 97.56 336 PHE A CA 1
ATOM 2643 C C . PHE A 1 336 ? 1.799 -14.111 2.423 1.00 97.56 336 PHE A C 1
ATOM 2645 O O . PHE A 1 336 ? 2.902 -14.239 1.889 1.00 97.56 336 PHE A O 1
ATOM 2652 N N . MET A 1 337 ? 0.671 -14.106 1.705 1.00 97.00 337 MET A N 1
ATOM 2653 C CA . MET A 1 337 ? 0.670 -14.168 0.239 1.00 97.00 337 MET A CA 1
ATOM 2654 C C . MET A 1 337 ? 1.236 -12.891 -0.394 1.00 97.00 337 MET A C 1
ATOM 2656 O O . MET A 1 337 ? 2.044 -12.997 -1.317 1.00 97.00 337 MET A O 1
ATOM 2660 N N . LEU A 1 338 ? 0.874 -11.714 0.131 1.00 97.44 338 LEU A N 1
ATOM 2661 C CA . LEU A 1 338 ? 1.401 -10.420 -0.317 1.00 97.44 338 LEU A CA 1
ATOM 2662 C C . LEU A 1 338 ? 2.901 -10.277 -0.031 1.00 97.44 338 LEU A C 1
ATOM 2664 O O . LEU A 1 338 ? 3.647 -9.928 -0.939 1.00 97.44 338 LEU A O 1
ATOM 2668 N N . ASP A 1 339 ? 3.368 -10.631 1.170 1.00 97.50 339 ASP A N 1
ATOM 2669 C CA . ASP A 1 339 ? 4.795 -10.610 1.532 1.00 97.50 339 ASP A CA 1
ATOM 2670 C C . ASP A 1 339 ? 5.621 -11.493 0.567 1.00 97.50 339 ASP A C 1
ATOM 2672 O O . ASP A 1 339 ? 6.716 -11.127 0.131 1.00 97.50 339 ASP A O 1
ATOM 2676 N N . LYS A 1 340 ? 5.069 -12.646 0.158 1.00 97.75 340 LYS A N 1
ATOM 2677 C CA . LYS A 1 340 ? 5.680 -13.539 -0.840 1.00 97.75 340 LYS A CA 1
ATOM 2678 C C . LYS A 1 340 ? 5.657 -12.960 -2.260 1.00 97.75 340 LYS A C 1
ATOM 2680 O O . LYS A 1 340 ? 6.512 -13.311 -3.070 1.00 97.75 340 LYS A O 1
ATOM 2685 N N . GLU A 1 341 ? 4.683 -12.122 -2.598 1.00 97.12 341 GLU A N 1
ATOM 2686 C CA . GLU A 1 341 ? 4.584 -11.456 -3.901 1.00 97.12 341 GLU A CA 1
ATOM 2687 C C . GLU A 1 341 ? 5.528 -10.260 -4.006 1.00 97.12 341 GLU A C 1
ATOM 2689 O O . GLU A 1 341 ? 6.296 -10.202 -4.965 1.00 97.12 341 GLU A O 1
ATOM 2694 N N . ILE A 1 342 ? 5.585 -9.416 -2.971 1.00 96.50 342 ILE A N 1
ATOM 2695 C CA . ILE A 1 342 ? 6.583 -8.347 -2.810 1.00 96.50 342 ILE A CA 1
ATOM 2696 C C . ILE A 1 342 ? 7.991 -8.921 -2.995 1.00 96.50 342 ILE A C 1
ATOM 2698 O O . ILE A 1 342 ? 8.715 -8.484 -3.885 1.00 96.50 342 ILE A O 1
ATOM 2702 N N . LYS A 1 343 ? 8.329 -10.003 -2.277 1.00 97.50 343 LYS A N 1
ATOM 2703 C CA . LYS A 1 343 ? 9.648 -10.636 -2.400 1.00 97.50 343 LYS A CA 1
ATOM 2704 C C . LYS A 1 343 ? 9.985 -11.077 -3.834 1.00 97.50 343 LYS A C 1
ATOM 2706 O O . LYS A 1 343 ? 11.116 -10.891 -4.272 1.00 97.50 343 LYS A O 1
ATOM 2711 N N . ARG A 1 344 ? 9.024 -11.628 -4.590 1.00 96.19 344 ARG A N 1
ATOM 2712 C CA . ARG A 1 344 ? 9.246 -11.987 -6.008 1.00 96.19 344 ARG A CA 1
ATOM 2713 C C . ARG A 1 344 ? 9.452 -10.756 -6.891 1.00 96.19 344 ARG A C 1
ATOM 2715 O O . ARG A 1 344 ? 10.214 -10.830 -7.853 1.00 96.19 344 ARG A O 1
ATOM 2722 N N . HIS A 1 345 ? 8.761 -9.653 -6.606 1.00 95.75 345 HIS A N 1
ATOM 2723 C CA . HIS A 1 345 ? 8.950 -8.396 -7.326 1.00 95.75 345 HIS A CA 1
ATOM 2724 C C . HIS A 1 345 ? 10.326 -7.785 -7.043 1.00 95.75 345 HIS A C 1
ATOM 2726 O O . HIS A 1 345 ? 10.980 -7.365 -7.995 1.00 95.75 345 HIS A O 1
ATOM 2732 N N . ASP A 1 346 ? 10.800 -7.826 -5.797 1.00 95.62 346 ASP A N 1
ATOM 2733 C CA . ASP A 1 346 ? 12.144 -7.372 -5.417 1.00 95.62 346 ASP A CA 1
ATOM 2734 C C . ASP A 1 346 ? 13.236 -8.239 -6.065 1.00 95.62 346 ASP A C 1
ATOM 2736 O O . ASP A 1 346 ? 14.148 -7.724 -6.716 1.00 95.62 346 ASP A O 1
ATOM 2740 N N . GLU A 1 347 ? 13.111 -9.570 -5.966 1.00 96.62 347 GLU A N 1
ATOM 2741 C CA . GLU A 1 347 ? 14.001 -10.528 -6.637 1.00 96.62 347 GLU A CA 1
ATOM 2742 C C . GLU A 1 347 ? 14.051 -10.242 -8.148 1.00 96.62 347 GLU A C 1
ATOM 2744 O O . GLU A 1 347 ? 15.133 -10.057 -8.708 1.00 96.62 347 GLU A O 1
ATOM 2749 N N . LYS A 1 348 ? 12.893 -10.078 -8.804 1.00 96.00 348 LYS A N 1
ATOM 2750 C CA . LYS A 1 348 ? 12.842 -9.725 -10.227 1.00 96.00 348 LYS A CA 1
ATOM 2751 C C . LYS A 1 348 ? 13.509 -8.374 -10.517 1.00 96.00 348 LYS A C 1
ATOM 2753 O O . LYS A 1 348 ? 14.336 -8.303 -11.424 1.00 96.00 348 LYS A O 1
ATOM 2758 N N . ALA A 1 349 ? 13.200 -7.326 -9.754 1.00 95.44 349 ALA A N 1
ATOM 2759 C CA . ALA A 1 349 ? 13.753 -5.988 -9.959 1.00 95.44 349 ALA A CA 1
ATOM 2760 C C . ALA A 1 349 ? 15.286 -5.967 -9.840 1.00 95.44 349 ALA A C 1
ATOM 2762 O O . ALA A 1 349 ? 15.953 -5.299 -10.631 1.00 95.44 349 ALA A O 1
ATOM 2763 N N . THR A 1 350 ? 15.863 -6.744 -8.914 1.00 95.44 350 THR A N 1
ATOM 2764 C CA . THR A 1 350 ? 17.326 -6.891 -8.827 1.00 95.44 350 THR A CA 1
ATOM 2765 C C . THR A 1 350 ? 17.910 -7.614 -10.044 1.00 95.44 350 THR A C 1
ATOM 2767 O O . THR A 1 350 ? 18.917 -7.151 -10.585 1.00 95.44 350 THR A O 1
ATOM 2770 N N . THR A 1 351 ? 17.261 -8.672 -10.550 1.00 95.94 351 THR A N 1
ATOM 2771 C CA . THR A 1 351 ? 17.715 -9.358 -11.776 1.00 95.94 351 THR A CA 1
ATOM 2772 C C . THR A 1 351 ? 17.598 -8.486 -13.029 1.00 95.94 351 THR A C 1
ATOM 2774 O O . THR A 1 351 ? 18.539 -8.443 -13.822 1.00 95.94 351 THR A O 1
ATOM 2777 N N . ASP A 1 352 ? 16.507 -7.727 -13.183 1.00 95.38 352 ASP A N 1
ATOM 2778 C CA . ASP A 1 352 ? 16.306 -6.803 -14.306 1.00 95.38 352 ASP A CA 1
ATOM 2779 C C . ASP A 1 352 ? 17.344 -5.661 -14.264 1.00 95.38 352 ASP A C 1
ATOM 2781 O O . ASP A 1 352 ? 17.930 -5.312 -15.294 1.00 95.38 352 ASP A O 1
ATOM 2785 N N . LYS A 1 353 ? 17.658 -5.134 -13.069 1.00 96.62 353 LYS A N 1
ATOM 2786 C CA . LYS A 1 353 ? 18.730 -4.144 -12.868 1.00 96.62 353 LYS A CA 1
ATOM 2787 C C . LYS A 1 353 ? 20.104 -4.702 -13.253 1.00 96.62 353 LYS A C 1
ATOM 2789 O O . LYS A 1 353 ? 20.818 -4.066 -14.027 1.00 96.62 353 LYS A O 1
ATOM 2794 N N . GLN A 1 354 ? 20.461 -5.896 -12.778 1.00 96.62 354 GLN A N 1
ATOM 2795 C CA . GLN A 1 354 ? 21.746 -6.531 -13.099 1.00 96.62 354 GLN A CA 1
ATOM 2796 C C . GLN A 1 354 ? 21.872 -6.848 -14.602 1.00 96.62 354 GLN A C 1
ATOM 2798 O O . GLN A 1 354 ? 22.943 -6.675 -15.195 1.00 96.62 354 GLN A O 1
ATOM 2803 N N . ALA A 1 355 ? 20.779 -7.268 -15.245 1.00 95.81 355 ALA A N 1
ATOM 2804 C CA . ALA A 1 355 ? 20.725 -7.479 -16.689 1.00 95.81 355 ALA A CA 1
ATOM 2805 C C . ALA A 1 355 ? 20.923 -6.165 -17.465 1.00 95.81 355 ALA A C 1
ATOM 2807 O O . ALA A 1 355 ? 21.682 -6.138 -18.439 1.00 95.81 355 ALA A O 1
ATOM 2808 N N . HIS A 1 356 ? 20.307 -5.068 -17.012 1.00 95.50 356 HIS A N 1
ATOM 2809 C CA . HIS A 1 356 ? 20.494 -3.743 -17.601 1.00 95.50 356 HIS A CA 1
ATOM 2810 C C . HIS A 1 356 ? 21.933 -3.230 -17.436 1.00 95.50 356 HIS A C 1
ATOM 2812 O O . HIS A 1 356 ? 22.548 -2.834 -18.424 1.00 95.50 356 HIS A O 1
ATOM 2818 N N . GLU A 1 357 ? 22.521 -3.312 -16.239 1.00 97.00 357 GLU A N 1
ATOM 2819 C CA . GLU A 1 357 ? 23.927 -2.943 -16.001 1.00 97.00 357 GLU A CA 1
ATOM 2820 C C . GLU A 1 357 ? 24.880 -3.749 -16.902 1.00 97.00 357 GLU A C 1
ATOM 2822 O O . GLU A 1 357 ? 25.753 -3.181 -17.562 1.00 97.00 357 GLU A O 1
ATOM 2827 N N . THR A 1 358 ? 24.648 -5.060 -17.030 1.00 97.06 358 THR A N 1
ATOM 2828 C CA . THR A 1 358 ? 25.413 -5.940 -17.931 1.00 97.06 358 THR A CA 1
ATOM 2829 C C . THR A 1 358 ? 25.268 -5.528 -19.402 1.00 97.06 358 THR A C 1
ATOM 2831 O O . THR A 1 358 ? 26.246 -5.552 -20.154 1.00 97.06 358 THR A O 1
ATOM 2834 N N . HIS A 1 359 ? 24.065 -5.137 -19.835 1.00 96.62 359 HIS A N 1
ATOM 2835 C CA . HIS A 1 359 ? 23.828 -4.611 -21.180 1.00 96.62 359 HIS A CA 1
ATOM 2836 C C . HIS A 1 359 ? 24.588 -3.296 -21.411 1.00 96.62 359 HIS A C 1
ATOM 2838 O O . HIS A 1 359 ? 25.284 -3.163 -22.417 1.00 96.62 359 HIS A O 1
ATOM 2844 N N . MET A 1 360 ? 24.522 -2.355 -20.465 1.00 97.00 360 MET A N 1
ATOM 2845 C CA . MET A 1 360 ? 25.215 -1.067 -20.562 1.00 97.00 360 MET A CA 1
ATOM 2846 C C . MET A 1 360 ? 26.741 -1.228 -20.604 1.00 97.00 360 MET A C 1
ATOM 2848 O O . MET A 1 360 ? 27.399 -0.558 -21.400 1.00 97.00 360 MET A O 1
ATOM 2852 N N . MET A 1 361 ? 27.317 -2.164 -19.838 1.00 96.62 361 MET A N 1
ATOM 2853 C CA . MET A 1 361 ? 28.748 -2.490 -19.935 1.00 96.62 361 MET A CA 1
ATOM 2854 C C . MET A 1 361 ? 29.128 -3.034 -21.321 1.00 96.62 361 MET A C 1
ATOM 2856 O O . MET A 1 361 ? 30.125 -2.595 -21.897 1.00 96.62 361 MET A O 1
ATOM 2860 N N . LYS A 1 362 ? 28.322 -3.940 -21.896 1.00 96.50 362 LYS A N 1
ATOM 2861 C CA . LYS A 1 362 ? 28.542 -4.461 -23.260 1.00 96.50 362 LYS A CA 1
ATOM 2862 C C . LYS A 1 362 ? 28.432 -3.364 -24.320 1.00 96.50 362 LYS A C 1
ATOM 2864 O O . LYS A 1 362 ? 29.261 -3.309 -25.225 1.00 96.50 362 LYS A O 1
ATOM 2869 N N . GLN A 1 363 ? 27.448 -2.474 -24.194 1.00 95.94 363 GLN A N 1
ATOM 2870 C CA . GLN A 1 363 ? 27.273 -1.343 -25.104 1.00 95.94 363 GLN A CA 1
ATOM 2871 C C . GLN A 1 363 ? 28.457 -0.370 -25.026 1.00 95.94 363 GLN A C 1
ATOM 2873 O O . GLN A 1 363 ? 28.959 0.058 -26.064 1.00 95.94 363 GLN A O 1
ATOM 2878 N N . LYS A 1 364 ? 28.961 -0.077 -23.819 1.00 96.81 364 LYS A N 1
ATOM 2879 C CA . LYS A 1 364 ? 30.163 0.746 -23.630 1.00 96.81 364 LYS A CA 1
ATOM 2880 C C . LYS A 1 364 ? 31.397 0.114 -24.284 1.00 96.81 364 LYS A C 1
ATOM 2882 O O . LYS A 1 364 ? 32.061 0.780 -25.069 1.00 96.81 364 LYS A O 1
ATOM 2887 N N . ALA A 1 365 ? 31.643 -1.177 -24.053 1.00 97.00 365 ALA A N 1
ATOM 2888 C CA . ALA A 1 365 ? 32.762 -1.889 -24.675 1.00 97.00 365 ALA A CA 1
ATOM 2889 C C . ALA A 1 365 ? 32.692 -1.873 -26.218 1.00 97.00 365 ALA A C 1
ATOM 2891 O O . ALA A 1 365 ? 33.713 -1.707 -26.884 1.00 97.00 365 ALA A O 1
ATOM 2892 N N . MET A 1 366 ? 31.487 -1.979 -26.791 1.00 96.88 366 MET A N 1
ATOM 2893 C CA . MET A 1 366 ? 31.270 -1.865 -28.238 1.00 96.88 366 MET A CA 1
ATOM 2894 C C . MET A 1 366 ? 31.573 -0.450 -28.764 1.00 96.88 366 MET A C 1
ATOM 2896 O O . MET A 1 366 ? 32.178 -0.311 -29.826 1.00 96.88 366 MET A O 1
ATOM 2900 N N . LEU A 1 367 ? 31.201 0.603 -28.026 1.00 96.44 367 LEU A N 1
ATOM 2901 C CA . LEU A 1 367 ? 31.537 1.991 -28.373 1.00 96.44 367 LEU A CA 1
ATOM 2902 C C . LEU A 1 367 ? 33.050 2.256 -28.298 1.00 96.44 367 LEU A C 1
ATOM 2904 O O . LEU A 1 367 ? 33.601 2.906 -29.190 1.00 96.44 367 LEU A O 1
ATOM 2908 N N . ASP A 1 368 ? 33.735 1.703 -27.295 1.00 96.69 368 ASP A N 1
ATOM 2909 C CA . ASP A 1 368 ? 35.197 1.778 -27.177 1.00 96.69 368 ASP A CA 1
ATOM 2910 C C . ASP A 1 368 ? 35.887 1.078 -28.369 1.00 96.69 368 ASP A C 1
ATOM 2912 O O . ASP A 1 368 ? 36.874 1.579 -28.911 1.00 96.69 368 ASP A O 1
ATOM 2916 N N . GLU A 1 369 ? 35.355 -0.060 -28.832 1.00 97.31 369 GLU A N 1
ATOM 2917 C CA . GLU A 1 369 ? 35.862 -0.773 -30.013 1.00 97.31 369 GLU A CA 1
ATOM 2918 C C . GLU A 1 369 ? 35.611 -0.005 -31.324 1.00 97.31 369 GLU A C 1
ATOM 2920 O O . GLU A 1 369 ? 36.505 0.086 -32.170 1.00 97.31 369 GLU A O 1
ATOM 2925 N N . ILE A 1 370 ? 34.425 0.594 -31.491 1.00 96.56 370 ILE A N 1
ATOM 2926 C CA . ILE A 1 370 ? 34.102 1.463 -32.637 1.00 96.56 370 ILE A CA 1
ATOM 2927 C C . ILE A 1 370 ? 35.046 2.671 -32.679 1.00 96.56 370 ILE A C 1
ATOM 2929 O O . ILE A 1 370 ? 35.545 3.019 -33.749 1.00 96.56 370 ILE A O 1
ATOM 2933 N N . THR A 1 371 ? 35.340 3.273 -31.524 1.00 96.25 371 THR A N 1
ATOM 2934 C CA . THR A 1 371 ? 36.259 4.417 -31.417 1.00 96.25 371 THR A CA 1
ATOM 2935 C C . THR A 1 371 ? 37.674 4.020 -31.843 1.00 96.25 371 THR A C 1
ATOM 2937 O O . THR A 1 371 ? 38.226 4.630 -32.755 1.00 96.25 371 THR A O 1
ATOM 2940 N N . LYS A 1 372 ? 38.209 2.903 -31.326 1.00 96.50 372 LYS A N 1
ATOM 2941 C CA . LYS A 1 372 ? 39.513 2.359 -31.759 1.00 96.50 372 LYS A CA 1
ATOM 2942 C C . LYS A 1 372 ? 39.578 2.095 -33.269 1.00 96.50 372 LYS A C 1
ATOM 2944 O O . LYS A 1 372 ? 40.586 2.400 -33.903 1.00 96.50 372 LYS A O 1
ATOM 2949 N N . LYS A 1 373 ? 38.510 1.548 -33.865 1.00 95.88 373 LYS A N 1
ATOM 2950 C CA . LYS A 1 373 ? 38.431 1.315 -35.321 1.00 95.88 373 LYS A CA 1
ATOM 2951 C C . LYS A 1 373 ? 38.398 2.623 -36.115 1.00 95.88 373 LYS A C 1
ATOM 2953 O O . LYS A 1 373 ? 39.032 2.701 -37.164 1.00 95.88 373 LYS A O 1
ATOM 2958 N N . LYS A 1 374 ? 37.708 3.653 -35.617 1.00 95.94 374 LYS A N 1
ATOM 2959 C CA . LYS A 1 374 ? 37.681 4.994 -36.220 1.00 95.94 374 LYS A CA 1
ATOM 2960 C C . LYS A 1 374 ? 39.071 5.641 -36.219 1.00 95.94 374 LYS A C 1
ATOM 2962 O O . LYS A 1 374 ? 39.487 6.163 -37.252 1.00 95.94 374 LYS A O 1
ATOM 2967 N N . ASP A 1 375 ? 39.801 5.554 -35.111 1.00 95.00 375 ASP A N 1
ATOM 2968 C CA . ASP A 1 375 ? 41.149 6.123 -34.998 1.00 95.00 375 ASP A CA 1
ATOM 2969 C C . ASP A 1 375 ? 42.153 5.377 -35.897 1.00 95.00 375 ASP A C 1
ATOM 2971 O O . ASP A 1 375 ? 42.965 5.996 -36.590 1.00 95.00 375 ASP A O 1
ATOM 2975 N N . ALA A 1 376 ? 42.039 4.046 -35.983 1.00 94.94 376 ALA A N 1
ATOM 2976 C CA . ALA A 1 376 ? 42.818 3.234 -36.918 1.00 94.94 376 ALA A CA 1
ATOM 2977 C C . ALA A 1 376 ? 42.527 3.582 -38.393 1.00 94.94 376 ALA A C 1
ATOM 2979 O O . ALA A 1 376 ? 43.458 3.678 -39.194 1.00 94.94 376 ALA A O 1
ATOM 2980 N N . LEU A 1 377 ? 41.260 3.832 -38.753 1.00 95.44 377 LEU A N 1
ATOM 2981 C CA . LEU A 1 377 ? 40.881 4.301 -40.092 1.00 95.44 377 LEU A CA 1
ATOM 2982 C C . LEU A 1 377 ? 41.463 5.687 -40.401 1.00 95.44 377 LEU A C 1
ATOM 2984 O O . LEU A 1 377 ? 41.991 5.887 -41.493 1.00 95.44 377 LEU A O 1
ATOM 2988 N N . ALA A 1 378 ? 41.434 6.624 -39.4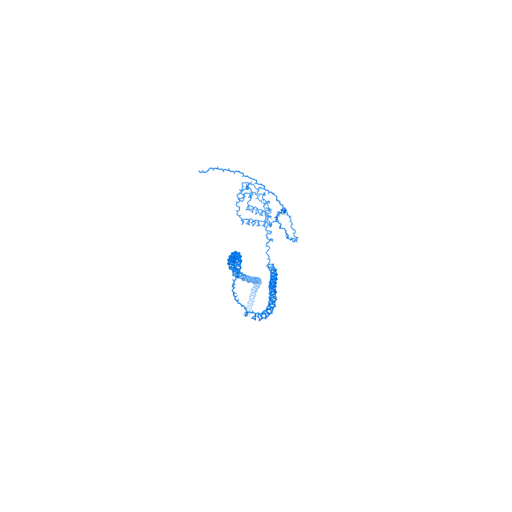48 1.00 93.94 378 ALA A N 1
ATOM 2989 C CA . ALA A 1 378 ? 42.043 7.945 -39.618 1.00 93.94 378 ALA A CA 1
ATOM 2990 C C . ALA A 1 378 ? 43.569 7.858 -39.831 1.00 93.94 378 ALA A C 1
ATOM 2992 O O . ALA A 1 378 ? 44.117 8.549 -40.694 1.00 93.94 378 ALA A O 1
ATOM 2993 N N . SER A 1 379 ? 44.245 6.962 -39.103 1.00 94.31 379 SER A N 1
ATOM 2994 C CA . SER A 1 379 ? 45.668 6.660 -39.304 1.00 94.31 379 SER A CA 1
ATOM 2995 C C . SER A 1 379 ? 45.942 6.082 -40.701 1.00 94.31 379 SER A C 1
ATOM 2997 O O . SER A 1 379 ? 46.817 6.573 -41.417 1.00 94.31 379 SER A O 1
ATOM 2999 N N . HIS A 1 380 ? 45.137 5.111 -41.147 1.00 94.81 380 HIS A N 1
ATOM 3000 C CA . HIS A 1 380 ? 45.246 4.528 -42.486 1.00 94.81 380 HIS A CA 1
ATOM 3001 C C . HIS A 1 380 ? 45.019 5.563 -43.605 1.00 94.81 380 HIS A C 1
ATOM 3003 O O . HIS A 1 380 ? 45.760 5.582 -44.587 1.00 94.81 380 HIS A O 1
ATOM 3009 N N . GLU A 1 381 ? 44.048 6.468 -43.451 1.00 95.00 381 GLU A N 1
ATOM 3010 C CA . GLU A 1 381 ? 43.792 7.560 -44.402 1.00 95.00 381 GLU A CA 1
ATOM 3011 C C . GLU A 1 381 ? 44.994 8.522 -44.505 1.00 95.00 381 GLU A C 1
ATOM 3013 O O . GLU A 1 381 ? 45.341 8.982 -45.594 1.00 95.00 381 GLU A O 1
ATOM 3018 N N . SER A 1 382 ? 45.677 8.790 -43.385 1.00 94.12 382 SER A N 1
ATOM 3019 C CA . SER A 1 382 ? 46.906 9.596 -43.356 1.00 94.12 382 SER A CA 1
ATOM 3020 C C . SER A 1 382 ? 48.089 8.891 -44.038 1.00 94.12 382 SER A C 1
ATOM 3022 O O . SER A 1 382 ? 48.781 9.480 -44.876 1.00 94.12 382 SER A O 1
ATOM 3024 N N . LEU A 1 383 ? 48.290 7.599 -43.748 1.00 94.31 383 LEU A N 1
ATOM 3025 C CA . LEU A 1 383 ? 49.312 6.775 -44.402 1.00 94.31 383 LEU A CA 1
ATOM 3026 C C . LEU A 1 383 ? 49.084 6.677 -45.915 1.00 94.31 383 LEU A C 1
ATOM 3028 O O . LEU A 1 383 ? 50.035 6.806 -46.684 1.00 94.31 383 LEU A O 1
ATOM 3032 N N . LYS A 1 384 ? 47.829 6.529 -46.354 1.00 95.44 384 LYS A N 1
ATOM 3033 C CA . LYS A 1 384 ? 47.453 6.515 -47.772 1.00 95.44 384 LYS A CA 1
ATOM 3034 C C . LYS A 1 384 ? 47.831 7.823 -48.475 1.00 95.44 384 LYS A C 1
ATOM 3036 O O . LYS A 1 384 ? 48.500 7.773 -49.501 1.00 95.44 384 LYS A O 1
ATOM 3041 N N . LYS A 1 385 ? 47.497 8.983 -47.892 1.00 95.06 385 LYS A N 1
ATOM 3042 C CA . LYS A 1 385 ? 47.909 10.300 -48.426 1.00 95.06 385 LYS A CA 1
ATOM 3043 C C . LYS A 1 385 ? 49.429 10.427 -48.547 1.00 95.06 385 LYS A C 1
ATOM 3045 O O . LYS A 1 385 ? 49.923 10.929 -49.550 1.00 95.06 385 LYS A O 1
ATOM 3050 N N . THR A 1 386 ? 50.162 9.932 -47.551 1.00 94.75 386 THR A N 1
ATOM 3051 C CA . THR A 1 386 ? 51.633 9.937 -47.548 1.00 94.75 386 THR A CA 1
ATOM 3052 C C . THR A 1 386 ? 52.192 9.028 -48.649 1.00 94.75 386 THR A C 1
ATOM 3054 O O . THR A 1 386 ? 53.106 9.421 -49.370 1.00 94.75 386 THR A O 1
ATOM 3057 N N . ALA A 1 387 ? 51.618 7.837 -48.836 1.00 95.06 387 ALA A N 1
ATOM 3058 C CA . ALA A 1 387 ? 51.996 6.917 -49.906 1.00 95.06 387 ALA A CA 1
ATOM 3059 C C . ALA A 1 387 ? 51.697 7.487 -51.304 1.00 95.06 387 ALA A C 1
ATOM 3061 O O . ALA A 1 387 ? 52.496 7.303 -52.220 1.00 95.06 387 ALA A O 1
ATOM 3062 N N . ASP A 1 388 ? 50.582 8.199 -51.477 1.00 95.44 388 ASP A N 1
ATOM 3063 C CA . ASP A 1 388 ? 50.220 8.823 -52.753 1.00 95.44 388 ASP A CA 1
ATOM 3064 C C . ASP A 1 388 ? 51.108 10.044 -53.086 1.00 95.44 388 ASP A C 1
ATOM 3066 O O . ASP A 1 388 ? 51.488 10.212 -54.246 1.00 95.44 388 ASP A O 1
ATOM 3070 N N . ASP A 1 389 ? 51.548 10.831 -52.093 1.00 96.62 389 ASP A N 1
ATOM 3071 C CA . ASP A 1 389 ? 52.592 11.857 -52.286 1.00 96.62 389 ASP A CA 1
ATOM 3072 C C . ASP A 1 389 ? 53.952 11.240 -52.664 1.00 96.62 389 ASP A C 1
ATOM 3074 O O . ASP A 1 389 ? 54.616 11.717 -53.588 1.00 96.62 389 ASP A O 1
ATOM 3078 N N . TRP A 1 390 ? 54.351 10.132 -52.028 1.00 95.62 390 TRP A N 1
ATOM 3079 C CA . TRP A 1 390 ? 55.565 9.403 -52.416 1.00 95.62 390 TRP A CA 1
ATOM 3080 C C . TRP A 1 390 ? 55.499 8.868 -53.850 1.00 95.62 390 TRP A C 1
ATOM 3082 O O . TRP A 1 390 ? 56.450 9.072 -54.601 1.00 95.62 390 TRP A O 1
ATOM 3092 N N . LYS A 1 391 ? 54.373 8.280 -54.281 1.00 96.00 391 LYS A N 1
ATOM 3093 C CA . LYS A 1 391 ? 54.175 7.880 -55.690 1.00 96.00 391 LYS A CA 1
ATOM 3094 C C . LYS A 1 391 ? 54.334 9.069 -56.639 1.00 96.00 391 LYS A C 1
ATOM 3096 O O . LYS A 1 391 ? 55.017 8.953 -57.650 1.00 96.00 391 LYS A O 1
ATOM 3101 N N . GLN A 1 392 ? 53.751 10.221 -56.303 1.00 95.50 392 GLN A N 1
ATOM 3102 C CA . GLN A 1 392 ? 53.888 11.446 -57.097 1.00 95.50 392 GLN A CA 1
ATOM 3103 C C . GLN A 1 392 ? 55.337 11.955 -57.156 1.00 95.50 392 GLN A C 1
ATOM 3105 O O . GLN A 1 392 ? 55.777 12.427 -58.203 1.00 95.50 392 GLN A O 1
ATOM 3110 N N . LYS A 1 393 ? 56.108 11.830 -56.068 1.00 95.31 393 LYS A N 1
ATOM 3111 C CA . LYS A 1 393 ? 57.552 12.124 -56.060 1.00 95.31 393 LYS A CA 1
ATOM 3112 C C . LYS A 1 393 ? 58.340 11.157 -56.946 1.00 95.31 393 LYS A C 1
ATOM 3114 O O . LYS A 1 393 ? 59.174 11.626 -57.713 1.00 95.31 393 LYS A O 1
ATOM 3119 N N . CYS A 1 394 ? 58.048 9.855 -56.901 1.00 93.88 394 CYS A N 1
ATOM 3120 C CA . CYS A 1 394 ? 58.672 8.864 -57.783 1.00 93.88 394 CYS A CA 1
ATOM 3121 C C . CYS A 1 394 ? 58.391 9.161 -59.262 1.00 93.88 394 CYS A C 1
ATOM 3123 O O . CYS A 1 394 ? 59.334 9.260 -60.035 1.00 93.88 394 CYS A O 1
ATOM 3125 N N . ILE A 1 395 ? 57.130 9.415 -59.635 1.00 94.75 395 ILE A N 1
ATOM 3126 C CA . ILE A 1 395 ? 56.749 9.764 -61.016 1.00 94.75 395 ILE A CA 1
ATOM 3127 C C . ILE A 1 395 ? 57.478 11.034 -61.492 1.00 94.75 395 ILE A C 1
ATOM 3129 O O . ILE A 1 395 ? 57.948 11.089 -62.627 1.00 94.75 395 ILE A O 1
ATOM 3133 N N . ARG A 1 396 ? 57.614 12.059 -60.636 1.00 93.81 396 ARG A N 1
ATOM 3134 C CA . ARG A 1 396 ? 58.409 13.259 -60.964 1.00 93.81 396 ARG A CA 1
ATOM 3135 C C . ARG A 1 396 ? 59.885 12.926 -61.188 1.00 93.81 396 ARG A C 1
ATOM 3137 O O . ARG A 1 396 ? 60.415 13.295 -62.228 1.00 93.81 396 ARG A O 1
ATOM 3144 N N . ALA A 1 397 ? 60.509 12.172 -60.284 1.00 93.62 397 ALA A N 1
ATOM 3145 C CA . ALA A 1 397 ? 61.912 11.773 -60.406 1.00 93.62 397 ALA A CA 1
ATOM 3146 C C . ALA A 1 397 ? 62.179 10.885 -61.641 1.00 93.62 397 ALA A C 1
ATOM 3148 O O . ALA A 1 397 ? 63.206 11.036 -62.296 1.00 93.62 397 ALA A O 1
ATOM 3149 N N . GLU A 1 398 ? 61.251 9.994 -62.000 1.00 93.75 398 GLU A N 1
ATOM 3150 C CA . GLU A 1 398 ? 61.319 9.187 -63.227 1.00 93.75 398 GLU A CA 1
ATOM 3151 C C . GLU A 1 398 ? 61.231 10.059 -64.486 1.00 93.75 398 GLU A C 1
ATOM 3153 O O . GLU A 1 398 ? 62.030 9.884 -65.408 1.00 93.75 398 GLU A O 1
ATOM 3158 N N . ASN A 1 399 ? 60.320 11.038 -64.507 1.00 93.00 399 ASN A N 1
ATOM 3159 C CA . ASN A 1 399 ? 60.200 12.001 -65.604 1.00 93.00 399 ASN A CA 1
ATOM 3160 C C . ASN A 1 399 ? 61.440 12.903 -65.722 1.00 93.00 399 ASN A C 1
ATOM 3162 O O . ASN A 1 399 ? 61.918 13.136 -66.829 1.00 93.00 399 ASN A O 1
ATOM 3166 N N . GLU A 1 400 ? 61.993 13.376 -64.603 1.00 92.88 400 GLU A N 1
ATOM 3167 C CA . GLU A 1 400 ? 63.237 14.157 -64.559 1.00 92.88 400 GLU A CA 1
ATOM 3168 C C . GLU A 1 400 ? 64.436 13.329 -65.049 1.00 92.88 400 GLU A C 1
ATOM 3170 O O . GLU A 1 400 ? 65.216 13.800 -65.877 1.00 92.88 400 GLU A O 1
ATOM 3175 N N . ALA A 1 401 ? 64.551 12.066 -64.627 1.00 90.75 401 ALA A N 1
ATOM 3176 C CA . ALA A 1 401 ? 65.587 11.153 -65.103 1.00 90.75 401 ALA A CA 1
ATOM 3177 C C . ALA A 1 401 ? 65.439 10.831 -66.602 1.00 90.75 401 ALA A C 1
ATOM 3179 O O . ALA A 1 401 ? 66.437 10.777 -67.323 1.00 90.75 401 ALA A O 1
ATOM 3180 N N . ALA A 1 402 ? 64.212 10.651 -67.099 1.00 89.00 402 ALA A N 1
ATOM 3181 C CA . ALA A 1 402 ? 63.942 10.474 -68.525 1.00 89.00 402 ALA A CA 1
ATOM 3182 C C . ALA A 1 402 ? 64.291 11.737 -69.332 1.00 89.00 402 ALA A C 1
ATOM 3184 O O . ALA A 1 402 ? 64.946 11.636 -70.369 1.00 89.00 402 ALA A O 1
ATOM 3185 N N . ALA A 1 403 ? 63.934 12.921 -68.826 1.00 87.81 403 ALA A N 1
ATOM 3186 C CA . ALA A 1 403 ? 64.287 14.203 -69.429 1.00 87.81 403 ALA A CA 1
ATOM 3187 C C . ALA A 1 403 ? 65.806 14.441 -69.443 1.00 87.81 403 ALA A C 1
ATOM 3189 O O . ALA A 1 403 ? 66.318 14.968 -70.424 1.00 87.81 403 ALA A O 1
ATOM 3190 N N . ALA A 1 404 ? 66.535 14.005 -68.408 1.00 86.38 404 ALA A N 1
ATOM 3191 C CA . ALA A 1 404 ? 67.994 14.088 -68.338 1.00 86.38 404 ALA A CA 1
ATOM 3192 C C . ALA A 1 404 ? 68.710 13.075 -69.253 1.00 86.38 404 ALA A C 1
ATOM 3194 O O . ALA A 1 404 ? 69.779 13.380 -69.781 1.00 86.38 404 ALA A O 1
ATOM 3195 N N . ARG A 1 405 ? 68.131 11.891 -69.506 1.00 87.06 405 ARG A N 1
ATOM 3196 C CA . ARG A 1 405 ? 68.710 10.902 -70.439 1.00 87.06 405 ARG A CA 1
ATOM 3197 C C . ARG A 1 405 ? 68.856 11.437 -71.863 1.00 87.06 405 ARG A C 1
ATOM 3199 O O . ARG A 1 405 ? 69.817 11.070 -72.528 1.00 87.06 405 ARG A O 1
ATOM 3206 N N . VAL A 1 406 ? 67.948 12.301 -72.320 1.00 84.50 406 VAL A N 1
ATOM 3207 C CA . VAL A 1 406 ? 67.990 12.879 -73.676 1.00 84.50 406 VAL A CA 1
ATOM 3208 C C . VAL A 1 406 ? 69.268 13.704 -73.920 1.00 84.50 406 VAL A C 1
ATOM 3210 O O . VAL A 1 406 ? 70.029 13.326 -74.808 1.00 84.50 406 VAL A O 1
ATOM 3213 N N . PRO A 1 407 ? 69.588 14.769 -73.152 1.00 82.62 407 PRO A N 1
ATOM 3214 C CA . PRO A 1 407 ? 70.835 15.509 -73.332 1.00 82.62 407 PRO A CA 1
ATOM 3215 C C . PRO A 1 407 ? 72.079 14.669 -73.017 1.00 82.62 407 PRO A C 1
ATOM 3217 O O . PRO A 1 407 ? 73.095 14.874 -73.674 1.00 82.62 407 PRO A O 1
ATOM 3220 N N . TYR A 1 408 ? 72.022 13.703 -72.089 1.00 81.19 408 TYR A N 1
ATOM 3221 C CA . TYR A 1 408 ? 73.149 12.786 -71.864 1.00 81.19 408 TYR A CA 1
ATOM 3222 C C . TYR A 1 408 ? 73.451 11.918 -73.096 1.00 81.19 408 TYR A C 1
ATOM 3224 O O . TYR A 1 408 ? 74.609 11.844 -73.497 1.00 81.19 408 TYR A O 1
ATOM 3232 N N . ALA A 1 409 ? 72.436 11.341 -73.748 1.00 81.44 409 ALA A N 1
ATOM 3233 C CA . ALA A 1 409 ? 72.617 10.577 -74.985 1.00 81.44 409 ALA A CA 1
ATOM 3234 C C . ALA A 1 409 ? 73.133 11.457 -76.141 1.00 81.44 409 ALA A C 1
ATOM 3236 O O . ALA A 1 409 ? 74.002 11.036 -76.904 1.00 81.44 409 ALA A O 1
ATOM 3237 N N . THR A 1 410 ? 72.662 12.706 -76.242 1.00 84.19 410 THR A N 1
ATOM 3238 C CA . THR A 1 410 ? 73.195 13.684 -77.207 1.00 84.19 410 THR A CA 1
ATOM 3239 C C . THR A 1 410 ? 74.671 13.998 -76.941 1.00 84.19 410 THR A C 1
ATOM 3241 O O . THR A 1 410 ? 75.467 14.030 -77.877 1.00 84.19 410 THR A O 1
ATOM 3244 N N . LEU A 1 411 ? 75.063 14.198 -75.677 1.00 83.81 411 LEU A N 1
ATOM 3245 C CA . LEU A 1 411 ? 76.460 14.435 -75.292 1.00 83.81 411 LEU A CA 1
ATOM 3246 C C . LEU A 1 411 ? 77.353 13.216 -75.555 1.00 83.81 411 LEU A C 1
ATOM 3248 O O . LEU A 1 411 ? 78.488 13.388 -75.991 1.00 83.81 411 LEU A O 1
ATOM 3252 N N . GLU A 1 412 ? 76.854 12.001 -75.329 1.00 84.19 412 GLU A N 1
ATOM 3253 C CA . GLU A 1 412 ? 77.578 10.757 -75.609 1.00 84.19 412 GLU A CA 1
ATOM 3254 C C . GLU A 1 412 ? 77.803 10.567 -77.119 1.00 84.19 412 GLU A C 1
ATOM 3256 O O . GLU A 1 412 ? 78.934 10.328 -77.544 1.00 84.19 412 GLU A O 1
ATOM 3261 N N . SER A 1 413 ? 76.779 10.821 -77.945 1.00 83.31 413 SER A N 1
ATOM 3262 C CA . SER A 1 413 ? 76.905 10.838 -79.411 1.00 83.31 413 SER A CA 1
ATOM 3263 C C . SER A 1 413 ? 77.924 11.876 -79.895 1.00 83.31 413 SER A C 1
ATOM 3265 O O . SER A 1 413 ? 78.776 11.562 -80.725 1.00 83.31 413 SER A O 1
ATOM 3267 N N . LEU A 1 414 ? 77.880 13.103 -79.359 1.00 84.12 414 LEU A N 1
ATOM 3268 C CA . LEU A 1 414 ? 78.856 14.151 -79.680 1.00 84.12 414 LEU A CA 1
ATOM 3269 C C . LEU A 1 414 ? 80.271 13.775 -79.223 1.00 84.12 414 LEU A C 1
ATOM 3271 O O . LEU A 1 414 ? 81.247 14.110 -79.893 1.00 84.12 414 LEU A O 1
ATOM 3275 N N . HIS A 1 415 ? 80.415 13.081 -78.095 1.00 82.94 415 HIS A N 1
ATOM 3276 C CA . HIS A 1 415 ? 81.708 12.615 -77.606 1.00 82.94 415 HIS A CA 1
ATOM 3277 C C . HIS A 1 415 ? 82.299 11.521 -78.512 1.00 82.94 415 HIS A C 1
ATOM 3279 O O . HIS A 1 415 ? 83.492 11.564 -78.820 1.00 82.94 415 HIS A O 1
ATOM 3285 N N . ASP A 1 416 ? 81.490 10.569 -78.982 1.00 83.88 416 ASP A N 1
ATOM 3286 C CA . ASP A 1 416 ? 81.946 9.541 -79.924 1.00 83.88 416 ASP A CA 1
ATOM 3287 C C . ASP A 1 416 ? 82.260 10.103 -81.318 1.00 83.88 416 ASP A C 1
ATOM 3289 O O . ASP A 1 416 ? 83.253 9.696 -81.927 1.00 83.88 416 ASP A O 1
ATOM 3293 N N . GLU A 1 417 ? 81.510 11.100 -81.788 1.00 84.31 417 GLU A N 1
ATOM 3294 C CA . GLU A 1 417 ? 81.826 11.832 -83.019 1.00 84.31 417 GLU A CA 1
ATOM 3295 C C . GLU A 1 417 ? 83.155 12.600 -82.892 1.00 84.31 417 GLU A C 1
ATOM 3297 O O . GLU A 1 417 ? 84.036 12.466 -83.745 1.00 84.31 417 GLU A O 1
ATOM 3302 N N . ASN A 1 418 ? 83.384 13.297 -81.772 1.00 83.62 418 ASN A N 1
ATOM 3303 C CA . ASN A 1 418 ? 84.677 13.925 -81.472 1.00 83.62 418 ASN A CA 1
ATOM 3304 C C . ASN A 1 418 ? 85.821 12.899 -81.372 1.00 83.62 418 ASN A C 1
ATOM 3306 O O . ASN A 1 418 ? 86.921 13.146 -81.869 1.00 83.62 418 ASN A O 1
ATOM 3310 N N . ARG A 1 419 ? 85.581 11.720 -80.783 1.00 84.94 419 ARG A N 1
ATOM 3311 C CA . ARG A 1 419 ? 86.556 10.616 -80.721 1.00 84.94 419 ARG A CA 1
ATOM 3312 C C . ARG A 1 419 ? 86.878 10.066 -82.117 1.00 84.94 419 ARG A C 1
ATOM 3314 O O . ARG A 1 419 ? 88.030 9.714 -82.376 1.00 84.94 419 ARG A O 1
ATOM 3321 N N . PHE A 1 420 ? 85.897 9.988 -83.015 1.00 82.94 420 PHE A N 1
ATOM 3322 C CA . PHE A 1 420 ? 86.099 9.584 -84.409 1.00 82.94 420 PHE A CA 1
ATOM 3323 C C . PHE A 1 420 ? 86.898 10.632 -85.195 1.00 82.94 420 PHE A C 1
ATOM 3325 O O . PHE A 1 420 ? 87.902 10.291 -85.821 1.00 82.94 420 PHE A O 1
ATOM 3332 N N . LEU A 1 421 ? 86.532 11.913 -85.085 1.00 83.75 421 LEU A N 1
ATOM 3333 C CA . LEU A 1 421 ? 87.288 13.025 -85.667 1.00 83.75 421 LEU A CA 1
ATOM 3334 C C . LEU A 1 421 ? 88.736 13.047 -85.160 1.00 83.75 421 LEU A C 1
ATOM 3336 O O . LEU A 1 421 ? 89.660 13.176 -85.961 1.00 83.75 421 LEU A O 1
ATOM 3340 N N . LYS A 1 422 ? 88.956 12.824 -83.857 1.00 85.56 422 LYS A N 1
ATOM 3341 C CA . LYS A 1 422 ? 90.299 12.738 -83.270 1.00 85.56 422 LYS A CA 1
ATOM 3342 C C . LYS A 1 422 ? 91.129 11.605 -83.884 1.00 85.56 422 LYS A C 1
ATOM 3344 O O . LYS A 1 422 ? 92.264 11.853 -84.276 1.00 85.56 422 LYS A O 1
ATOM 3349 N N . LYS A 1 423 ? 90.556 10.408 -84.072 1.00 85.56 423 LYS A N 1
ATOM 3350 C CA . LYS A 1 423 ? 91.233 9.301 -84.781 1.00 85.56 423 LYS A CA 1
ATOM 3351 C C . LYS A 1 423 ? 91.604 9.660 -86.222 1.00 85.56 423 LYS A C 1
ATOM 3353 O O . LYS A 1 423 ? 92.681 9.279 -86.665 1.00 85.56 423 LYS A O 1
ATOM 3358 N N . ASN A 1 424 ? 90.747 10.384 -86.943 1.00 82.81 424 ASN A N 1
ATOM 3359 C CA . ASN A 1 424 ? 91.050 10.825 -88.309 1.00 82.81 424 ASN A CA 1
ATOM 3360 C C . ASN A 1 424 ? 92.196 11.847 -88.340 1.00 82.81 424 ASN A C 1
ATOM 3362 O O . ASN A 1 424 ? 93.057 11.751 -89.208 1.00 82.81 424 ASN A O 1
ATOM 3366 N N . VAL A 1 425 ? 92.246 12.777 -87.378 1.00 83.75 425 VAL A N 1
ATOM 3367 C CA . VAL A 1 425 ? 93.374 13.714 -87.216 1.00 83.75 425 VAL A CA 1
ATOM 3368 C C . VAL A 1 425 ? 94.667 12.961 -86.893 1.00 83.75 425 VAL A C 1
ATOM 3370 O O . VAL A 1 425 ? 95.674 13.184 -87.553 1.00 83.75 425 VAL A O 1
ATOM 3373 N N . ASP A 1 426 ? 94.631 12.015 -85.953 1.00 84.31 426 ASP A N 1
ATOM 3374 C CA . ASP A 1 426 ? 95.812 11.230 -85.565 1.00 84.31 426 ASP A CA 1
ATOM 3375 C C . ASP A 1 426 ? 96.318 10.334 -86.723 1.00 84.31 426 ASP A C 1
ATOM 3377 O O . ASP A 1 426 ? 97.524 10.139 -86.886 1.00 84.31 426 ASP A O 1
ATOM 3381 N N . LEU A 1 427 ? 95.413 9.832 -87.576 1.00 81.38 427 LEU A N 1
ATOM 3382 C CA . LEU A 1 427 ? 95.747 9.133 -88.825 1.00 81.38 427 LEU A CA 1
ATOM 3383 C C . LEU A 1 427 ? 96.344 10.068 -89.887 1.00 81.38 427 LEU A C 1
ATOM 3385 O O . LEU A 1 427 ? 97.294 9.678 -90.566 1.00 81.38 427 LEU A O 1
ATOM 3389 N N . LEU A 1 428 ? 95.818 11.288 -90.030 1.00 81.19 428 LEU A N 1
ATOM 3390 C CA . LEU A 1 428 ? 96.364 12.317 -90.922 1.00 81.19 428 LEU A CA 1
ATOM 3391 C C . LEU A 1 428 ? 97.780 12.723 -90.499 1.00 81.19 428 LEU A C 1
ATOM 3393 O O . LEU A 1 428 ? 98.680 12.714 -91.334 1.00 81.19 428 LEU A O 1
ATOM 3397 N N . ASP A 1 429 ? 98.015 12.978 -89.210 1.00 79.56 429 ASP A N 1
ATOM 3398 C CA . ASP A 1 429 ? 99.351 13.277 -88.676 1.00 79.56 429 ASP A CA 1
ATOM 3399 C C . ASP A 1 429 ? 100.331 12.112 -88.887 1.00 79.56 429 ASP A C 1
ATOM 3401 O O . ASP A 1 429 ? 101.503 12.334 -89.215 1.00 79.56 429 ASP A O 1
ATOM 3405 N N . ALA A 1 430 ? 99.864 10.863 -88.765 1.00 78.75 430 ALA A N 1
ATOM 3406 C CA . ALA A 1 430 ? 100.659 9.684 -89.097 1.00 78.75 430 ALA A CA 1
ATOM 3407 C C . ALA A 1 430 ? 101.003 9.628 -90.597 1.00 78.75 430 ALA A C 1
ATOM 3409 O O . ALA A 1 430 ? 102.170 9.419 -90.934 1.00 78.75 430 ALA A O 1
ATOM 3410 N N . CYS A 1 431 ? 100.039 9.893 -91.488 1.00 75.06 431 CYS A N 1
ATOM 3411 C CA . CYS A 1 431 ? 100.260 9.953 -92.937 1.00 75.06 431 CYS A CA 1
ATOM 3412 C C . CYS A 1 431 ? 101.263 11.057 -93.309 1.00 75.06 431 CYS A C 1
ATOM 3414 O O . CYS A 1 431 ? 102.285 10.760 -93.926 1.00 75.06 431 CYS A O 1
ATOM 3416 N N . CYS A 1 432 ? 101.063 12.288 -92.831 1.00 75.38 432 CYS A N 1
ATOM 3417 C CA . CYS A 1 432 ? 101.974 13.425 -93.021 1.00 75.38 432 CYS A CA 1
ATOM 3418 C C . CYS A 1 432 ? 103.377 13.184 -92.426 1.00 75.38 432 CYS A C 1
ATOM 3420 O O . CYS A 1 432 ? 104.363 13.810 -92.829 1.00 75.38 432 CYS A O 1
ATOM 3422 N N . SER A 1 433 ? 103.491 12.298 -91.432 1.00 72.00 433 SER A N 1
ATOM 3423 C CA . SER A 1 433 ? 104.777 11.861 -90.876 1.00 72.00 433 SER A CA 1
ATOM 3424 C C . SER A 1 433 ? 105.430 10.772 -91.730 1.00 72.00 433 SER A C 1
ATOM 3426 O O . SER A 1 433 ? 106.646 10.798 -91.908 1.00 72.00 433 SER A O 1
ATOM 3428 N N . THR A 1 434 ? 104.663 9.840 -92.305 1.00 70.69 434 THR A N 1
ATOM 3429 C CA . THR A 1 434 ? 105.193 8.881 -93.290 1.00 70.69 434 THR A CA 1
ATOM 3430 C C . THR A 1 434 ? 105.580 9.550 -94.603 1.00 70.69 434 THR A C 1
ATOM 3432 O O . THR A 1 434 ? 106.609 9.196 -95.162 1.00 70.69 434 THR A O 1
ATOM 3435 N N . GLU A 1 435 ? 104.833 10.557 -95.050 1.00 67.44 435 GLU A N 1
ATOM 3436 C CA . GLU A 1 435 ? 105.105 11.329 -96.263 1.00 67.44 435 GLU A CA 1
ATOM 3437 C C . GLU A 1 435 ? 106.404 12.132 -96.117 1.00 67.44 435 GLU A C 1
ATOM 3439 O O . GLU A 1 435 ? 107.300 11.988 -96.942 1.00 67.44 435 GLU A O 1
ATOM 3444 N N . ARG A 1 436 ? 106.613 12.815 -94.978 1.00 68.12 436 ARG A N 1
ATOM 3445 C CA . ARG A 1 436 ? 107.926 13.401 -94.637 1.00 68.12 436 ARG A CA 1
ATOM 3446 C C . ARG A 1 436 ? 109.057 12.372 -94.599 1.00 68.12 436 ARG A C 1
ATOM 3448 O O . ARG A 1 436 ? 110.145 12.657 -95.087 1.00 68.12 436 ARG A O 1
ATOM 3455 N N . ARG A 1 437 ? 108.823 11.169 -94.058 1.00 65.06 437 ARG A N 1
ATOM 3456 C CA . ARG A 1 437 ? 109.839 10.099 -94.067 1.00 65.06 437 ARG A CA 1
ATOM 3457 C C . ARG A 1 437 ? 110.129 9.584 -95.477 1.00 65.06 437 ARG A C 1
ATOM 3459 O O . ARG A 1 437 ? 111.268 9.211 -95.723 1.00 65.06 437 ARG A O 1
ATOM 3466 N N . ILE A 1 438 ? 109.150 9.574 -96.384 1.00 66.44 438 ILE A N 1
ATOM 3467 C CA . ILE A 1 438 ? 109.333 9.234 -97.804 1.00 66.44 438 ILE A CA 1
ATOM 3468 C C . ILE A 1 438 ? 110.121 10.339 -98.518 1.00 66.44 438 ILE A C 1
ATOM 3470 O O . ILE A 1 438 ? 111.077 10.018 -99.219 1.00 66.44 438 ILE A O 1
ATOM 3474 N N . ASP A 1 439 ? 109.802 11.613 -98.283 1.00 63.53 439 ASP A N 1
ATOM 3475 C CA . ASP A 1 439 ? 110.555 12.761 -98.808 1.00 63.53 439 ASP A CA 1
ATOM 3476 C C . ASP A 1 439 ? 112.013 12.764 -98.334 1.00 63.53 439 ASP A C 1
ATOM 3478 O O . ASP A 1 439 ? 112.927 13.005 -99.123 1.00 63.53 439 ASP A O 1
ATOM 3482 N N . ASP A 1 440 ? 112.265 12.467 -97.059 1.00 62.06 440 ASP A N 1
ATOM 3483 C CA . ASP A 1 440 ? 113.630 12.368 -96.538 1.00 62.06 440 ASP A CA 1
ATOM 3484 C C . ASP A 1 440 ? 114.360 11.131 -97.093 1.00 62.06 440 ASP A C 1
ATOM 3486 O O . ASP A 1 440 ? 115.546 11.215 -97.415 1.00 62.06 440 ASP A O 1
ATOM 3490 N N . PHE A 1 441 ? 113.661 10.011 -97.322 1.00 59.75 441 PHE A N 1
ATOM 3491 C CA . PHE A 1 441 ? 114.222 8.847 -98.025 1.00 59.75 441 PHE A CA 1
ATOM 3492 C C . PHE A 1 441 ? 114.557 9.168 -99.493 1.00 59.75 441 PHE A C 1
ATOM 3494 O O . PHE A 1 441 ? 115.586 8.730 -100.007 1.00 59.75 441 PHE A O 1
ATOM 3501 N N . ALA A 1 442 ? 113.720 9.965 -100.164 1.00 59.41 442 ALA A N 1
ATOM 3502 C CA . ALA A 1 442 ? 113.947 10.428 -101.529 1.00 59.41 442 ALA A CA 1
ATOM 3503 C C . ALA A 1 442 ? 115.155 11.376 -101.610 1.00 59.41 442 ALA A C 1
ATOM 3505 O O . ALA A 1 442 ? 116.007 11.191 -102.478 1.00 59.41 442 ALA A O 1
ATOM 3506 N N . LYS A 1 443 ? 115.295 12.321 -100.668 1.00 59.62 443 LYS A N 1
ATOM 3507 C CA . LYS A 1 443 ? 116.481 13.192 -100.552 1.00 59.62 443 LYS A CA 1
ATOM 3508 C C . LYS A 1 443 ? 117.757 12.392 -100.289 1.00 59.62 443 LYS A C 1
ATOM 3510 O O . LYS A 1 443 ? 118.768 12.649 -100.933 1.00 59.62 443 LYS A O 1
ATOM 3515 N N . HIS A 1 444 ? 117.715 11.395 -99.402 1.00 58.53 444 HIS A N 1
ATOM 3516 C CA . HIS A 1 444 ? 118.868 10.520 -99.176 1.00 58.53 444 HIS A CA 1
ATOM 3517 C C . HIS A 1 444 ? 119.262 9.743 -100.436 1.00 58.53 444 HIS A C 1
ATOM 3519 O O . HIS A 1 444 ? 120.445 9.670 -100.753 1.00 58.53 444 HIS A O 1
ATOM 3525 N N . ARG A 1 445 ? 118.291 9.254 -101.217 1.00 55.00 445 ARG A N 1
ATOM 3526 C CA . ARG A 1 445 ? 118.574 8.523 -102.459 1.00 55.00 445 ARG A CA 1
ATOM 3527 C C . ARG A 1 445 ? 119.145 9.397 -103.588 1.00 55.00 445 ARG A C 1
ATOM 3529 O O . ARG A 1 445 ? 119.780 8.862 -104.490 1.00 55.00 445 ARG A O 1
ATOM 3536 N N . VAL A 1 446 ? 118.948 10.716 -103.542 1.00 56.81 446 VAL A N 1
ATOM 3537 C CA . VAL A 1 446 ? 119.605 11.671 -104.458 1.00 56.81 446 VAL A CA 1
ATOM 3538 C C . VAL A 1 446 ? 121.079 11.889 -104.080 1.00 56.81 446 VAL A C 1
ATOM 3540 O O . VAL A 1 446 ? 121.903 12.079 -104.969 1.00 56.81 446 VAL A O 1
ATOM 3543 N N . ASN A 1 447 ? 121.437 11.778 -102.797 1.00 54.25 447 ASN A N 1
ATOM 3544 C CA . ASN A 1 447 ? 122.814 11.974 -102.324 1.00 54.25 447 ASN A CA 1
ATOM 3545 C C . ASN A 1 447 ? 123.739 10.755 -102.523 1.00 54.25 447 ASN A C 1
ATOM 3547 O O . ASN A 1 447 ? 124.950 10.913 -102.440 1.00 54.25 447 ASN A O 1
ATOM 3551 N N . ASP A 1 448 ? 123.205 9.567 -102.827 1.00 50.66 448 ASP A N 1
ATOM 3552 C CA . ASP A 1 448 ? 124.005 8.372 -103.166 1.00 50.66 448 ASP A CA 1
ATOM 3553 C C . ASP A 1 448 ? 124.348 8.281 -104.675 1.00 50.66 448 ASP A C 1
ATOM 3555 O O . ASP A 1 448 ? 124.844 7.255 -105.147 1.00 50.66 448 ASP A O 1
ATOM 3559 N N . CYS A 1 449 ? 124.052 9.323 -105.466 1.00 49.66 449 CYS A N 1
ATOM 3560 C CA . CYS A 1 449 ? 124.271 9.361 -106.920 1.00 49.66 449 CYS A CA 1
ATOM 3561 C C . CYS A 1 449 ? 124.834 10.700 -107.452 1.00 49.66 449 CYS A C 1
ATOM 3563 O O . CYS A 1 449 ? 124.529 11.068 -108.586 1.00 49.66 449 CYS A O 1
ATOM 3565 N N . THR A 1 450 ? 125.698 11.373 -106.680 1.00 38.62 450 THR A N 1
ATOM 3566 C CA . THR A 1 450 ? 126.738 12.313 -107.172 1.00 38.62 450 THR A CA 1
ATOM 3567 C C . THR A 1 450 ? 127.870 12.439 -106.166 1.00 38.62 450 THR A C 1
ATOM 3569 O O . THR A 1 450 ? 127.545 12.740 -104.999 1.00 38.62 450 THR A O 1
#

Organism: NCBI:txid53985

Secondary structure (DSSP, 8-state):
-----------------------------------------------TTPPPPHHHHHHHHHHHHHHHHHHHTT--------GGGTTPPPHHHHHHHHHHHHHHHTTTS---HHHHHTSTTSGGGTT-HHHHHTTHHHHHHHHHHHHHHHHHHHHHT----HHHHHHHHHHHHHHHHHHHHHHHHHHHHHHHHHHHHHHHHHHHHHHHHHHHHHHHHHHHHHHHHHHHHHHHHHHHHHHHHHHHHHHHHHHHHHHHHHHTT---------HHHHHHHHHHHHHHHHHHHHHHHHHHHHHHHHHHHHHHHHHHHHHHHHHHHHHHHHHHHHHHHHHHHHHHHHHHHHHHHHHHHHHHHHHHHHHHHHHHHHHHHHHHHHHHHHHHHHHHHHHHHHHHHHHHHHHHHHHHHHHHHHHHHHHHHHHHHHHHHHHHHHHHHHHHHHHHHHHTT-

Sequence (450 aa):
MTTRQAAKRAGREASLPGNAGGGGVASGASGDKDCDAASVAGAIQDSDDSILTLDEVEEACTALQQMFDRQKGGKRQIERRRQAEKFKLSSSQIVLLANRYKAARNRGGQVDYEKASRTMNFDKFTGHADKLKAYEGHVISILKKALQQKRALDAGCRKKTQEEGTEELVTREAQHLQQIATLQNHIQNLEAQANSDNVQAENRKLQNDLENTNKQLHAALKRSEADCNKAQENARQASELQLQLATVQEKYKKLKKKLQSQKAAKQPSQTTTWLQTRASKLELDEQRLETAKFKLELRENKLSSKEEELEKKRVALQEQEQEQNNERSRLKAQRFMLDKEIKRHDEKATTDKQAHETHMMKQKAMLDEITKKKDALASHESLKKTADDWKQKCIRAENEAAAARVPYATLESLHDENRFLKKNVDLLDACCSTERRIDDFAKHRVNDCT